Protein AF-0000000077838351 (afdb_homodimer)

Radius of gyration: 35.47 Å; Cα contacts (8 Å, |Δi|>4): 952; chains: 2; bounding box: 129×85×100 Å

InterPro domains:
  IPR007110 Immunoglobulin-like domain [PS50835] (153-216)
  IPR013783 Immunoglobulin-like fold [G3DSA:2.60.40.10] (21-135)
  IPR013783 Immunoglobulin-like fold [G3DSA:2.60.40.10] (139-222)
  IPR015631 CD2/SLAM family receptor [PTHR12080] (21-221)
  IPR036179 Immunoglobulin-like domain superfamily [SSF48726] (26-133)
  IPR036179 Immunoglobulin-like domain superfamily [SSF48726] (154-218)

Nearest PDB structures (foldseek):
  2pkd-assembly3_D  TM=8.706E-01  e=1.351E-09  Homo sapiens
  6igw-assembly1_A  TM=7.728E-01  e=4.670E-07  Homo sapiens
  6vsv-assembly1_A  TM=7.850E-01  e=1.520E-06  Homo sapiens
  3mj6-assembly1_A  TM=4.588E-01  e=1.277E-09  Mus musculus
  8i5d-assembly1_A  TM=4.626E-01  e=1.698E-07  Mus musculus

Sequence (476 aa):
MMISKTFLHLWFLSVFVGSYGEENTEKMKGILGEPATFLLNTLEEIKKISWARSKEKQAIQIFVAAIPRKDPEERCELIDQIRAYRGRLDVSEDCKTLQINNLSQEDSGPYTAQIWIADDKDPIRETFSLMVYKRLLEADLEIVCDPKDYHGGNGTLQLNCSAGSWEDDATFSWAPASKSESTGRSLVTRHNLEGNDLNFTCKVENPVSKASKTVSVQKICRGKIFSPFLSWQNYAFIMMISKTFLHLWFLSVFVGSYGEENTEKMKGILGEPATFLLNTLEEIKKISWARSKEKQAIQIFVAAIPRKDPEERCELIDQIRAYRGRLDVSEDCKTLQINNLSQEDSGPYTAQIWIADDKDPIRETFSLMVYKRLLEADLEIVCDPKDYHGGNGTLQLNCSAGSWEDDATFSWAPASKSESTGRSLVTRHNLEGNDLNFTCKVENPVSKASKTVSVQKICRGKIFSPFLSWQNYAFI

Structure (mmCIF, N/CA/C/O backbone):
data_AF-0000000077838351-model_v1
#
loop_
_entity.id
_entity.type
_entity.pdbx_description
1 polymer 'Ig-like domain-containing protein'
#
loop_
_atom_site.group_PDB
_atom_site.id
_atom_site.type_symbol
_atom_site.label_atom_id
_atom_site.label_alt_id
_atom_site.label_comp_id
_atom_site.label_asym_id
_atom_site.label_entity_id
_atom_site.label_seq_id
_atom_site.pdbx_PDB_ins_code
_atom_site.Cartn_x
_atom_site.Cartn_y
_atom_site.Cartn_z
_atom_site.occupancy
_atom_site.B_iso_or_equiv
_atom_site.auth_seq_id
_atom_site.auth_comp_id
_atom_site.auth_asym_id
_atom_site.auth_atom_id
_atom_site.pdbx_PDB_model_num
ATOM 1 N N . MET A 1 1 ? 71.688 7.328 3.256 1 29.62 1 MET A N 1
ATOM 2 C CA . MET A 1 1 ? 70.5 8.219 3.135 1 29.62 1 MET A CA 1
ATOM 3 C C . MET A 1 1 ? 69.25 7.422 3.078 1 29.62 1 MET A C 1
ATOM 5 O O . MET A 1 1 ? 68.938 6.727 2.094 1 29.62 1 MET A O 1
ATOM 9 N N . MET A 1 2 ? 68.812 6.883 4.277 1 37.88 2 MET A N 1
ATOM 10 C CA . MET A 1 2 ? 67.75 5.938 4.57 1 37.88 2 MET A CA 1
ATOM 11 C C . MET A 1 2 ? 66.375 6.59 4.383 1 37.88 2 MET A C 1
ATOM 13 O O . MET A 1 2 ? 66.062 7.594 5.027 1 37.88 2 MET A O 1
ATOM 17 N N . ILE A 1 3 ? 65.875 6.629 3.139 1 41.16 3 ILE A N 1
ATOM 18 C CA . ILE A 1 3 ? 64.562 7.191 2.775 1 41.16 3 ILE A CA 1
ATOM 19 C C . ILE A 1 3 ? 63.438 6.496 3.564 1 41.16 3 ILE A C 1
ATOM 21 O O . ILE A 1 3 ? 63.281 5.277 3.467 1 41.16 3 ILE A O 1
ATOM 25 N N . SER A 1 4 ? 63.125 7 4.766 1 40.44 4 SER A N 1
ATOM 26 C CA . SER A 1 4 ? 62 6.578 5.57 1 40.44 4 SER A CA 1
ATOM 27 C C . SER A 1 4 ? 60.688 6.848 4.852 1 40.44 4 SER A C 1
ATOM 29 O O . SER A 1 4 ? 60.375 7.988 4.496 1 40.44 4 SER A O 1
ATOM 31 N N . LYS A 1 5 ? 60.219 5.953 3.959 1 41.81 5 LYS A N 1
ATOM 32 C CA . LYS A 1 5 ? 58.906 6.062 3.311 1 41.81 5 LYS A CA 1
ATOM 33 C C . LYS A 1 5 ? 57.781 6.133 4.34 1 41.81 5 LYS A C 1
ATOM 35 O O . LYS A 1 5 ? 57.656 5.254 5.199 1 41.81 5 LYS A O 1
ATOM 40 N N . THR A 1 6 ? 57.469 7.395 4.754 1 40.19 6 THR A N 1
ATOM 41 C CA . THR A 1 6 ? 56.25 7.637 5.547 1 40.19 6 THR A CA 1
ATOM 42 C C . THR A 1 6 ? 55.031 7.043 4.867 1 40.19 6 THR A C 1
ATOM 44 O O . THR A 1 6 ? 54.781 7.328 3.695 1 40.19 6 THR A O 1
ATOM 47 N N . PHE A 1 7 ? 54.562 5.867 5.277 1 41.66 7 PHE A N 1
ATOM 48 C CA . PHE A 1 7 ? 53.312 5.215 4.902 1 41.66 7 PHE A CA 1
ATOM 49 C C . PHE A 1 7 ? 52.125 6.043 5.352 1 41.66 7 PHE A C 1
ATOM 51 O O . PHE A 1 7 ? 51.875 6.195 6.551 1 41.66 7 PHE A O 1
ATOM 58 N N . LEU A 1 8 ? 51.75 7.066 4.496 1 35.34 8 LEU A N 1
ATOM 59 C CA . LEU A 1 8 ? 50.469 7.754 4.695 1 35.34 8 LEU A CA 1
ATOM 60 C C . LEU A 1 8 ? 49.312 6.762 4.691 1 35.34 8 LEU A C 1
ATOM 62 O O . LEU A 1 8 ? 49.062 6.109 3.678 1 35.34 8 LEU A O 1
ATOM 66 N N . HIS A 1 9 ? 48.938 6.289 5.914 1 38.19 9 HIS A N 1
ATOM 67 C CA . HIS A 1 9 ? 47.688 5.531 6.105 1 38.19 9 HIS A CA 1
ATOM 68 C C . HIS A 1 9 ? 46.469 6.375 5.777 1 38.19 9 HIS A C 1
ATOM 70 O O . HIS A 1 9 ? 46.25 7.418 6.395 1 38.19 9 HIS A O 1
ATOM 76 N N . LEU A 1 10 ? 46.062 6.438 4.555 1 36.19 10 LEU A N 1
ATOM 77 C CA . LEU A 1 10 ? 44.75 6.984 4.211 1 36.19 10 LEU A CA 1
ATOM 78 C C . LEU A 1 10 ? 43.656 6.223 4.93 1 36.19 10 LEU A C 1
ATOM 80 O O . LEU A 1 10 ? 43.406 5.047 4.648 1 36.19 10 LEU A O 1
ATOM 84 N N . TRP A 1 11 ? 43.25 6.703 6.18 1 36.62 11 TRP A N 1
ATOM 85 C CA . TRP A 1 11 ? 42.062 6.258 6.871 1 36.62 11 TRP A CA 1
ATOM 86 C C . TRP A 1 11 ? 40.812 6.566 6.047 1 36.62 11 TRP A C 1
ATOM 88 O O . TRP A 1 11 ? 40.469 7.734 5.82 1 36.62 11 TRP A O 1
ATOM 98 N N . PHE A 1 12 ? 40.469 5.707 5.078 1 36.75 12 PHE A N 1
ATOM 99 C CA . PHE A 1 12 ? 39.156 5.773 4.469 1 36.75 12 PHE A CA 1
ATOM 100 C C . PHE A 1 12 ? 38.062 5.676 5.531 1 36.75 12 PHE A C 1
ATOM 102 O O . PHE A 1 12 ? 37.875 4.629 6.152 1 36.75 12 PHE A O 1
ATOM 109 N N . LEU A 1 13 ? 37.625 6.816 6.164 1 34.91 13 LEU A N 1
ATOM 110 C CA . LEU A 1 13 ? 36.406 6.902 6.934 1 34.91 13 LEU A CA 1
ATOM 111 C C . LEU A 1 13 ? 35.188 6.504 6.074 1 34.91 13 LEU A C 1
ATOM 113 O O . LEU A 1 13 ? 34.812 7.246 5.176 1 34.91 13 LEU A O 1
ATOM 117 N N . SER A 1 14 ? 34.906 5.219 5.949 1 34.06 14 SER A N 1
ATOM 118 C CA . SER A 1 14 ? 33.625 4.797 5.406 1 34.06 14 SER A CA 1
ATOM 119 C C . SER A 1 14 ? 32.469 5.387 6.203 1 34.06 14 SER A C 1
ATOM 121 O O . SER A 1 14 ? 32.281 5.078 7.383 1 34.06 14 SER A O 1
ATOM 123 N N . VAL A 1 15 ? 32.062 6.527 5.902 1 36.5 15 VAL A N 1
ATOM 124 C CA . VAL A 1 15 ? 30.766 7.004 6.402 1 36.5 15 VAL A CA 1
ATOM 125 C C . VAL A 1 15 ? 29.672 6 6.051 1 36.5 15 VAL A C 1
ATOM 127 O O . VAL A 1 15 ? 29.375 5.781 4.871 1 36.5 15 VAL A O 1
ATOM 130 N N . PHE A 1 16 ? 29.375 5.07 6.949 1 30.36 16 PHE A N 1
ATOM 131 C CA . PHE A 1 16 ? 28.109 4.34 6.891 1 30.36 16 PHE A CA 1
ATOM 132 C C . PHE A 1 16 ? 26.922 5.297 6.949 1 30.36 16 PHE A C 1
ATOM 134 O O . PHE A 1 16 ? 26.656 5.887 7.996 1 30.36 16 PHE A O 1
ATOM 141 N N . VAL A 1 17 ? 26.688 5.973 5.902 1 34.84 17 VAL A N 1
ATOM 142 C CA . VAL A 1 17 ? 25.328 6.508 5.867 1 34.84 17 VAL A CA 1
ATOM 143 C C . VAL A 1 17 ? 24.328 5.406 6.207 1 34.84 17 VAL A C 1
ATOM 145 O O . VAL A 1 17 ? 24.281 4.367 5.543 1 34.84 17 VAL A O 1
ATOM 148 N N . GLY A 1 18 ? 23.922 5.18 7.434 1 33.25 18 GLY A N 1
ATOM 149 C CA . GLY A 1 18 ? 22.75 4.398 7.773 1 33.25 18 GLY A CA 1
ATOM 150 C C . GLY A 1 18 ? 21.609 4.59 6.797 1 33.25 18 GLY A C 1
ATOM 151 O O . GLY A 1 18 ? 21.109 5.707 6.621 1 33.25 18 GLY A O 1
ATOM 152 N N . SER A 1 19 ? 21.609 3.975 5.605 1 34.09 19 SER A N 1
ATOM 153 C CA . SER A 1 19 ? 20.391 3.941 4.82 1 34.09 19 SER A CA 1
ATOM 154 C C . SER A 1 19 ? 19.156 3.826 5.719 1 34.09 19 SER A C 1
ATOM 156 O O . SER A 1 19 ? 19.188 3.117 6.727 1 34.09 19 SER A O 1
ATOM 158 N N . TYR A 1 20 ? 18.422 4.715 5.871 1 36.47 20 TYR A N 1
ATOM 159 C CA . TYR A 1 20 ? 17.047 4.379 6.223 1 36.47 20 TYR A CA 1
ATOM 160 C C . TYR A 1 20 ? 16.672 2.998 5.699 1 36.47 20 TYR A C 1
ATOM 162 O O . TYR A 1 20 ? 17.031 2.627 4.582 1 36.47 20 TYR A O 1
ATOM 170 N N . GLY A 1 21 ? 16.641 1.881 6.551 1 39.66 21 GLY A N 1
ATOM 171 C CA . GLY A 1 21 ? 16.391 0.47 6.297 1 39.66 21 GLY A CA 1
ATOM 172 C C . GLY A 1 21 ? 15.523 0.225 5.078 1 39.66 21 GLY A C 1
ATOM 173 O O . GLY A 1 21 ? 14.375 0.653 5.035 1 39.66 21 GLY A O 1
ATOM 174 N N . GLU A 1 22 ? 15.812 0.365 3.951 1 46.16 22 GLU A N 1
ATOM 175 C CA . GLU A 1 22 ? 15.133 -0.333 2.863 1 46.16 22 GLU A CA 1
ATOM 176 C C . GLU A 1 22 ? 14.414 -1.58 3.371 1 46.16 22 GLU A C 1
ATOM 178 O O . GLU A 1 22 ? 15.047 -2.484 3.924 1 46.16 22 GLU A O 1
ATOM 183 N N . GLU A 1 23 ? 13.297 -1.466 4.199 1 55.62 23 GLU A N 1
ATOM 184 C CA . GLU A 1 23 ? 12.492 -2.555 4.742 1 55.62 23 GLU A CA 1
ATOM 185 C C . GLU A 1 23 ? 12.508 -3.768 3.814 1 55.62 23 GLU A C 1
ATOM 187 O O . GLU A 1 23 ? 12.141 -3.664 2.643 1 55.62 23 GLU A O 1
ATOM 192 N N . ASN A 1 24 ? 13.438 -4.723 3.893 1 69 24 ASN A N 1
ATOM 193 C CA . ASN A 1 24 ? 13.789 -5.973 3.232 1 69 24 ASN A CA 1
ATOM 194 C C . ASN A 1 24 ? 12.562 -6.859 3.027 1 69 24 ASN A C 1
ATOM 196 O O . ASN A 1 24 ? 12.062 -7.469 3.977 1 69 24 ASN A O 1
ATOM 200 N N . THR A 1 25 ? 11.789 -6.531 2.076 1 87.94 25 THR A N 1
ATOM 201 C CA . THR A 1 25 ? 10.672 -7.375 1.665 1 87.94 25 THR A CA 1
ATOM 202 C C . THR A 1 25 ? 11.172 -8.648 0.992 1 87.94 25 THR A C 1
ATOM 204 O O . THR A 1 25 ? 12.008 -8.594 0.083 1 87.94 25 THR A O 1
ATOM 207 N N . GLU A 1 26 ? 10.898 -9.742 1.558 1 93.81 26 GLU A N 1
ATOM 208 C CA . GLU A 1 26 ? 11.234 -11.031 0.958 1 93.81 26 GLU A CA 1
ATOM 209 C C . GLU A 1 26 ? 10.273 -11.383 -0.174 1 93.81 26 GLU A C 1
ATOM 211 O O . GLU A 1 26 ? 9.055 -11.398 0.021 1 93.81 26 GLU A O 1
ATOM 216 N N . LYS A 1 27 ? 10.828 -11.648 -1.347 1 96 27 LYS A N 1
ATOM 217 C CA . LYS A 1 27 ? 10.016 -12.031 -2.496 1 96 27 LYS A CA 1
ATOM 218 C C . LYS A 1 27 ? 9.781 -13.539 -2.527 1 96 27 LYS A C 1
ATOM 220 O O . LYS A 1 27 ? 10.711 -14.32 -2.33 1 96 27 LYS A O 1
ATOM 225 N N . MET A 1 28 ? 8.492 -13.844 -2.764 1 97.38 28 MET A N 1
ATOM 226 C CA . MET A 1 28 ? 8.109 -15.25 -2.783 1 97.38 28 MET A CA 1
ATOM 227 C C . MET A 1 28 ? 7.281 -15.578 -4.023 1 97.38 28 MET A C 1
ATOM 229 O O . MET A 1 28 ? 6.516 -14.734 -4.5 1 97.38 28 MET A O 1
ATOM 233 N N . LYS A 1 29 ? 7.539 -16.812 -4.52 1 97.5 29 LYS A N 1
ATOM 234 C CA . LYS A 1 29 ? 6.727 -17.344 -5.617 1 97.5 29 LYS A CA 1
ATOM 235 C C . LYS A 1 29 ? 5.797 -18.453 -5.137 1 97.5 29 LYS A C 1
ATOM 237 O O . LYS A 1 29 ? 6.215 -19.328 -4.391 1 97.5 29 LYS A O 1
ATOM 242 N N . GLY A 1 30 ? 4.551 -18.281 -5.477 1 97.94 30 GLY A N 1
ATOM 243 C CA . GLY A 1 30 ? 3.566 -19.312 -5.191 1 97.94 30 GLY A CA 1
ATOM 244 C C . GLY A 1 30 ? 2.945 -19.906 -6.441 1 97.94 30 GLY A C 1
ATOM 245 O O . GLY A 1 30 ? 3.066 -19.328 -7.531 1 97.94 30 GLY A O 1
ATOM 246 N N . ILE A 1 31 ? 2.379 -21.109 -6.273 1 97.81 31 ILE A N 1
ATOM 247 C CA . ILE A 1 31 ? 1.694 -21.797 -7.363 1 97.81 31 ILE A CA 1
ATOM 248 C C . ILE A 1 31 ? 0.213 -21.953 -7.027 1 97.81 31 ILE A C 1
ATOM 250 O O . ILE A 1 31 ? -0.139 -22.328 -5.91 1 97.81 31 ILE A O 1
ATOM 254 N N . LEU A 1 32 ? -0.573 -21.719 -8.047 1 97.06 32 LEU A N 1
ATOM 255 C CA . LEU A 1 32 ? -2.016 -21.844 -7.883 1 97.06 32 LEU A CA 1
ATOM 256 C C . LEU A 1 32 ? -2.373 -23.219 -7.312 1 97.06 32 LEU A C 1
ATOM 258 O O . LEU A 1 32 ? -1.898 -24.234 -7.801 1 97.06 32 LEU A O 1
ATOM 262 N N . GLY A 1 33 ? -3.203 -23.219 -6.23 1 97.44 33 GLY A N 1
ATOM 263 C CA . GLY A 1 33 ? -3.703 -24.469 -5.656 1 97.44 33 GLY A CA 1
ATOM 264 C C . GLY A 1 33 ? -2.732 -25.094 -4.676 1 97.44 33 GLY A C 1
ATOM 265 O O . GLY A 1 33 ? -3.094 -26.031 -3.955 1 97.44 33 GLY A O 1
ATOM 266 N N . GLU A 1 34 ? -1.515 -24.625 -4.625 1 97.94 34 GLU A N 1
ATOM 267 C CA . GLU A 1 34 ? -0.487 -25.188 -3.752 1 97.94 34 GLU A CA 1
ATOM 268 C C . GLU A 1 34 ? -0.243 -24.281 -2.545 1 97.94 34 GLU A C 1
ATOM 270 O O . GLU A 1 34 ? -0.715 -23.156 -2.508 1 97.94 34 GLU A O 1
ATOM 275 N N . PRO A 1 35 ? 0.449 -24.797 -1.532 1 98.38 35 PRO A N 1
ATOM 276 C CA . PRO A 1 35 ? 0.74 -23.984 -0.346 1 98.38 35 PRO A CA 1
ATOM 277 C C . PRO A 1 35 ? 1.956 -23.078 -0.532 1 98.38 35 PRO A C 1
ATOM 279 O O . PRO A 1 35 ? 2.82 -23.375 -1.366 1 98.38 35 PRO A O 1
ATOM 282 N N . ALA A 1 36 ? 2.002 -22.031 0.102 1 98.38 36 ALA A N 1
ATOM 283 C CA . ALA A 1 36 ? 3.18 -21.188 0.26 1 98.38 36 ALA A CA 1
ATOM 284 C C . ALA A 1 36 ? 3.564 -21.047 1.73 1 98.38 36 ALA A C 1
ATOM 286 O O . ALA A 1 36 ? 2.697 -20.922 2.598 1 98.38 36 ALA A O 1
ATOM 287 N N . THR A 1 37 ? 4.848 -21.078 1.968 1 98.38 37 THR A N 1
ATOM 288 C CA . THR A 1 37 ? 5.34 -21.016 3.34 1 98.38 37 THR A CA 1
ATOM 289 C C . THR A 1 37 ? 6.094 -19.719 3.598 1 98.38 37 THR A C 1
ATOM 291 O O . THR A 1 37 ? 7.02 -19.375 2.857 1 98.38 37 THR A O 1
ATOM 294 N N . PHE A 1 38 ? 5.656 -19.031 4.609 1 98.06 38 PHE A N 1
ATOM 295 C CA . PHE A 1 38 ? 6.32 -17.812 5.086 1 98.06 38 PHE A CA 1
ATOM 296 C C . PHE A 1 38 ? 7.18 -18.125 6.309 1 98.06 38 PHE A C 1
ATOM 298 O O . PHE A 1 38 ? 6.66 -18.516 7.355 1 98.06 38 PHE A O 1
ATOM 305 N N . LEU A 1 39 ? 8.445 -17.922 6.105 1 97.44 39 LEU A N 1
ATOM 306 C CA . LEU A 1 39 ? 9.375 -18.172 7.203 1 97.44 39 LEU A CA 1
ATOM 307 C C . LEU A 1 39 ? 9.922 -16.875 7.766 1 97.44 39 LEU A C 1
ATOM 309 O O . LEU A 1 39 ? 10.539 -16.094 7.039 1 97.44 39 LEU A O 1
ATOM 313 N N . LEU A 1 40 ? 9.672 -16.688 9.047 1 97.06 40 LEU A N 1
ATOM 314 C CA . LEU A 1 40 ? 10.156 -15.477 9.695 1 97.06 40 LEU A CA 1
ATOM 315 C C . LEU A 1 40 ? 11.656 -15.555 9.945 1 97.06 40 LEU A C 1
ATOM 317 O O . LEU A 1 40 ? 12.195 -16.641 10.195 1 97.06 40 LEU A O 1
ATOM 321 N N . ASN A 1 41 ? 12.297 -14.383 9.953 1 94.31 41 ASN A N 1
ATOM 322 C CA . ASN A 1 41 ? 13.734 -14.297 10.18 1 94.31 41 ASN A CA 1
ATOM 323 C C . ASN A 1 41 ? 14.062 -14.148 11.664 1 94.31 41 ASN A C 1
ATOM 325 O O . ASN A 1 41 ? 15.164 -14.484 12.094 1 94.31 41 ASN A O 1
ATOM 329 N N . THR A 1 42 ? 13.117 -13.656 12.391 1 91.88 42 THR A N 1
ATOM 330 C CA . THR A 1 42 ? 13.375 -13.352 13.797 1 91.88 42 THR A CA 1
ATOM 331 C C . THR A 1 42 ? 13.695 -14.617 14.578 1 91.88 42 THR A C 1
ATOM 333 O O . THR A 1 42 ? 13.086 -15.664 14.352 1 91.88 42 THR A O 1
ATOM 336 N N . LEU A 1 43 ? 14.625 -14.453 15.414 1 91.5 43 LEU A N 1
ATOM 337 C CA . LEU A 1 43 ? 15 -15.562 16.281 1 91.5 43 LEU A CA 1
ATOM 338 C C . LEU A 1 43 ? 14.391 -15.391 17.672 1 91.5 43 LEU A C 1
ATOM 340 O O . LEU A 1 43 ? 14.477 -16.297 18.5 1 91.5 43 LEU A O 1
ATOM 344 N N . GLU A 1 44 ? 13.695 -14.359 17.875 1 91.75 44 GLU A N 1
ATOM 345 C CA . GLU A 1 44 ? 13.109 -14.062 19.188 1 91.75 44 GLU A CA 1
ATOM 346 C C . GLU A 1 44 ? 11.883 -14.93 19.453 1 91.75 44 GLU A C 1
ATOM 348 O O . GLU A 1 44 ? 11.219 -15.383 18.516 1 91.75 44 GLU A O 1
ATOM 353 N N . GLU A 1 45 ? 11.68 -15.141 20.734 1 92 45 GLU A N 1
ATOM 354 C CA . GLU A 1 45 ? 10.445 -15.828 21.109 1 92 45 GLU A CA 1
ATOM 355 C C . GLU A 1 45 ? 9.234 -14.93 20.906 1 92 45 GLU A C 1
ATOM 357 O O . GLU A 1 45 ? 9.203 -13.797 21.375 1 92 45 GLU A O 1
ATOM 362 N N . ILE A 1 46 ? 8.266 -15.469 20.297 1 94.31 46 ILE A N 1
ATOM 363 C CA . ILE A 1 46 ? 7.109 -14.68 19.891 1 94.31 46 ILE A CA 1
ATOM 364 C C . ILE A 1 46 ? 6 -14.82 20.938 1 94.31 46 ILE A C 1
ATOM 366 O O . ILE A 1 46 ? 5.656 -15.93 21.344 1 94.31 46 ILE A O 1
ATOM 370 N N . LYS A 1 47 ? 5.527 -13.773 21.391 1 93.38 47 LYS A N 1
ATOM 371 C CA . LYS A 1 47 ? 4.363 -13.758 22.266 1 93.38 47 LYS A CA 1
ATOM 372 C C . LYS A 1 47 ? 3.068 -13.672 21.453 1 93.38 47 LYS A C 1
ATOM 374 O O . LYS A 1 47 ? 2.107 -14.391 21.734 1 93.38 47 LYS A O 1
ATOM 379 N N . LYS A 1 48 ? 3.074 -12.789 20.531 1 94.5 48 LYS A N 1
ATOM 380 C CA . LYS A 1 48 ? 1.918 -12.531 19.688 1 94.5 48 LYS A CA 1
ATOM 381 C C . LYS A 1 48 ? 2.352 -12.086 18.297 1 94.5 48 LYS A C 1
ATOM 383 O O . LYS A 1 48 ? 3.357 -11.391 18.141 1 94.5 48 LYS A O 1
ATOM 388 N N . ILE A 1 49 ? 1.604 -12.523 17.328 1 96.38 49 ILE A N 1
ATOM 389 C CA . ILE A 1 49 ? 1.92 -12.141 15.953 1 96.38 49 ILE A CA 1
ATOM 390 C C . ILE A 1 49 ? 0.631 -11.812 15.203 1 96.38 49 ILE A C 1
ATOM 392 O O . ILE A 1 49 ? -0.376 -12.508 15.352 1 96.38 49 ILE A O 1
ATOM 396 N N . SER A 1 50 ? 0.645 -10.742 14.508 1 96.44 50 SER A N 1
ATOM 397 C CA . SER A 1 50 ? -0.452 -10.352 13.633 1 96.44 50 SER A CA 1
ATOM 398 C C . SER A 1 50 ? -0.004 -10.297 12.172 1 96.44 50 SER A C 1
ATOM 400 O O . SER A 1 50 ? 1.007 -9.672 11.852 1 96.44 50 SER A O 1
ATOM 402 N N . TRP A 1 51 ? -0.755 -10.984 11.312 1 97.62 51 TRP A N 1
ATOM 403 C CA . TRP A 1 51 ? -0.497 -10.953 9.883 1 97.62 51 TRP A CA 1
ATOM 404 C C . TRP A 1 51 ? -1.515 -10.07 9.164 1 97.62 51 TRP A C 1
ATOM 406 O O . TRP A 1 51 ? -2.719 -10.18 9.406 1 97.62 51 TRP A O 1
ATOM 416 N N . ALA A 1 52 ? -0.977 -9.203 8.352 1 97.5 52 ALA A N 1
ATOM 417 C CA . ALA A 1 52 ? -1.844 -8.305 7.602 1 97.5 52 ALA A CA 1
ATOM 418 C C . ALA A 1 52 ? -1.356 -8.148 6.16 1 97.5 52 ALA A C 1
ATOM 420 O O . ALA A 1 52 ? -0.21 -8.484 5.848 1 97.5 52 ALA A O 1
ATOM 421 N N . ARG A 1 53 ? -2.287 -7.711 5.344 1 96.44 53 ARG A N 1
ATOM 422 C CA . ARG A 1 53 ? -1.938 -7.441 3.951 1 96.44 53 ARG A CA 1
ATOM 423 C C . ARG A 1 53 ? -2.303 -6.012 3.564 1 96.44 53 ARG A C 1
ATOM 425 O O . ARG A 1 53 ? -3.191 -5.406 4.168 1 96.44 53 ARG A O 1
ATOM 432 N N . SER A 1 54 ? -1.521 -5.547 2.732 1 94.12 54 SER A N 1
ATOM 433 C CA . SER A 1 54 ? -1.844 -4.258 2.129 1 94.12 54 SER A CA 1
ATOM 434 C C . SER A 1 54 ? -2.436 -4.434 0.734 1 94.12 54 SER A C 1
ATOM 436 O O . SER A 1 54 ? -1.826 -5.07 -0.13 1 94.12 54 SER A O 1
ATOM 438 N N . LYS A 1 55 ? -3.682 -4.016 0.618 1 91.12 55 LYS A N 1
ATOM 439 C CA . LYS A 1 55 ? -4.367 -4.09 -0.669 1 91.12 55 LYS A CA 1
ATOM 440 C C . LYS A 1 55 ? -5.078 -2.781 -0.99 1 91.12 55 LYS A C 1
ATOM 442 O O . LYS A 1 55 ? -5.926 -2.322 -0.219 1 91.12 55 LYS A O 1
ATOM 447 N N . GLU A 1 56 ? -4.719 -2.188 -2.193 1 87.81 56 GLU A N 1
ATOM 448 C CA . GLU A 1 56 ? -5.383 -0.966 -2.645 1 87.81 56 GLU A CA 1
ATOM 449 C C . GLU A 1 56 ? -5.414 0.085 -1.538 1 87.81 56 GLU A C 1
ATOM 451 O O . GLU A 1 56 ? -6.465 0.657 -1.247 1 87.81 56 GLU A O 1
ATOM 456 N N . LYS A 1 57 ? -4.395 0.281 -0.812 1 87.62 57 LYS A N 1
ATOM 457 C CA . LYS A 1 57 ? -4.184 1.302 0.21 1 87.62 57 LYS A CA 1
ATOM 458 C C . LYS A 1 57 ? -4.898 0.937 1.508 1 87.62 57 LYS A C 1
ATOM 460 O O . LYS A 1 57 ? -5.062 1.78 2.391 1 87.62 57 LYS A O 1
ATOM 465 N N . GLN A 1 58 ? -5.41 -0.259 1.559 1 93.75 58 GLN A N 1
ATOM 466 C CA . GLN A 1 58 ? -6.016 -0.757 2.791 1 93.75 58 GLN A CA 1
ATOM 467 C C . GLN A 1 58 ? -5.074 -1.716 3.516 1 93.75 58 GLN A C 1
ATOM 469 O O . GLN A 1 58 ? -4.414 -2.541 2.883 1 93.75 58 GLN A O 1
ATOM 474 N N . ALA A 1 59 ? -4.996 -1.51 4.742 1 95.94 59 ALA A N 1
ATOM 475 C CA . ALA A 1 59 ? -4.328 -2.486 5.602 1 95.94 59 ALA A CA 1
ATOM 476 C C . ALA A 1 59 ? -5.332 -3.475 6.188 1 95.94 59 ALA A C 1
ATOM 478 O O . ALA A 1 59 ? -6.172 -3.102 7.012 1 95.94 59 ALA A O 1
ATOM 479 N N . ILE A 1 60 ? -5.23 -4.695 5.824 1 95.06 60 ILE A N 1
ATOM 480 C CA . ILE A 1 60 ? -6.215 -5.703 6.195 1 95.06 60 ILE A CA 1
ATOM 481 C C . ILE A 1 60 ? -5.578 -6.73 7.129 1 95.06 60 ILE A C 1
ATOM 483 O O . ILE A 1 60 ? -4.676 -7.469 6.727 1 95.06 60 ILE A O 1
ATOM 487 N N . GLN A 1 61 ? -6.035 -6.773 8.289 1 95.69 61 GLN A N 1
ATOM 488 C CA . GLN A 1 61 ? -5.594 -7.816 9.211 1 95.69 61 GLN A CA 1
ATOM 489 C C . GLN A 1 61 ? -6.211 -9.164 8.852 1 95.69 61 GLN A C 1
ATOM 491 O O . GLN A 1 61 ? -7.434 -9.297 8.781 1 95.69 61 GLN A O 1
ATOM 496 N N . ILE A 1 62 ? -5.367 -10.125 8.672 1 96.25 62 ILE A N 1
ATOM 497 C CA . ILE A 1 62 ? -5.812 -11.438 8.211 1 96.25 62 ILE A CA 1
ATOM 498 C C . ILE A 1 62 ? -6.074 -12.344 9.414 1 96.25 62 ILE A C 1
ATOM 500 O O . ILE A 1 62 ? -7.168 -12.898 9.555 1 96.25 62 ILE A O 1
ATOM 504 N N . PHE A 1 63 ? -5.039 -12.492 10.227 1 94.94 63 PHE A N 1
ATOM 505 C CA . PHE A 1 63 ? -5.227 -13.297 11.438 1 94.94 63 PHE A CA 1
ATOM 506 C C . PHE A 1 63 ? -4.219 -12.898 12.508 1 94.94 63 PHE A C 1
ATOM 508 O O . PHE A 1 63 ? -3.238 -12.203 12.227 1 94.94 63 PHE A O 1
ATOM 515 N N . VAL A 1 64 ? -4.605 -13.242 13.68 1 93.69 64 VAL A N 1
ATOM 516 C CA . VAL A 1 64 ? -3.754 -13.062 14.852 1 93.69 64 VAL A CA 1
ATOM 517 C C . VAL A 1 64 ? -3.521 -14.406 15.531 1 93.69 64 VAL A C 1
ATOM 519 O O . VAL A 1 64 ? -4.445 -15.219 15.648 1 93.69 64 VAL A O 1
ATOM 522 N N . ALA A 1 65 ? -2.262 -14.625 15.914 1 95.19 65 ALA A N 1
ATOM 523 C CA . ALA A 1 65 ? -1.902 -15.812 16.688 1 95.19 65 ALA A CA 1
ATOM 524 C C . ALA A 1 65 ? -1.069 -15.438 17.906 1 95.19 65 ALA A C 1
ATOM 526 O O . ALA A 1 65 ? -0.438 -14.383 17.938 1 95.19 65 ALA A O 1
ATOM 527 N N . ALA A 1 66 ? -1.168 -16.297 18.906 1 93.56 66 ALA A N 1
ATOM 528 C CA . ALA A 1 66 ? -0.429 -16.016 20.141 1 93.56 66 ALA A CA 1
ATOM 529 C C . ALA A 1 66 ? -0.011 -17.312 20.828 1 93.56 66 ALA A C 1
ATOM 531 O O . ALA A 1 66 ? -0.575 -18.375 20.562 1 93.56 66 ALA A O 1
ATOM 532 N N . ILE A 1 67 ? 1.019 -17.109 21.562 1 91 67 ILE A N 1
ATOM 533 C CA . ILE A 1 67 ? 1.449 -18.188 22.438 1 91 67 ILE A CA 1
ATOM 534 C C . ILE A 1 67 ? 1.077 -17.859 23.875 1 91 67 ILE A C 1
ATOM 536 O O . ILE A 1 67 ? 1.726 -17.031 24.516 1 91 67 ILE A O 1
ATOM 540 N N . PRO A 1 68 ? 0.02 -18.531 24.328 1 81.44 68 PRO A N 1
ATOM 541 C CA . PRO A 1 68 ? -0.4 -18.219 25.703 1 81.44 68 PRO A CA 1
ATOM 542 C C . PRO A 1 68 ? 0.647 -18.609 26.75 1 81.44 68 PRO A C 1
ATOM 544 O O . PRO A 1 68 ? 1.324 -19.641 26.594 1 81.44 68 PRO A O 1
ATOM 547 N N . ARG A 1 69 ? 0.998 -17.797 27.641 1 71.75 69 ARG A N 1
ATOM 548 C CA . ARG A 1 69 ? 1.981 -18.047 28.688 1 71.75 69 ARG A CA 1
ATOM 549 C C . ARG A 1 69 ? 1.561 -19.234 29.547 1 71.75 69 ARG A C 1
ATOM 551 O O . ARG A 1 69 ? 2.406 -19.984 30.031 1 71.75 69 ARG A O 1
ATOM 558 N N . LYS A 1 70 ? 0.294 -19.281 29.844 1 66.62 70 LYS A N 1
ATOM 559 C CA . LYS A 1 70 ? -0.12 -20.25 30.859 1 66.62 70 LYS A CA 1
ATOM 560 C C . LYS A 1 70 ? -0.254 -21.656 30.266 1 66.62 70 LYS A C 1
ATOM 562 O O . LYS A 1 70 ? -0.493 -22.609 30.984 1 66.62 70 LYS A O 1
ATOM 567 N N . ASP A 1 71 ? -0.17 -21.688 28.969 1 59.94 71 ASP A N 1
ATOM 568 C CA . ASP A 1 71 ? -0.368 -23 28.359 1 59.94 71 ASP A CA 1
ATOM 569 C C . ASP A 1 71 ? 0.873 -23.875 28.516 1 59.94 71 ASP A C 1
ATOM 571 O O . ASP A 1 71 ? 1.987 -23.453 28.203 1 59.94 71 ASP A O 1
ATOM 575 N N . PRO A 1 72 ? 0.753 -24.922 29.297 1 64.81 72 PRO A N 1
ATOM 576 C CA . PRO A 1 72 ? 1.894 -25.812 29.516 1 64.81 72 PRO A CA 1
ATOM 577 C C . PRO A 1 72 ? 2.637 -26.156 28.234 1 64.81 72 PRO A C 1
ATOM 579 O O . PRO A 1 72 ? 3.857 -26.344 28.25 1 64.81 72 PRO A O 1
ATOM 582 N N . GLU A 1 73 ? 1.894 -26.125 27.094 1 69.56 73 GLU A N 1
ATOM 583 C CA . GLU A 1 73 ? 2.549 -26.531 25.859 1 69.56 73 GLU A CA 1
ATOM 584 C C . GLU A 1 73 ? 3.096 -25.312 25.109 1 69.56 73 GLU A C 1
ATOM 586 O O . GLU A 1 73 ? 3.955 -25.453 24.234 1 69.56 73 GLU A O 1
ATOM 591 N N . GLU A 1 74 ? 2.801 -24.141 25.594 1 77.81 74 GLU A N 1
ATOM 592 C CA . GLU A 1 74 ? 3.279 -22.875 25.031 1 77.81 74 GLU A CA 1
ATOM 593 C C . GLU A 1 74 ? 3.258 -22.922 23.5 1 77.81 74 GLU A C 1
ATOM 595 O O . GLU A 1 74 ? 4.27 -22.641 22.859 1 77.81 74 GLU A O 1
ATOM 600 N N . ARG A 1 75 ? 2.098 -23.438 22.938 1 88.94 75 ARG A N 1
ATOM 601 C CA . ARG A 1 75 ? 1.983 -23.562 21.484 1 88.94 75 ARG A CA 1
ATOM 602 C C . ARG A 1 75 ? 1.265 -22.359 20.891 1 88.94 75 ARG A C 1
ATOM 604 O O . ARG A 1 75 ? 0.37 -21.781 21.516 1 88.94 75 ARG A O 1
ATOM 611 N N . CYS A 1 76 ? 1.629 -22.078 19.672 1 93.62 76 CYS A N 1
ATOM 612 C CA . CYS A 1 76 ? 1.017 -21 18.922 1 93.62 76 CYS A CA 1
ATOM 613 C C . CYS A 1 76 ? -0.432 -21.312 18.578 1 93.62 76 CYS A C 1
ATOM 615 O O . CYS A 1 76 ? -0.724 -22.375 18.031 1 93.62 76 CYS A O 1
ATOM 617 N N . GLU A 1 77 ? -1.327 -20.422 18.922 1 92.12 77 GLU A N 1
ATOM 618 C CA . GLU A 1 77 ? -2.748 -20.641 18.656 1 92.12 77 GLU A CA 1
ATOM 619 C C . GLU A 1 77 ? -3.346 -19.484 17.875 1 92.12 77 GLU A C 1
ATOM 621 O O . GLU A 1 77 ? -3.045 -18.312 18.141 1 92.12 77 GLU A O 1
ATOM 626 N N . LEU A 1 78 ? -4.168 -19.875 17.016 1 91 78 LEU A N 1
ATOM 627 C CA . LEU A 1 78 ? -4.898 -18.859 16.25 1 91 78 LEU A CA 1
ATOM 628 C C . LEU A 1 78 ? -5.98 -18.219 17.109 1 91 78 LEU A C 1
ATOM 630 O O . LEU A 1 78 ? -6.809 -18.906 17.703 1 91 78 LEU A O 1
ATOM 634 N N . ILE A 1 79 ? -5.941 -16.922 17.188 1 86.75 79 ILE A N 1
ATOM 635 C CA . ILE A 1 79 ? -6.867 -16.172 18.031 1 86.75 79 ILE A CA 1
ATOM 636 C C . ILE A 1 79 ? -8.016 -15.625 17.188 1 86.75 79 ILE A C 1
ATOM 638 O O . ILE A 1 79 ? -9.172 -15.672 17.594 1 86.75 79 ILE A O 1
ATOM 642 N N . ASP A 1 80 ? -7.699 -15.086 16.109 1 87.88 80 ASP A N 1
ATOM 643 C CA . ASP A 1 80 ? -8.672 -14.453 15.211 1 87.88 80 ASP A CA 1
ATOM 644 C C . ASP A 1 80 ? -8.219 -14.555 13.75 1 87.88 80 ASP A C 1
ATOM 646 O O . ASP A 1 80 ? -7.02 -14.578 13.469 1 87.88 80 ASP A O 1
ATOM 650 N N . GLN A 1 81 ? -9.203 -14.727 12.891 1 92.69 81 GLN A N 1
ATOM 651 C CA . GLN A 1 81 ? -8.938 -14.742 11.453 1 92.69 81 GLN A CA 1
ATOM 652 C C . GLN A 1 81 ? -10.156 -14.281 10.664 1 92.69 81 GLN A C 1
ATOM 654 O O . GLN A 1 81 ? -11.289 -14.422 11.117 1 92.69 81 GLN A O 1
ATOM 659 N N . ILE A 1 82 ? -9.922 -13.82 9.508 1 92.5 82 ILE A N 1
ATOM 660 C CA . ILE A 1 82 ? -11.039 -13.461 8.641 1 92.5 82 ILE A CA 1
ATOM 661 C C . ILE A 1 82 ? -11.5 -14.68 7.848 1 92.5 82 ILE A C 1
ATOM 663 O O . ILE A 1 82 ? -10.742 -15.641 7.691 1 92.5 82 ILE A O 1
ATOM 667 N N . ARG A 1 83 ? -12.617 -14.609 7.297 1 90.94 83 ARG A N 1
ATOM 668 C CA . ARG A 1 83 ? -13.297 -15.75 6.68 1 90.94 83 ARG A CA 1
ATOM 669 C C . ARG A 1 83 ? -12.539 -16.234 5.441 1 90.94 83 ARG A C 1
ATOM 671 O O . ARG A 1 83 ? -12.453 -17.438 5.188 1 90.94 83 ARG A O 1
ATOM 678 N N . ALA A 1 84 ? -12 -15.359 4.707 1 91.12 84 ALA A N 1
ATOM 679 C CA . ALA A 1 84 ? -11.367 -15.68 3.43 1 91.12 84 ALA A CA 1
ATOM 680 C C . ALA A 1 84 ? -10.211 -16.656 3.621 1 91.12 84 ALA A C 1
ATOM 682 O O . ALA A 1 84 ? -9.828 -17.375 2.686 1 91.12 84 ALA A O 1
ATOM 683 N N . TYR A 1 85 ? -9.734 -16.781 4.828 1 94.94 85 TYR A N 1
ATOM 684 C CA . TYR A 1 85 ? -8.555 -17.609 5.062 1 94.94 85 TYR A CA 1
ATOM 685 C C . TYR A 1 85 ? -8.883 -18.797 5.949 1 94.94 85 TYR A C 1
ATOM 687 O O . TYR A 1 85 ? -7.996 -19.594 6.297 1 94.94 85 TYR A O 1
ATOM 695 N N . ARG A 1 86 ? -10.125 -18.891 6.309 1 93.62 86 ARG A N 1
ATOM 696 C CA . ARG A 1 86 ? -10.523 -20 7.168 1 93.62 86 ARG A CA 1
ATOM 697 C C . ARG A 1 86 ? -10.266 -21.328 6.484 1 93.62 86 ARG A C 1
ATOM 699 O O . ARG A 1 86 ? -10.641 -21.531 5.328 1 93.62 86 ARG A O 1
ATOM 706 N N . GLY A 1 87 ? -9.609 -22.219 7.211 1 94.62 87 GLY A N 1
ATOM 707 C CA . GLY A 1 87 ? -9.328 -23.547 6.711 1 94.62 87 GLY A CA 1
ATOM 708 C C . GLY A 1 87 ? -8.102 -23.609 5.828 1 94.62 87 GLY A C 1
ATOM 709 O O . GLY A 1 87 ? -7.699 -24.688 5.383 1 94.62 87 GLY A O 1
ATOM 710 N N . ARG A 1 88 ? -7.43 -22.484 5.637 1 97.44 88 ARG A N 1
ATOM 711 C CA . ARG A 1 88 ? -6.316 -22.453 4.695 1 97.44 88 ARG A CA 1
ATOM 712 C C . ARG A 1 88 ? -5.008 -22.141 5.41 1 97.44 88 ARG A C 1
ATOM 714 O O . ARG A 1 88 ? -3.938 -22.156 4.797 1 97.44 88 ARG A O 1
ATOM 721 N N . LEU A 1 89 ? -5.082 -21.844 6.73 1 97.5 89 LEU A N 1
ATOM 722 C CA . LEU A 1 89 ? -3.895 -21.391 7.438 1 97.5 89 LEU A CA 1
ATOM 723 C C . LEU A 1 89 ? -3.328 -22.484 8.328 1 97.5 89 LEU A C 1
ATOM 725 O O . LEU A 1 89 ? -4.078 -23.172 9.031 1 97.5 89 LEU A O 1
ATOM 729 N N . ASP A 1 90 ? -2.02 -22.656 8.219 1 96.62 90 ASP A N 1
ATOM 730 C CA . ASP A 1 90 ? -1.276 -23.5 9.148 1 96.62 90 ASP A CA 1
ATOM 731 C C . ASP A 1 90 ? -0.106 -22.734 9.766 1 96.62 90 ASP A C 1
ATOM 733 O O . ASP A 1 90 ? 0.716 -22.156 9.047 1 96.62 90 ASP A O 1
ATOM 737 N N . VAL A 1 91 ? -0.086 -22.734 11.102 1 96 91 VAL A N 1
ATOM 738 C CA . VAL A 1 91 ? 0.987 -22.047 11.805 1 96 91 VAL A CA 1
ATOM 739 C C . VAL A 1 91 ? 1.812 -23.047 12.609 1 96 91 VAL A C 1
ATOM 741 O O . VAL A 1 91 ? 1.265 -24 13.18 1 96 91 VAL A O 1
ATOM 744 N N . SER A 1 92 ? 3.113 -22.812 12.625 1 95.88 92 SER A N 1
ATOM 745 C CA . SER A 1 92 ? 3.982 -23.688 13.406 1 95.88 92 SER A CA 1
ATOM 746 C C . SER A 1 92 ? 3.746 -23.5 14.906 1 95.88 92 SER A C 1
ATOM 748 O O . SER A 1 92 ? 3.131 -22.516 15.32 1 95.88 92 SER A O 1
ATOM 750 N N . GLU A 1 93 ? 4.281 -24.375 15.703 1 93.06 93 GLU A N 1
ATOM 751 C CA . GLU A 1 93 ? 4.09 -24.359 17.156 1 93.06 93 GLU A CA 1
ATOM 752 C C . GLU A 1 93 ? 4.703 -23.109 17.766 1 93.06 93 GLU A C 1
ATOM 754 O O . GLU A 1 93 ? 4.184 -22.578 18.75 1 93.06 93 GLU A O 1
ATOM 759 N N . ASP A 1 94 ? 5.754 -22.625 17.188 1 93.44 94 ASP A N 1
ATOM 760 C CA . ASP A 1 94 ? 6.445 -21.469 17.734 1 93.44 94 ASP A CA 1
ATOM 761 C C . ASP A 1 94 ? 6.008 -20.188 17.047 1 93.44 94 ASP A C 1
ATOM 763 O O . ASP A 1 94 ? 6.602 -19.125 17.25 1 93.44 94 ASP A O 1
ATOM 767 N N . CYS A 1 95 ? 5.062 -20.203 16.094 1 96 95 CYS A N 1
ATOM 768 C CA . CYS A 1 95 ? 4.453 -19.094 15.367 1 96 95 CYS A CA 1
ATOM 769 C C . CYS A 1 95 ? 5.426 -18.516 14.359 1 96 95 CYS A C 1
ATOM 771 O O . CYS A 1 95 ? 5.223 -17.391 13.867 1 96 95 CYS A O 1
ATOM 773 N N . LYS A 1 96 ? 6.438 -19.203 14.023 1 96.94 96 LYS A N 1
ATOM 774 C CA . LYS A 1 96 ? 7.477 -18.594 13.195 1 96.94 96 LYS A CA 1
ATOM 775 C C . LYS A 1 96 ? 7.309 -18.984 11.727 1 96.94 96 LYS A C 1
ATOM 777 O O . LYS A 1 96 ? 7.984 -18.438 10.852 1 96.94 96 LYS A O 1
ATOM 782 N N . THR A 1 97 ? 6.465 -19.906 11.508 1 96.88 97 THR A N 1
ATOM 783 C CA . THR A 1 97 ? 6.191 -20.328 10.133 1 96.88 97 THR A CA 1
ATOM 784 C C . THR A 1 97 ? 4.695 -20.266 9.836 1 96.88 97 THR A C 1
ATOM 786 O O . THR A 1 97 ? 3.879 -20.766 10.609 1 96.88 97 THR A O 1
ATOM 789 N N . LEU A 1 98 ? 4.348 -19.609 8.789 1 97.81 98 LEU A N 1
ATOM 790 C CA . LEU A 1 98 ? 2.979 -19.562 8.297 1 97.81 98 LEU A CA 1
ATOM 791 C C . LEU A 1 98 ? 2.869 -20.234 6.934 1 97.81 98 LEU A C 1
ATOM 793 O O . LEU A 1 98 ? 3.678 -19.984 6.043 1 97.81 98 LEU A O 1
ATOM 797 N N . GLN A 1 99 ? 1.91 -21.109 6.797 1 98.25 99 GLN A N 1
ATOM 798 C CA . GLN A 1 99 ? 1.589 -21.688 5.5 1 98.25 99 GLN A CA 1
ATOM 799 C C . GLN A 1 99 ? 0.177 -21.312 5.059 1 98.25 99 GLN A C 1
ATOM 801 O O . GLN A 1 99 ? -0.782 -21.484 5.816 1 98.25 99 GLN A O 1
ATOM 806 N N . ILE A 1 100 ? 0.048 -20.734 3.963 1 98.38 100 ILE A N 1
ATOM 807 C CA . ILE A 1 100 ? -1.248 -20.5 3.338 1 98.38 100 ILE A CA 1
ATOM 808 C C . ILE A 1 100 ? -1.512 -21.562 2.273 1 98.38 100 ILE A C 1
ATOM 810 O O . ILE A 1 100 ? -0.766 -21.672 1.297 1 98.38 100 ILE A O 1
ATOM 814 N N . ASN A 1 101 ? -2.543 -22.25 2.451 1 98.5 101 ASN A N 1
ATOM 815 C CA . ASN A 1 101 ? -2.877 -23.359 1.556 1 98.5 101 ASN A CA 1
ATOM 816 C C . ASN A 1 101 ? -3.857 -22.922 0.472 1 98.5 101 ASN A C 1
ATOM 818 O O . ASN A 1 101 ? -4.516 -21.891 0.604 1 98.5 101 ASN A O 1
ATOM 822 N N . ASN A 1 102 ? -3.852 -23.734 -0.622 1 98.19 102 ASN A N 1
ATOM 823 C CA . ASN A 1 102 ? -4.805 -23.547 -1.71 1 98.19 102 ASN A CA 1
ATOM 824 C C . ASN A 1 102 ? -4.762 -22.109 -2.232 1 98.19 102 ASN A C 1
ATOM 826 O O . ASN A 1 102 ? -5.793 -21.438 -2.293 1 98.19 102 ASN A O 1
ATOM 830 N N . LEU A 1 103 ? -3.609 -21.734 -2.686 1 98.31 103 LEU A N 1
ATOM 831 C CA . LEU A 1 103 ? -3.381 -20.359 -3.139 1 98.31 103 LEU A CA 1
ATOM 832 C C . LEU A 1 103 ? -4.27 -20.031 -4.336 1 98.31 103 LEU A C 1
ATOM 834 O O . LEU A 1 103 ? -4.465 -20.875 -5.219 1 98.31 103 LEU A O 1
ATOM 838 N N . SER A 1 104 ? -4.797 -18.844 -4.316 1 96.38 104 SER A N 1
ATOM 839 C CA . SER A 1 104 ? -5.461 -18.25 -5.473 1 96.38 104 SER A CA 1
ATOM 840 C C . SER A 1 104 ? -4.699 -17.031 -5.977 1 96.38 104 SER A C 1
ATOM 842 O O . SER A 1 104 ? -3.742 -16.578 -5.344 1 96.38 104 SER A O 1
ATOM 844 N N . GLN A 1 105 ? -5.105 -16.547 -7.148 1 94.88 105 GLN A N 1
ATOM 845 C CA . GLN A 1 105 ? -4.48 -15.344 -7.688 1 94.88 105 GLN A CA 1
ATOM 846 C C . GLN A 1 105 ? -4.66 -14.164 -6.738 1 94.88 105 GLN A C 1
ATOM 848 O O . GLN A 1 105 ? -3.779 -13.305 -6.637 1 94.88 105 GLN A O 1
ATOM 853 N N . GLU A 1 106 ? -5.777 -14.141 -6.012 1 94.69 106 GLU A N 1
ATOM 854 C CA . GLU A 1 106 ? -6.121 -13.047 -5.109 1 94.69 106 GLU A CA 1
ATOM 855 C C . GLU A 1 106 ? -5.184 -13.008 -3.902 1 94.69 106 GLU A C 1
ATOM 857 O O . GLU A 1 106 ? -5.133 -12.016 -3.18 1 94.69 106 GLU A O 1
ATOM 862 N N . ASP A 1 107 ? -4.457 -14.07 -3.74 1 97.12 107 ASP A N 1
ATOM 863 C CA . ASP A 1 107 ? -3.549 -14.125 -2.6 1 97.12 107 ASP A CA 1
ATOM 864 C C . ASP A 1 107 ? -2.252 -13.375 -2.891 1 97.12 107 ASP A C 1
ATOM 866 O O . ASP A 1 107 ? -1.454 -13.133 -1.982 1 97.12 107 ASP A O 1
ATOM 870 N N . SER A 1 108 ? -2.047 -13 -4.133 1 96.56 108 SER A N 1
ATOM 871 C CA . SER A 1 108 ? -0.848 -12.242 -4.469 1 96.56 108 SER A CA 1
ATOM 872 C C . SER A 1 108 ? -0.844 -10.875 -3.781 1 96.56 108 SER A C 1
ATOM 874 O O . SER A 1 108 ? -1.896 -10.258 -3.619 1 96.56 108 SER A O 1
ATOM 876 N N . GLY A 1 109 ? 0.389 -10.445 -3.395 1 96.12 109 GLY A N 1
ATOM 877 C CA . GLY A 1 109 ? 0.54 -9.133 -2.785 1 96.12 109 GLY A CA 1
ATOM 878 C C . GLY A 1 109 ? 1.466 -9.141 -1.583 1 96.12 109 GLY A C 1
ATOM 879 O O . GLY A 1 109 ? 2.109 -10.148 -1.292 1 96.12 109 GLY A O 1
ATOM 880 N N . PRO A 1 110 ? 1.542 -8.031 -0.972 1 97.06 110 PRO A N 1
ATOM 881 C CA . PRO A 1 110 ? 2.393 -7.91 0.214 1 97.06 110 PRO A CA 1
ATOM 882 C C . PRO A 1 110 ? 1.71 -8.414 1.484 1 97.06 110 PRO A C 1
ATOM 884 O O . PRO A 1 110 ? 0.504 -8.219 1.66 1 97.06 110 PRO A O 1
ATOM 887 N N . TYR A 1 111 ? 2.459 -9.062 2.293 1 97.44 111 TYR A N 1
ATOM 888 C CA . TYR A 1 111 ? 2.078 -9.508 3.627 1 97.44 111 TYR A CA 1
ATOM 889 C C . TYR A 1 111 ? 3.031 -8.961 4.68 1 97.44 111 TYR A C 1
ATOM 891 O O . TYR A 1 111 ? 4.246 -8.914 4.465 1 97.44 111 TYR A O 1
ATOM 899 N N . THR A 1 112 ? 2.51 -8.539 5.762 1 97.69 112 THR A N 1
ATOM 900 C CA . THR A 1 112 ? 3.332 -8.023 6.848 1 97.69 112 THR A CA 1
ATOM 901 C C . THR A 1 112 ? 3.053 -8.773 8.148 1 97.69 112 THR A C 1
ATOM 903 O O . THR A 1 112 ? 1.896 -8.922 8.547 1 97.69 112 THR A O 1
ATOM 906 N N . ALA A 1 113 ? 4.098 -9.25 8.703 1 97.25 113 ALA A N 1
ATOM 907 C CA . ALA A 1 113 ? 4.031 -9.812 10.047 1 97.25 113 ALA A CA 1
ATOM 908 C C . ALA A 1 113 ? 4.441 -8.789 11.094 1 97.25 113 ALA A C 1
ATOM 910 O O . ALA A 1 113 ? 5.535 -8.227 11.023 1 97.25 113 ALA A O 1
ATOM 911 N N . GLN A 1 114 ? 3.553 -8.492 11.93 1 96.31 114 GLN A N 1
ATOM 912 C CA . GLN A 1 114 ? 3.869 -7.68 13.094 1 96.31 114 GLN A CA 1
ATOM 913 C C . GLN A 1 114 ? 4.043 -8.547 14.336 1 96.31 114 GLN A C 1
ATOM 915 O O . GLN A 1 114 ? 3.084 -9.148 14.82 1 96.31 114 GLN A O 1
ATOM 920 N N . ILE A 1 115 ? 5.246 -8.523 14.922 1 96.5 115 ILE A N 1
ATOM 921 C CA . ILE A 1 115 ? 5.664 -9.523 15.898 1 96.5 115 ILE A CA 1
ATOM 922 C C . ILE A 1 115 ? 5.926 -8.852 17.25 1 96.5 115 ILE A C 1
ATOM 924 O O . ILE A 1 115 ? 6.828 -8.023 17.375 1 96.5 115 ILE A O 1
ATOM 928 N N . TRP A 1 116 ? 5.148 -9.266 18.219 1 94.5 116 TRP A N 1
ATOM 929 C CA . TRP A 1 116 ? 5.371 -8.789 19.578 1 94.5 116 TRP A CA 1
ATOM 930 C C . TRP A 1 116 ? 6.176 -9.805 20.375 1 94.5 116 TRP A C 1
ATOM 932 O O . TRP A 1 116 ? 5.77 -10.961 20.516 1 94.5 116 TRP A O 1
ATOM 942 N N . ILE A 1 117 ? 7.277 -9.328 20.875 1 93.5 117 ILE A N 1
ATOM 943 C CA . ILE A 1 117 ? 8.133 -10.211 21.672 1 93.5 117 ILE A CA 1
ATOM 944 C C . ILE A 1 117 ? 7.945 -9.914 23.156 1 93.5 117 ILE A C 1
ATOM 946 O O . ILE A 1 117 ? 8.258 -10.75 24.016 1 93.5 117 ILE A O 1
ATOM 950 N N . ALA A 1 118 ? 7.496 -8.727 23.438 1 90.19 118 ALA A N 1
ATOM 951 C CA . ALA A 1 118 ? 7.215 -8.273 24.797 1 90.19 118 ALA A CA 1
ATOM 952 C C . ALA A 1 118 ? 6.145 -7.188 24.797 1 90.19 118 ALA A C 1
ATOM 954 O O . ALA A 1 118 ? 5.91 -6.531 23.781 1 90.19 118 ALA A O 1
ATOM 955 N N . ASP A 1 119 ? 5.508 -7.027 25.953 1 83.25 119 ASP A N 1
ATOM 956 C CA . ASP A 1 119 ? 4.41 -6.07 26.062 1 83.25 119 ASP A CA 1
ATOM 957 C C . ASP A 1 119 ? 4.93 -4.633 26.016 1 83.25 119 ASP A C 1
ATOM 959 O O . ASP A 1 119 ? 4.215 -3.725 25.578 1 83.25 119 ASP A O 1
ATOM 963 N N . ASP A 1 120 ? 6.098 -4.418 26.438 1 86 120 ASP A N 1
ATOM 964 C CA . ASP A 1 120 ? 6.605 -3.061 26.594 1 86 120 ASP A CA 1
ATOM 965 C C . ASP A 1 120 ? 7.508 -2.66 25.438 1 86 120 ASP A C 1
ATOM 967 O O . ASP A 1 120 ? 8.164 -1.62 25.484 1 86 120 ASP A O 1
ATOM 971 N N . LYS A 1 121 ? 7.598 -3.492 24.422 1 89.06 121 LYS A N 1
ATOM 972 C CA . LYS A 1 121 ? 8.438 -3.195 23.266 1 89.06 121 LYS A CA 1
ATOM 973 C C . LYS A 1 121 ? 7.598 -3.057 22 1 89.06 121 LYS A C 1
ATOM 975 O O . LYS A 1 121 ? 6.543 -3.686 21.875 1 89.06 121 LYS A O 1
ATOM 980 N N . ASP A 1 122 ? 8.125 -2.195 21.156 1 91.69 122 ASP A N 1
ATOM 981 C CA . ASP A 1 122 ? 7.492 -2.111 19.844 1 91.69 122 ASP A CA 1
ATOM 982 C C . ASP A 1 122 ? 7.648 -3.422 19.062 1 91.69 122 ASP A C 1
ATOM 984 O O . ASP A 1 122 ? 8.664 -4.102 19.188 1 91.69 122 ASP A O 1
ATOM 988 N N . PRO A 1 123 ? 6.695 -3.699 18.297 1 94.31 123 PRO A N 1
ATOM 989 C CA . PRO A 1 123 ? 6.789 -4.953 17.547 1 94.31 123 PRO A CA 1
ATOM 990 C C . PRO A 1 123 ? 7.828 -4.891 16.422 1 94.31 123 PRO A C 1
ATOM 992 O O . PRO A 1 123 ? 8.141 -3.805 15.922 1 94.31 123 PRO A O 1
ATOM 995 N N . ILE A 1 124 ? 8.336 -6.07 16.094 1 94.25 124 ILE A N 1
ATOM 996 C CA . ILE A 1 124 ? 9.148 -6.266 14.898 1 94.25 124 ILE A CA 1
ATOM 997 C C . ILE A 1 124 ? 8.25 -6.504 13.688 1 94.25 124 ILE A C 1
ATOM 999 O O . ILE A 1 124 ? 7.223 -7.176 13.797 1 94.25 124 ILE A O 1
ATOM 1003 N N . ARG A 1 125 ? 8.719 -5.934 12.578 1 95.44 125 ARG A N 1
ATOM 1004 C CA . ARG A 1 125 ? 7.914 -6.141 11.375 1 95.44 125 ARG A CA 1
ATOM 1005 C C . ARG A 1 125 ? 8.727 -6.82 10.281 1 95.44 125 ARG A C 1
ATOM 1007 O O . ARG A 1 125 ? 9.898 -6.488 10.07 1 95.44 125 ARG A O 1
ATOM 1014 N N . GLU A 1 126 ? 8.117 -7.77 9.664 1 96.44 126 GLU A N 1
ATOM 1015 C CA 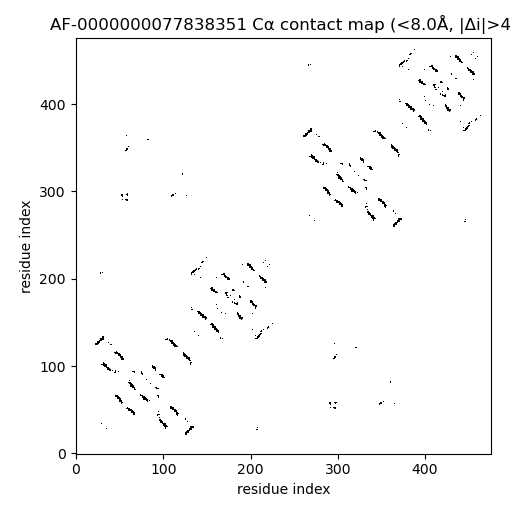. GLU A 1 126 ? 8.68 -8.43 8.484 1 96.44 126 GLU A CA 1
ATOM 1016 C C . GLU A 1 126 ? 7.668 -8.477 7.344 1 96.44 126 GLU A C 1
ATOM 1018 O O . GLU A 1 126 ? 6.492 -8.781 7.562 1 96.44 126 GLU A O 1
ATOM 1023 N N . THR A 1 127 ? 8.156 -8.18 6.176 1 96.69 127 THR A N 1
ATOM 1024 C CA . THR A 1 127 ? 7.254 -8.094 5.035 1 96.69 127 THR A CA 1
ATOM 1025 C C . THR A 1 127 ? 7.648 -9.094 3.955 1 96.69 127 THR A C 1
ATOM 1027 O O . THR A 1 127 ? 8.836 -9.336 3.73 1 96.69 127 THR A O 1
ATOM 1030 N N . PHE A 1 128 ? 6.637 -9.625 3.309 1 97.5 128 PHE A N 1
ATOM 1031 C CA . PHE A 1 128 ? 6.766 -10.586 2.219 1 97.5 128 PHE A CA 1
ATOM 1032 C C . PHE A 1 128 ? 5.941 -10.148 1.014 1 97.5 128 PHE A C 1
ATOM 1034 O O . PHE A 1 128 ? 4.875 -9.547 1.169 1 97.5 128 PHE A O 1
ATOM 1041 N N . SER A 1 129 ? 6.492 -10.414 -0.1 1 97.38 129 SER A N 1
ATOM 1042 C CA . SER A 1 129 ? 5.727 -10.195 -1.322 1 97.38 129 SER A CA 1
ATOM 1043 C C . SER A 1 129 ? 5.477 -11.508 -2.059 1 97.38 129 SER A C 1
ATOM 1045 O O . SER A 1 129 ? 6.406 -12.094 -2.619 1 97.38 129 SER A O 1
ATOM 1047 N N . LEU A 1 130 ? 4.219 -11.875 -2.092 1 98 130 LEU A N 1
ATOM 1048 C CA . LEU A 1 130 ? 3.846 -13.133 -2.719 1 98 130 LEU A CA 1
ATOM 1049 C C . LEU A 1 130 ? 3.293 -12.906 -4.121 1 98 130 LEU A C 1
ATOM 1051 O O . LEU A 1 130 ? 2.41 -12.062 -4.316 1 98 130 LEU A O 1
ATOM 1055 N N . MET A 1 131 ? 3.873 -13.594 -5.098 1 97.5 131 MET A N 1
ATOM 1056 C CA . MET A 1 131 ? 3.318 -13.633 -6.445 1 97.5 131 MET A CA 1
ATOM 1057 C C . MET A 1 131 ? 2.877 -15.047 -6.812 1 97.5 131 MET A C 1
ATOM 1059 O O . MET A 1 131 ? 3.684 -15.977 -6.797 1 97.5 131 MET A O 1
ATOM 1063 N N . VAL A 1 132 ? 1.607 -15.156 -7.121 1 97.5 132 VAL A N 1
ATOM 1064 C CA . VAL A 1 132 ? 1.054 -16.469 -7.414 1 97.5 132 VAL A CA 1
ATOM 1065 C C . VAL A 1 132 ? 0.965 -16.672 -8.922 1 97.5 132 VAL A C 1
ATOM 1067 O O . VAL A 1 132 ? 0.406 -15.836 -9.633 1 97.5 132 VAL A O 1
ATOM 1070 N N . TYR A 1 133 ? 1.509 -17.844 -9.383 1 97.5 133 TYR A N 1
ATOM 1071 C CA . TYR A 1 133 ? 1.502 -18.203 -10.797 1 97.5 133 TYR A CA 1
ATOM 1072 C C . TYR A 1 133 ? 0.773 -19.516 -11.031 1 97.5 133 TYR A C 1
ATOM 1074 O O . TYR A 1 133 ? 0.628 -20.328 -10.109 1 97.5 133 TYR A O 1
ATOM 1082 N N . LYS A 1 134 ? 0.327 -19.656 -12.195 1 96.62 134 LYS A N 1
ATOM 1083 C CA . LYS A 1 134 ? -0.186 -20.969 -12.609 1 96.62 134 LYS A CA 1
ATOM 1084 C C . LYS A 1 134 ? 0.913 -21.812 -13.242 1 96.62 134 LYS A C 1
ATOM 1086 O O . LYS A 1 134 ? 1.725 -21.297 -14.023 1 96.62 134 LYS A O 1
ATOM 1091 N N . ARG A 1 135 ? 0.952 -23.031 -12.828 1 96.75 135 ARG A N 1
ATOM 1092 C CA . ARG A 1 135 ? 1.772 -23.969 -13.578 1 96.75 135 ARG A CA 1
ATOM 1093 C C . ARG A 1 135 ? 1.179 -24.234 -14.961 1 96.75 135 ARG A C 1
ATOM 1095 O O . ARG A 1 135 ? 0.19 -24.969 -15.086 1 96.75 135 ARG A O 1
ATOM 1102 N N . LEU A 1 136 ? 1.761 -23.734 -15.922 1 96.88 136 LEU A N 1
ATOM 1103 C CA . LEU A 1 136 ? 1.208 -23.812 -17.266 1 96.88 136 LEU A CA 1
ATOM 1104 C C . LEU A 1 136 ? 1.411 -25.203 -17.859 1 96.88 136 LEU A C 1
ATOM 1106 O O . LEU A 1 136 ? 2.471 -25.812 -17.688 1 96.88 136 LEU A O 1
ATOM 1110 N N . LEU A 1 137 ? 0.369 -25.672 -18.5 1 96.56 137 LEU A N 1
ATOM 1111 C CA . LEU A 1 137 ? 0.388 -26.922 -19.266 1 96.56 137 LEU A CA 1
ATOM 1112 C C . LEU A 1 137 ? 0.018 -26.672 -20.719 1 96.56 137 LEU A C 1
ATOM 1114 O O . LEU A 1 137 ? -0.441 -25.578 -21.062 1 96.56 137 LEU A O 1
ATOM 1118 N N . GLU A 1 138 ? 0.278 -27.609 -21.531 1 97.06 138 GLU A N 1
ATOM 1119 C CA . GLU A 1 138 ? -0.075 -27.5 -22.938 1 97.06 138 GLU A CA 1
ATOM 1120 C C . GLU A 1 138 ? -1.532 -27.078 -23.125 1 97.06 138 GLU A C 1
ATOM 1122 O O . GLU A 1 138 ? -1.85 -26.266 -23.984 1 97.06 138 GLU A O 1
ATOM 1127 N N . ALA A 1 139 ? -2.383 -27.719 -22.281 1 95.81 139 ALA A N 1
ATOM 1128 C CA . ALA A 1 139 ? -3.82 -27.484 -22.391 1 95.81 139 ALA A CA 1
ATOM 1129 C C . ALA A 1 139 ? -4.16 -26.031 -22.109 1 95.81 139 ALA A C 1
ATOM 1131 O O . ALA A 1 139 ? -5.238 -25.547 -22.484 1 95.81 139 ALA A O 1
ATOM 1132 N N . ASP A 1 140 ? -3.275 -25.312 -21.438 1 96.19 140 ASP A N 1
ATOM 1133 C CA . ASP A 1 140 ? -3.516 -23.906 -21.094 1 96.19 140 ASP A CA 1
ATOM 1134 C C . ASP A 1 140 ? -3.164 -23 -22.266 1 96.19 140 ASP A C 1
ATOM 1136 O O . ASP A 1 140 ? -3.502 -21.812 -22.25 1 96.19 140 ASP A O 1
ATOM 1140 N N . LEU A 1 141 ? -2.498 -23.453 -23.25 1 96.94 141 LEU A N 1
ATOM 1141 C CA . LEU A 1 141 ? -2.043 -22.641 -24.375 1 96.94 141 LEU A CA 1
ATOM 1142 C C . LEU A 1 141 ? -3.029 -22.719 -25.547 1 96.94 141 LEU A C 1
ATOM 1144 O O . LEU A 1 141 ? -3.57 -23.797 -25.828 1 96.94 141 LEU A O 1
ATOM 1148 N N . GLU A 1 142 ? -3.248 -21.547 -26.078 1 96 142 GLU A N 1
ATOM 1149 C CA . GLU A 1 142 ? -4.098 -21.469 -27.266 1 96 142 GLU A CA 1
ATOM 1150 C C . GLU A 1 142 ? -3.371 -20.781 -28.422 1 96 142 GLU A C 1
ATOM 1152 O O . GLU A 1 142 ? -2.742 -19.734 -28.234 1 96 142 GLU A O 1
ATOM 1157 N N . ILE A 1 143 ? -3.467 -21.391 -29.578 1 94.19 143 ILE A N 1
ATOM 1158 C CA . ILE A 1 143 ? -2.904 -20.812 -30.781 1 94.19 143 ILE A CA 1
ATOM 1159 C C . ILE A 1 143 ? -4.02 -20.547 -31.797 1 94.19 143 ILE A C 1
ATOM 1161 O O . ILE A 1 143 ? -4.809 -21.453 -32.094 1 94.19 143 ILE A O 1
ATOM 1165 N N . VAL A 1 144 ? -4.082 -19.312 -32.188 1 93 144 VAL A N 1
ATOM 1166 C CA . VAL A 1 144 ? -5.113 -18.953 -33.156 1 93 144 VAL A CA 1
ATOM 1167 C C . VAL A 1 144 ? -4.465 -18.438 -34.438 1 93 144 VAL A C 1
ATOM 1169 O O . VAL A 1 144 ? -3.416 -17.797 -34.406 1 93 144 VAL A O 1
ATOM 1172 N N . CYS A 1 145 ? -5.121 -18.734 -35.531 1 90 145 CYS A N 1
ATOM 1173 C CA . CYS A 1 145 ? -4.684 -18.281 -36.844 1 90 145 CYS A CA 1
ATOM 1174 C C . CYS A 1 145 ? -5.527 -17.094 -37.344 1 90 145 CYS A C 1
ATOM 1176 O O . CYS A 1 145 ? -6.758 -17.172 -37.312 1 90 145 CYS A O 1
ATOM 1178 N N . ASP A 1 146 ? -4.867 -15.992 -37.469 1 83.62 146 ASP A N 1
ATOM 1179 C CA . ASP A 1 146 ? -5.52 -14.82 -38.031 1 83.62 146 ASP A CA 1
ATOM 1180 C C . ASP A 1 146 ? -5.141 -14.648 -39.5 1 83.62 146 ASP A C 1
ATOM 1182 O O . ASP A 1 146 ? -4.031 -14.203 -39.812 1 83.62 146 ASP A O 1
ATOM 1186 N N . PRO A 1 147 ? -6.102 -14.914 -40.406 1 73.31 147 PRO A N 1
ATOM 1187 C CA . PRO A 1 147 ? -5.773 -14.812 -41.844 1 73.31 147 PRO A CA 1
ATOM 1188 C C . PRO A 1 147 ? -5.883 -13.391 -42.375 1 73.31 147 PRO A C 1
ATOM 1190 O O . PRO A 1 147 ? -6.008 -13.188 -43.594 1 73.31 147 PRO A O 1
ATOM 1193 N N . LYS A 1 148 ? -5.969 -12.422 -41.5 1 61.84 148 LYS A N 1
ATOM 1194 C CA . LYS A 1 148 ? -6.223 -11.086 -42.031 1 61.84 148 LYS A CA 1
ATOM 1195 C C . LYS A 1 148 ? -5.387 -10.82 -43.281 1 61.84 148 LYS A C 1
ATOM 1197 O O . LYS A 1 148 ? -5.898 -10.336 -44.281 1 61.84 148 LYS A O 1
ATOM 1202 N N . ASP A 1 149 ? -4.066 -11.016 -43.125 1 58.78 149 ASP A N 1
ATOM 1203 C CA . ASP A 1 149 ? -3.381 -10.578 -44.344 1 58.78 149 ASP A CA 1
ATOM 1204 C C . ASP A 1 149 ? -3.285 -11.711 -45.375 1 58.78 149 ASP A C 1
ATOM 1206 O O . ASP A 1 149 ? -2.449 -11.672 -46.281 1 58.78 149 ASP A O 1
ATOM 1210 N N . TYR A 1 150 ? -3.9 -12.766 -45.062 1 60.34 150 TYR A N 1
ATOM 1211 C CA . TYR A 1 150 ? -3.928 -13.844 -46.062 1 60.34 150 TYR A CA 1
ATOM 1212 C C . TYR A 1 150 ? -4.672 -13.414 -47.312 1 60.34 150 TYR A C 1
ATOM 1214 O O . TYR A 1 150 ? -4.281 -13.773 -48.438 1 60.34 150 TYR A O 1
ATOM 1222 N N . HIS A 1 151 ? -5.68 -12.477 -46.938 1 54.62 151 HIS A N 1
ATOM 1223 C CA . HIS A 1 151 ? -6.457 -12.07 -48.094 1 54.62 151 HIS A CA 1
ATOM 1224 C C . HIS A 1 151 ? -5.684 -11.07 -48.969 1 54.62 151 HIS A C 1
ATOM 1226 O O . HIS A 1 151 ? -5.996 -10.883 -50.125 1 54.62 151 HIS A O 1
ATOM 1232 N N . GLY A 1 152 ? -4.797 -10.398 -48.25 1 53.59 152 GLY A N 1
ATOM 1233 C CA . GLY A 1 152 ? -4.117 -9.406 -49.062 1 53.59 152 GLY A CA 1
ATOM 1234 C C . GLY A 1 152 ? -3.309 -10.023 -50.188 1 53.59 152 GLY A C 1
ATOM 1235 O O . GLY A 1 152 ? -2.707 -9.305 -51 1 53.59 152 GLY A O 1
ATOM 1236 N N . GLY A 1 153 ? -3.398 -11.266 -50.375 1 61.91 153 GLY A N 1
ATOM 1237 C CA . GLY A 1 153 ? -2.883 -11.891 -51.594 1 61.91 153 GLY A CA 1
ATOM 1238 C C . GLY A 1 153 ? -1.515 -12.516 -51.406 1 61.91 153 GLY A C 1
ATOM 1239 O O . GLY A 1 153 ? -1.081 -13.328 -52.219 1 61.91 153 GLY A O 1
ATOM 1240 N N . ASN A 1 154 ? -0.762 -12.125 -50.344 1 66.75 154 ASN A N 1
ATOM 1241 C CA . ASN A 1 154 ? 0.589 -12.68 -50.312 1 66.75 154 ASN A CA 1
ATOM 1242 C C . ASN A 1 154 ? 0.664 -13.961 -49.5 1 66.75 154 ASN A C 1
ATOM 1244 O O . ASN A 1 154 ? 1.749 -14.5 -49.281 1 66.75 154 ASN A O 1
ATOM 1248 N N . GLY A 1 155 ? -0.539 -14.523 -49.062 1 74.06 155 GLY A N 1
ATOM 1249 C CA . GLY A 1 155 ? -0.592 -15.812 -48.375 1 74.06 155 GLY A CA 1
ATOM 1250 C C . GLY A 1 155 ? -0.007 -15.773 -47 1 74.06 155 GLY A C 1
ATOM 1251 O O . GLY A 1 155 ? 0.356 -16.812 -46.438 1 74.06 155 GLY A O 1
ATOM 1252 N N . THR A 1 156 ? 0.138 -14.555 -46.5 1 79.06 156 THR A N 1
ATOM 1253 C CA . THR A 1 156 ? 0.734 -14.414 -45.188 1 79.06 156 THR A CA 1
ATOM 1254 C C . THR A 1 156 ? -0.284 -14.742 -44.094 1 79.06 156 THR A C 1
ATOM 1256 O O . THR A 1 156 ? -1.455 -14.375 -44.219 1 79.06 156 THR A O 1
ATOM 1259 N N . LEU A 1 157 ? 0.116 -15.57 -43.156 1 82.94 157 LEU A N 1
ATOM 1260 C CA . LEU A 1 157 ? -0.692 -15.984 -42.031 1 82.94 157 LEU A CA 1
ATOM 1261 C C . LEU A 1 157 ? -0.055 -15.531 -40.719 1 82.94 157 LEU A C 1
ATOM 1263 O O . LEU A 1 157 ? 1.172 -15.508 -40.594 1 82.94 157 LEU A O 1
ATOM 1267 N N . GLN A 1 158 ? -0.904 -15.125 -39.812 1 86.81 158 GLN A N 1
ATOM 1268 C CA . GLN A 1 158 ? -0.409 -14.773 -38.5 1 86.81 158 GLN A CA 1
ATOM 1269 C C . GLN A 1 158 ? -0.959 -15.719 -37.438 1 86.81 158 GLN A C 1
ATOM 1271 O O . GLN A 1 158 ? -2.174 -15.914 -37.344 1 86.81 158 GLN A O 1
ATOM 1276 N N . LEU A 1 159 ? -0.029 -16.312 -36.781 1 90.06 159 LEU A N 1
ATOM 1277 C CA . LEU A 1 159 ? -0.398 -17.125 -35.625 1 90.06 159 LEU A CA 1
ATOM 1278 C C . LEU A 1 159 ? -0.205 -16.359 -34.312 1 90.06 159 LEU A C 1
ATOM 1280 O O . LEU A 1 159 ? 0.783 -15.641 -34.156 1 90.06 159 LEU A O 1
ATOM 1284 N N . ASN A 1 160 ? -1.201 -16.469 -33.438 1 92.69 160 ASN A N 1
ATOM 1285 C CA . ASN A 1 160 ? -1.119 -15.844 -32.125 1 92.69 160 ASN A CA 1
ATOM 1286 C C . ASN A 1 160 ? -1.246 -16.875 -31.016 1 92.69 160 ASN A C 1
ATOM 1288 O O . ASN A 1 160 ? -2.172 -17.688 -31.016 1 92.69 160 ASN A O 1
ATOM 1292 N N . CYS A 1 161 ? -0.3 -16.859 -30.188 1 94.5 161 CYS A N 1
ATOM 1293 C CA . CYS A 1 161 ? -0.282 -17.766 -29.047 1 94.5 161 CYS A CA 1
ATOM 1294 C C . CYS A 1 161 ? -0.666 -17.016 -27.766 1 94.5 161 CYS A C 1
ATOM 1296 O O . CYS A 1 161 ? -0.248 -15.883 -27.562 1 94.5 161 CYS A O 1
ATOM 1298 N N . SER A 1 162 ? -1.501 -17.641 -26.906 1 95.38 162 SER A N 1
ATOM 1299 C CA . SER A 1 162 ? -1.946 -17.031 -25.656 1 95.38 162 SER A CA 1
ATOM 1300 C C . SER A 1 162 ? -2.037 -18.078 -24.531 1 95.38 162 SER A C 1
ATOM 1302 O O . SER A 1 162 ? -2.17 -19.266 -24.797 1 95.38 162 SER A O 1
ATOM 1304 N N . ALA A 1 163 ? -1.849 -17.594 -23.328 1 94.56 163 ALA A N 1
ATOM 1305 C CA . ALA A 1 163 ? -2.053 -18.422 -22.156 1 94.56 163 ALA A CA 1
ATOM 1306 C C . ALA A 1 163 ? -3.26 -17.953 -21.344 1 94.56 163 ALA A C 1
ATOM 1308 O O . ALA A 1 163 ? -3.334 -18.172 -20.141 1 94.56 163 ALA A O 1
ATOM 1309 N N . GLY A 1 164 ? -4.102 -17.203 -21.891 1 91 164 GLY A N 1
ATOM 1310 C CA . GLY A 1 164 ? -5.332 -16.766 -21.25 1 91 164 GLY A CA 1
ATOM 1311 C C . GLY A 1 164 ? -5.094 -15.758 -20.141 1 91 164 GLY A C 1
ATOM 1312 O O . GLY A 1 164 ? -4.398 -14.766 -20.344 1 91 164 GLY A O 1
ATOM 1313 N N . SER A 1 165 ? -5.777 -16.016 -18.938 1 85.5 165 SER A N 1
ATOM 1314 C CA . SER A 1 165 ? -5.738 -15.078 -17.812 1 85.5 165 SER A CA 1
ATOM 1315 C C . SER A 1 165 ? -4.461 -15.234 -17 1 85.5 165 SER A C 1
ATOM 1317 O O . SER A 1 165 ? -4.223 -14.484 -16.062 1 85.5 165 SER A O 1
ATOM 1319 N N . TRP A 1 166 ? -3.576 -16.125 -17.438 1 84.19 166 TRP A N 1
ATOM 1320 C CA . TRP A 1 166 ? -2.398 -16.438 -16.641 1 84.19 166 TRP A CA 1
ATOM 1321 C C . TRP A 1 166 ? -1.119 -16.094 -17.391 1 84.19 166 TRP A C 1
ATOM 1323 O O . TRP A 1 166 ? -0.206 -16.922 -17.484 1 84.19 166 TRP A O 1
ATOM 1333 N N . GLU A 1 167 ? -1.1 -14.852 -17.766 1 89.75 167 GLU A N 1
ATOM 1334 C CA . GLU A 1 167 ? 0.053 -14.477 -18.578 1 89.75 167 GLU A CA 1
ATOM 1335 C C . GLU A 1 167 ? 1.003 -13.57 -17.812 1 89.75 167 GLU A C 1
ATOM 1337 O O . GLU A 1 167 ? 1.949 -13.016 -18.375 1 89.75 167 GLU A O 1
ATOM 1342 N N . ASP A 1 168 ? 0.745 -13.531 -16.531 1 89.5 168 ASP A N 1
ATOM 1343 C CA . ASP A 1 168 ? 1.636 -12.688 -15.742 1 89.5 168 ASP A CA 1
ATOM 1344 C C . ASP A 1 168 ? 3.078 -13.18 -15.82 1 89.5 168 ASP A C 1
ATOM 1346 O O . ASP A 1 168 ? 3.363 -14.328 -15.492 1 89.5 168 ASP A O 1
ATOM 1350 N N . ASP A 1 169 ? 4.012 -12.305 -16.281 1 93.56 169 ASP A N 1
ATOM 1351 C CA . ASP A 1 169 ? 5.445 -12.547 -16.375 1 93.56 169 ASP A CA 1
ATOM 1352 C C . ASP A 1 169 ? 5.738 -13.711 -17.328 1 93.56 169 ASP A C 1
ATOM 1354 O O . ASP A 1 169 ? 6.746 -14.406 -17.172 1 93.56 169 ASP A O 1
ATOM 1358 N N . ALA A 1 170 ? 4.82 -13.914 -18.188 1 95.44 170 ALA A N 1
ATOM 1359 C CA . ALA A 1 170 ? 5.035 -14.977 -19.156 1 95.44 170 ALA A CA 1
ATOM 1360 C C . ALA A 1 170 ? 5.809 -14.461 -20.375 1 95.44 170 ALA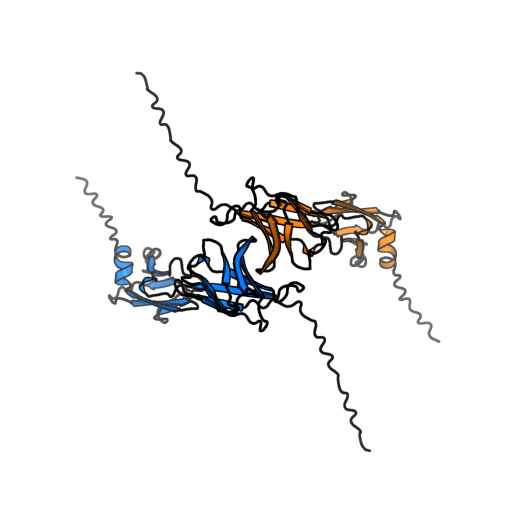 A C 1
ATOM 1362 O O . ALA A 1 170 ? 5.586 -13.336 -20.828 1 95.44 170 ALA A O 1
ATOM 1363 N N . THR A 1 171 ? 6.684 -15.266 -20.875 1 94.81 171 THR A N 1
ATOM 1364 C CA . THR A 1 171 ? 7.414 -14.977 -22.109 1 94.81 171 THR A CA 1
ATOM 1365 C C . THR A 1 171 ? 7.086 -16 -23.188 1 94.81 171 THR A C 1
ATOM 1367 O O . THR A 1 171 ? 7.059 -17.203 -22.922 1 94.81 171 THR A O 1
ATOM 1370 N N . PHE A 1 172 ? 6.871 -15.438 -24.391 1 94.44 172 PHE A N 1
ATOM 1371 C CA . PHE A 1 172 ? 6.48 -16.297 -25.5 1 94.44 172 PHE A CA 1
ATOM 1372 C C . PHE A 1 172 ? 7.605 -16.391 -26.531 1 94.44 172 PHE A C 1
ATOM 1374 O O . PHE A 1 172 ? 8.352 -15.422 -26.734 1 94.44 172 PHE A O 1
ATOM 1381 N N . SER A 1 173 ? 7.703 -17.531 -27.125 1 92.88 173 SER A N 1
ATOM 1382 C CA . SER A 1 173 ? 8.617 -17.766 -28.234 1 92.88 173 SER A CA 1
ATOM 1383 C C . SER A 1 173 ? 8.102 -18.844 -29.172 1 92.88 173 SER A C 1
ATOM 1385 O O . SER A 1 173 ? 7.172 -19.578 -28.828 1 92.88 173 SER A O 1
ATOM 1387 N N . TRP A 1 174 ? 8.656 -18.938 -30.359 1 92.88 174 TRP A N 1
ATOM 1388 C CA . TRP A 1 174 ? 8.203 -19.891 -31.359 1 92.88 174 TRP A CA 1
ATOM 1389 C C . TRP A 1 174 ? 9.367 -20.719 -31.891 1 92.88 174 TRP A C 1
ATOM 1391 O O . TRP A 1 174 ? 10.508 -20.25 -31.922 1 92.88 174 TRP A O 1
ATOM 1401 N N . ALA A 1 175 ? 9.055 -21.984 -32.156 1 89.38 175 ALA A N 1
ATOM 1402 C CA . ALA A 1 175 ? 9.984 -22.891 -32.844 1 89.38 175 ALA A CA 1
ATOM 1403 C C . ALA A 1 175 ? 9.336 -23.531 -34.062 1 89.38 175 ALA A C 1
ATOM 1405 O O . ALA A 1 175 ? 8.148 -23.859 -34.031 1 89.38 175 ALA A O 1
ATOM 1406 N N . PRO A 1 176 ? 9.992 -23.797 -35.156 1 83.69 176 PRO A N 1
ATOM 1407 C CA . PRO A 1 176 ? 11.422 -23.531 -35.344 1 83.69 176 PRO A CA 1
ATOM 1408 C C . PRO A 1 176 ? 11.711 -22.047 -35.594 1 83.69 176 PRO A C 1
ATOM 1410 O O . PRO A 1 176 ? 10.898 -21.359 -36.188 1 83.69 176 PRO A O 1
ATOM 1413 N N . ALA A 1 177 ? 12.883 -21.516 -35.031 1 62.94 177 ALA A N 1
ATOM 1414 C CA . ALA A 1 177 ? 13.281 -20.125 -35.156 1 62.94 177 ALA A CA 1
ATOM 1415 C C . ALA A 1 177 ? 13.555 -19.766 -36.625 1 62.94 177 ALA A C 1
ATOM 1417 O O . ALA A 1 177 ? 13.32 -18.625 -37.031 1 62.94 177 ALA A O 1
ATOM 1418 N N . SER A 1 178 ? 14.141 -20.547 -37.312 1 59.31 178 SER A N 1
ATOM 1419 C CA . SER A 1 178 ? 14.617 -20.297 -38.688 1 59.31 178 SER A CA 1
ATOM 1420 C C . SER A 1 178 ? 13.469 -19.906 -39.594 1 59.31 178 SER A C 1
ATOM 1422 O O . SER A 1 178 ? 13.688 -19.219 -40.594 1 59.31 178 SER A O 1
ATOM 1424 N N . LYS A 1 179 ? 12.344 -20.281 -39.25 1 57.47 179 LYS A N 1
ATOM 1425 C CA . LYS A 1 179 ? 11.25 -20.078 -40.188 1 57.47 179 LYS A CA 1
ATOM 1426 C C . LYS A 1 179 ? 10.258 -19.047 -39.688 1 57.47 179 LYS A C 1
ATOM 1428 O O . LYS A 1 179 ? 9.148 -18.922 -40.219 1 57.47 179 LYS A O 1
ATOM 1433 N N . SER A 1 180 ? 10.586 -18.484 -38.5 1 61 180 SER A N 1
ATOM 1434 C CA . SER A 1 180 ? 9.5 -17.719 -37.906 1 61 180 SER A CA 1
ATOM 1435 C C . SER A 1 180 ? 9.961 -16.312 -37.531 1 61 180 SER A C 1
ATOM 1437 O O . SER A 1 180 ? 11.109 -16.125 -37.125 1 61 180 SER A O 1
ATOM 1439 N N . GLU A 1 181 ? 9.508 -15.336 -38.312 1 65.25 181 GLU A N 1
ATOM 1440 C CA . GLU A 1 181 ? 9.562 -13.984 -37.781 1 65.25 181 GLU A CA 1
ATOM 1441 C C . GLU A 1 181 ? 8.617 -13.812 -36.594 1 65.25 181 GLU A C 1
ATOM 1443 O O . GLU A 1 181 ? 7.398 -13.742 -36.781 1 65.25 181 GLU A O 1
ATOM 1448 N N . SER A 1 182 ? 9.148 -14.242 -35.531 1 70.5 182 SER A N 1
ATOM 1449 C CA . SER A 1 182 ? 8.25 -14.195 -34.375 1 70.5 182 SER A CA 1
ATOM 1450 C C . SER A 1 182 ? 8.586 -13.031 -33.438 1 70.5 182 SER A C 1
ATOM 1452 O O . SER A 1 182 ? 9.742 -12.609 -33.375 1 70.5 182 SER A O 1
ATOM 1454 N N . THR A 1 183 ? 7.574 -12.328 -33.156 1 75.94 183 THR A N 1
ATOM 1455 C CA . THR A 1 183 ? 7.684 -11.305 -32.125 1 75.94 183 THR A CA 1
ATOM 1456 C C . THR A 1 183 ? 6.801 -11.641 -30.922 1 75.94 183 THR A C 1
ATOM 1458 O O . THR A 1 183 ? 5.574 -11.508 -30.984 1 75.94 183 THR A O 1
ATOM 1461 N N . GLY A 1 184 ? 7.438 -12.094 -30 1 86.5 184 GLY A N 1
ATOM 1462 C CA . GLY A 1 184 ? 6.707 -12.414 -28.797 1 86.5 184 GLY A CA 1
ATOM 1463 C C . GLY A 1 184 ? 5.691 -13.523 -28.984 1 86.5 184 GLY A C 1
ATOM 1464 O O . GLY A 1 184 ? 6.051 -14.641 -29.359 1 86.5 184 GLY A O 1
ATOM 1465 N N . ARG A 1 185 ? 4.395 -13.109 -28.859 1 92 185 ARG A N 1
ATOM 1466 C CA . ARG A 1 185 ? 3.338 -14.117 -28.875 1 92 185 ARG A CA 1
ATOM 1467 C C . ARG A 1 185 ? 2.848 -14.375 -30.297 1 92 185 ARG A C 1
ATOM 1469 O O . ARG A 1 185 ? 2.1 -15.328 -30.547 1 92 185 ARG A O 1
ATOM 1476 N N . SER A 1 186 ? 3.404 -13.555 -31.25 1 90.12 186 SER A N 1
ATOM 1477 C CA . SER A 1 186 ? 2.906 -13.648 -32.625 1 90.12 186 SER A CA 1
ATOM 1478 C C . SER A 1 186 ? 3.975 -14.195 -33.562 1 90.12 186 SER A C 1
ATOM 1480 O O . SER A 1 186 ? 5.164 -13.914 -33.375 1 90.12 186 SER A O 1
ATOM 1482 N N . LEU A 1 187 ? 3.426 -14.945 -34.594 1 88.75 187 LEU A N 1
ATOM 1483 C CA . LEU A 1 187 ? 4.273 -15.5 -35.625 1 88.75 187 LEU A CA 1
ATOM 1484 C C . LEU A 1 187 ? 3.645 -15.281 -37 1 88.75 187 LEU A C 1
ATOM 1486 O O . LEU A 1 187 ? 2.455 -15.547 -37.188 1 88.75 187 LEU A O 1
ATOM 1490 N N . VAL A 1 188 ? 4.473 -14.711 -37.781 1 85.5 188 VAL A N 1
ATOM 1491 C CA . VAL A 1 188 ? 4 -14.516 -39.156 1 85.5 188 VAL A CA 1
ATOM 1492 C C . VAL A 1 188 ? 4.656 -15.539 -40.062 1 85.5 188 VAL A C 1
ATOM 1494 O O . VAL A 1 188 ? 5.875 -15.711 -40.062 1 85.5 188 VAL A O 1
ATOM 1497 N N . THR A 1 189 ? 3.744 -16.25 -40.719 1 82.38 189 THR A N 1
ATOM 1498 C CA . THR A 1 189 ? 4.242 -17.234 -41.656 1 82.38 189 THR A CA 1
ATOM 1499 C C . THR A 1 189 ? 3.453 -17.203 -42.969 1 82.38 189 THR A C 1
ATOM 1501 O O . THR A 1 189 ? 2.477 -16.453 -43.094 1 82.38 189 THR A O 1
ATOM 1504 N N . ARG A 1 190 ? 4.047 -17.734 -43.906 1 77.12 190 ARG A N 1
ATOM 1505 C CA . ARG A 1 190 ? 3.377 -17.766 -45.219 1 77.12 190 ARG A CA 1
ATOM 1506 C C . ARG A 1 190 ? 2.832 -19.156 -45.5 1 77.12 190 ARG A C 1
ATOM 1508 O O . ARG A 1 190 ? 3.412 -20.156 -45.062 1 77.12 190 ARG A O 1
ATOM 1515 N N . HIS A 1 191 ? 1.687 -19.188 -46.031 1 72.25 191 HIS A N 1
ATOM 1516 C CA . HIS A 1 191 ? 1.084 -20.453 -46.438 1 72.25 191 HIS A CA 1
ATOM 1517 C C . HIS A 1 191 ? 1.938 -21.172 -47.469 1 72.25 191 HIS A C 1
ATOM 1519 O O . HIS A 1 191 ? 2.375 -20.562 -48.438 1 72.25 191 HIS A O 1
ATOM 1525 N N . ASN A 1 192 ? 2.516 -22.281 -47 1 63.75 192 ASN A N 1
ATOM 1526 C CA . ASN A 1 192 ? 3.271 -23.047 -48 1 63.75 192 ASN A CA 1
ATOM 1527 C C . ASN A 1 192 ? 2.35 -23.703 -49.031 1 63.75 192 ASN A C 1
ATOM 1529 O O . ASN A 1 192 ? 1.549 -24.578 -48.688 1 63.75 192 ASN A O 1
ATOM 1533 N N . LEU A 1 193 ? 2.27 -23.109 -50.25 1 56.94 193 LEU A N 1
ATOM 1534 C CA . LEU A 1 193 ? 1.48 -23.641 -51.375 1 56.94 193 LEU A CA 1
ATOM 1535 C C . LEU A 1 193 ? 1.99 -25 -51.781 1 56.94 193 LEU A C 1
ATOM 1537 O O . LEU A 1 193 ? 1.297 -25.734 -52.5 1 56.94 193 LEU A O 1
ATOM 1541 N N . GLU A 1 194 ? 3.268 -25.312 -51.625 1 58.34 194 GLU A N 1
ATOM 1542 C CA . GLU A 1 194 ? 3.805 -26.547 -52.188 1 58.34 194 GLU A CA 1
ATOM 1543 C C . GLU A 1 194 ? 3.307 -27.781 -51.406 1 58.34 194 GLU A C 1
ATOM 1545 O O . GLU A 1 194 ? 3.742 -28.906 -51.688 1 58.34 194 GLU A O 1
ATOM 1550 N N . GLY A 1 195 ? 2.309 -27.75 -50.625 1 62.12 195 GLY A N 1
ATOM 1551 C CA . GLY A 1 195 ? 1.629 -28.922 -50.094 1 62.12 195 GLY A CA 1
ATOM 1552 C C . GLY A 1 195 ? 2.182 -29.391 -48.75 1 62.12 195 GLY A C 1
ATOM 1553 O O . GLY A 1 195 ? 1.6 -30.25 -48.094 1 62.12 195 GLY A O 1
ATOM 1554 N N . ASN A 1 196 ? 3.352 -28.859 -48.281 1 73.12 196 ASN A N 1
ATOM 1555 C CA . ASN A 1 196 ? 3.875 -29.406 -47.031 1 73.12 196 ASN A CA 1
ATOM 1556 C C . ASN A 1 196 ? 3.324 -28.656 -45.844 1 73.12 196 ASN A C 1
ATOM 1558 O O . ASN A 1 196 ? 3.305 -27.422 -45.812 1 73.12 196 ASN A O 1
ATOM 1562 N N . ASP A 1 197 ? 2.705 -29.422 -45 1 81.69 197 ASP A N 1
ATOM 1563 C CA . ASP A 1 197 ? 2.201 -28.844 -43.781 1 81.69 197 ASP A CA 1
ATOM 1564 C C . ASP A 1 197 ? 3.35 -28.406 -42.875 1 81.69 197 ASP A C 1
ATOM 1566 O O . ASP A 1 197 ? 4.352 -29.109 -42.75 1 81.69 197 ASP A O 1
ATOM 1570 N N . LEU A 1 198 ? 3.291 -27.156 -42.406 1 82.94 198 LEU A N 1
ATOM 1571 C CA . LEU A 1 198 ? 4.273 -26.625 -41.469 1 82.94 198 LEU A CA 1
ATOM 1572 C C . LEU A 1 198 ? 3.754 -26.703 -40.062 1 82.94 198 LEU A C 1
ATOM 1574 O O . LEU A 1 198 ? 2.572 -26.453 -39.812 1 82.94 198 LEU A O 1
ATOM 1578 N N . ASN A 1 199 ? 4.617 -27.219 -39.188 1 89.38 199 ASN A N 1
ATOM 1579 C CA . ASN A 1 199 ? 4.297 -27.219 -37.781 1 89.38 199 ASN A CA 1
ATOM 1580 C C . ASN A 1 199 ? 5.082 -26.141 -37.031 1 89.38 199 ASN A C 1
ATOM 1582 O O . ASN A 1 199 ? 6.266 -25.938 -37.281 1 89.38 199 ASN A O 1
ATOM 1586 N N . PHE A 1 200 ? 4.328 -25.453 -36.219 1 91.12 200 PHE A N 1
ATOM 1587 C CA . PHE A 1 200 ? 4.988 -24.5 -35.312 1 91.12 200 PHE A CA 1
ATOM 1588 C C . PHE A 1 200 ? 4.68 -24.812 -33.875 1 91.12 200 PHE A C 1
ATOM 1590 O O . PHE A 1 200 ? 3.598 -25.312 -33.531 1 91.12 200 PHE A O 1
ATOM 1597 N N . THR A 1 201 ? 5.723 -24.578 -33.031 1 93.88 201 THR A N 1
ATOM 1598 C CA . THR A 1 201 ? 5.586 -24.797 -31.594 1 93.88 201 THR A CA 1
ATOM 1599 C C . THR A 1 201 ? 5.676 -23.469 -30.828 1 93.88 201 THR A C 1
ATOM 1601 O O . THR A 1 201 ? 6.672 -22.75 -30.938 1 93.88 201 THR A O 1
ATOM 1604 N N . CYS A 1 202 ? 4.594 -23.203 -30.141 1 94.94 202 CYS A N 1
ATOM 1605 C CA . CYS A 1 202 ? 4.621 -22.062 -29.234 1 94.94 202 CYS A CA 1
ATOM 1606 C C . CYS A 1 202 ? 5.172 -22.469 -27.875 1 94.94 202 CYS A C 1
ATOM 1608 O O . CYS A 1 202 ? 4.699 -23.438 -27.266 1 94.94 202 CYS A O 1
ATOM 1610 N N . LYS A 1 203 ? 6.234 -21.828 -27.453 1 95.62 203 LYS A N 1
ATOM 1611 C CA . LYS A 1 203 ? 6.828 -22.062 -26.141 1 95.62 203 LYS A CA 1
ATOM 1612 C C . LYS A 1 203 ? 6.539 -20.906 -25.203 1 95.62 203 LYS A C 1
ATOM 1614 O O . LYS A 1 203 ? 6.746 -19.75 -25.547 1 95.62 203 LYS A O 1
ATOM 1619 N N . VAL A 1 204 ? 6.016 -21.234 -23.984 1 95.75 204 VAL A N 1
ATOM 1620 C CA . VAL A 1 204 ? 5.707 -20.219 -22.984 1 95.75 204 VAL A CA 1
ATOM 1621 C C . VAL A 1 204 ? 6.41 -20.547 -21.672 1 95.75 204 VAL A C 1
ATOM 1623 O O . VAL A 1 204 ? 6.449 -21.719 -21.266 1 95.75 204 VAL A O 1
ATOM 1626 N N . GLU A 1 205 ? 7.012 -19.547 -21.125 1 96.19 205 GLU A N 1
ATOM 1627 C CA . GLU A 1 205 ? 7.688 -19.719 -19.844 1 96.19 205 GLU A CA 1
ATOM 1628 C C . GLU A 1 205 ? 7.254 -18.656 -18.844 1 96.19 205 GLU A C 1
ATOM 1630 O O . GLU A 1 205 ? 7.105 -17.484 -19.203 1 96.19 205 GLU A O 1
ATOM 1635 N N . ASN A 1 206 ? 6.91 -19.062 -17.641 1 96.44 206 ASN A N 1
ATOM 1636 C CA . ASN A 1 206 ? 6.73 -18.141 -16.516 1 96.44 206 ASN A CA 1
ATOM 1637 C C . ASN A 1 206 ? 7.605 -18.531 -15.32 1 96.44 206 ASN A C 1
ATOM 1639 O O . ASN A 1 206 ? 8.359 -19.516 -15.398 1 96.44 206 ASN A O 1
ATOM 1643 N N . PRO A 1 207 ? 7.66 -17.859 -14.289 1 97 207 PRO A N 1
ATOM 1644 C CA . PRO A 1 207 ? 8.625 -18.078 -13.211 1 97 207 PRO A CA 1
ATOM 1645 C C . PRO A 1 207 ? 8.539 -19.484 -12.617 1 97 207 PRO A C 1
ATOM 1647 O O . PRO A 1 207 ? 9.484 -19.953 -11.984 1 97 207 PRO A O 1
ATOM 1650 N N . VAL A 1 208 ? 7.414 -20.172 -12.859 1 97.31 208 VAL A N 1
ATOM 1651 C CA . VAL A 1 208 ? 7.277 -21.422 -12.117 1 97.31 208 VAL A CA 1
ATOM 1652 C C . VAL A 1 208 ? 7.129 -22.594 -13.094 1 97.31 208 VAL A C 1
ATOM 1654 O O . VAL A 1 208 ? 7.051 -23.75 -12.68 1 97.31 208 VAL A O 1
ATOM 1657 N N . SER A 1 209 ? 7.035 -22.328 -14.406 1 96.75 209 SER A N 1
ATOM 1658 C CA . SER A 1 209 ? 6.824 -23.453 -15.32 1 96.75 209 SER A CA 1
ATOM 1659 C C . SER A 1 209 ? 7.199 -23.078 -16.75 1 96.75 209 SER A C 1
ATOM 1661 O O . SER A 1 209 ? 7.41 -21.891 -17.047 1 96.75 209 SER A O 1
ATOM 1663 N N . LYS A 1 210 ? 7.375 -24.062 -17.562 1 97.12 210 LYS A N 1
ATOM 1664 C CA . LYS A 1 210 ? 7.516 -23.984 -19.016 1 97.12 210 LYS A CA 1
ATOM 1665 C C . LYS A 1 210 ? 6.492 -24.891 -19.719 1 97.12 210 LYS A C 1
ATOM 1667 O O . LYS A 1 210 ? 6.227 -26 -19.266 1 97.12 210 LYS A O 1
ATOM 1672 N N . ALA A 1 211 ? 5.875 -24.359 -20.781 1 97.38 211 ALA A N 1
ATOM 1673 C CA . ALA A 1 211 ? 4.906 -25.125 -21.547 1 97.38 211 ALA A CA 1
ATOM 1674 C C . ALA A 1 211 ? 5.059 -24.875 -23.047 1 97.38 211 ALA A C 1
ATOM 1676 O O . ALA A 1 211 ? 5.637 -23.859 -23.438 1 97.38 211 ALA A O 1
ATOM 1677 N N . SER A 1 212 ? 4.57 -25.797 -23.781 1 96.94 212 SER A N 1
ATOM 1678 C CA . SER A 1 212 ? 4.617 -25.625 -25.234 1 96.94 212 SER A CA 1
ATOM 1679 C C . SER A 1 212 ? 3.447 -26.328 -25.922 1 96.94 212 SER A C 1
ATOM 1681 O O . SER A 1 212 ? 2.873 -27.266 -25.359 1 96.94 212 SER A O 1
ATOM 1683 N N . LYS A 1 213 ? 3.123 -25.844 -27.047 1 96.75 213 LYS A N 1
ATOM 1684 C CA . LYS A 1 213 ? 2.061 -26.406 -27.875 1 96.75 213 LYS A CA 1
ATOM 1685 C C . LYS A 1 213 ? 2.426 -26.328 -29.359 1 96.75 213 LYS A C 1
ATOM 1687 O O . LYS A 1 213 ? 2.846 -25.281 -29.844 1 96.75 213 LYS A O 1
ATOM 1692 N N . THR A 1 214 ? 2.326 -27.453 -30.016 1 95.06 214 THR A N 1
ATOM 1693 C CA . THR A 1 214 ? 2.631 -27.531 -31.438 1 95.06 214 THR A CA 1
ATOM 1694 C C . THR A 1 214 ? 1.351 -27.641 -32.25 1 95.06 214 THR A C 1
ATOM 1696 O O . THR A 1 214 ? 0.433 -28.375 -31.891 1 95.06 214 THR A O 1
ATOM 1699 N N . VAL A 1 215 ? 1.355 -26.859 -33.312 1 92.38 215 VAL A N 1
ATOM 1700 C CA . VAL A 1 215 ? 0.186 -26.922 -34.188 1 92.38 215 VAL A CA 1
ATOM 1701 C C . VAL A 1 215 ? 0.63 -27.031 -35.656 1 92.38 215 VAL A C 1
ATOM 1703 O O . VAL A 1 215 ? 1.74 -26.625 -36 1 92.38 215 VAL A O 1
ATOM 1706 N N . SER A 1 216 ? -0.301 -27.578 -36.375 1 89.75 216 SER A N 1
ATOM 1707 C CA . SER A 1 216 ? -0.151 -27.594 -37.812 1 89.75 216 SER A CA 1
ATOM 1708 C C . SER A 1 216 ? -0.822 -26.375 -38.438 1 89.75 216 SER A C 1
ATOM 1710 O O . SER A 1 216 ? -1.981 -26.078 -38.156 1 89.75 216 SER A O 1
ATOM 1712 N N . VAL A 1 217 ? -0.074 -25.703 -39.312 1 85.06 217 VAL A N 1
ATOM 1713 C CA . VAL A 1 217 ?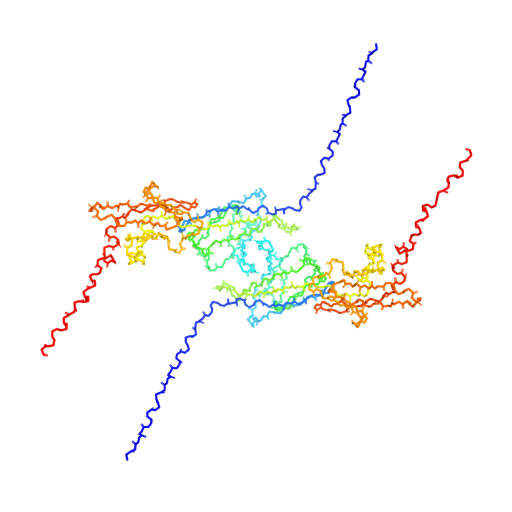 -0.616 -24.5 -39.938 1 85.06 217 VAL A CA 1
ATOM 1714 C C . VAL A 1 217 ? -1.856 -24.859 -40.75 1 85.06 217 VAL A C 1
ATOM 1716 O O . VAL A 1 217 ? -2.863 -24.141 -40.719 1 85.06 217 VAL A O 1
ATOM 1719 N N . GLN A 1 218 ? -1.786 -25.953 -41.438 1 82.81 218 GLN A N 1
ATOM 1720 C CA . GLN A 1 218 ? -2.902 -26.391 -42.281 1 82.81 218 GLN A CA 1
ATOM 1721 C C . GLN A 1 218 ? -4.148 -26.656 -41.438 1 82.81 218 GLN A C 1
ATOM 1723 O O . GLN A 1 218 ? -5.262 -26.328 -41.844 1 82.81 218 GLN A O 1
ATOM 1728 N N . LYS A 1 219 ? -3.922 -27.25 -40.375 1 84.75 219 LYS A N 1
ATOM 1729 C CA . LYS A 1 219 ? -5.043 -27.656 -39.531 1 84.75 219 LYS A CA 1
ATOM 1730 C C . LYS A 1 219 ? -5.684 -26.438 -38.844 1 84.75 219 LYS A C 1
ATOM 1732 O O . LYS A 1 219 ? -6.91 -26.328 -38.812 1 84.75 219 LYS A O 1
ATOM 1737 N N . ILE A 1 220 ? -4.934 -25.453 -38.406 1 88 220 ILE A N 1
ATOM 1738 C CA . ILE A 1 220 ? -5.473 -24.375 -37.562 1 88 220 ILE A CA 1
ATOM 1739 C C . ILE A 1 220 ? -5.957 -23.234 -38.438 1 88 220 ILE A C 1
ATOM 1741 O O . ILE A 1 220 ? -6.855 -22.484 -38.062 1 88 220 ILE A O 1
ATOM 1745 N N . CYS A 1 221 ? -5.398 -23.188 -39.688 1 85.06 221 CYS A N 1
ATOM 1746 C CA . CYS A 1 221 ? -5.766 -22.078 -40.562 1 85.06 221 CYS A CA 1
ATOM 1747 C C . CYS A 1 221 ? -6.742 -22.531 -41.625 1 85.06 221 CYS A C 1
ATOM 1749 O O . CYS A 1 221 ? -7.234 -21.719 -42.406 1 85.06 221 CYS A O 1
ATOM 1751 N N . ARG A 1 222 ? -6.973 -23.781 -41.969 1 76.94 222 ARG A N 1
ATOM 1752 C CA . ARG A 1 222 ? -7.758 -24.328 -43.094 1 76.94 222 ARG A CA 1
ATOM 1753 C C . ARG A 1 222 ? -9.023 -23.516 -43.312 1 76.94 222 ARG A C 1
ATOM 1755 O O . ARG A 1 222 ? -9.328 -23.125 -44.438 1 76.94 222 ARG A O 1
ATOM 1762 N N . GLY A 1 223 ? -10.008 -23.578 -42.5 1 62.09 223 GLY A N 1
ATOM 1763 C CA . GLY A 1 223 ? -11.289 -22.953 -42.812 1 62.09 223 GLY A CA 1
ATOM 1764 C C . GLY A 1 223 ? -11.188 -21.453 -43.031 1 62.09 223 GLY A C 1
ATOM 1765 O O . GLY A 1 223 ? -12.109 -20.844 -43.594 1 62.09 223 GLY A O 1
ATOM 1766 N N . LYS A 1 224 ? -10.109 -20.938 -42.719 1 61.06 224 LYS A N 1
ATOM 1767 C CA . LYS A 1 224 ? -9.969 -19.484 -42.844 1 61.06 224 LYS A CA 1
ATOM 1768 C C . LYS A 1 224 ? -9.297 -19.109 -44.156 1 61.06 224 LYS A C 1
ATOM 1770 O O . LYS A 1 224 ? -9.492 -18.016 -44.688 1 61.06 224 LYS A O 1
ATOM 1775 N N . ILE A 1 225 ? -8.469 -20 -44.656 1 62.06 225 ILE A N 1
ATOM 1776 C CA . ILE A 1 225 ? -7.719 -19.766 -45.875 1 62.06 225 ILE A CA 1
ATOM 1777 C C . ILE A 1 225 ? -8.602 -20.094 -47.094 1 62.06 225 ILE A C 1
ATOM 1779 O O . ILE A 1 225 ? -8.57 -19.391 -48.094 1 62.06 225 ILE A O 1
ATOM 1783 N N . PHE A 1 226 ? -9.383 -21.188 -47 1 55.94 226 PHE A N 1
ATOM 1784 C CA . PHE A 1 226 ? -10.047 -21.656 -48.219 1 55.94 226 PHE A CA 1
ATOM 1785 C C . PHE A 1 226 ? -11.492 -21.188 -48.281 1 55.94 226 PHE A C 1
ATOM 1787 O O . PHE A 1 226 ? -12.398 -21.906 -47.875 1 55.94 226 PHE A O 1
ATOM 1794 N N . SER A 1 227 ? -11.766 -20.016 -47.656 1 51.09 227 SER A N 1
ATOM 1795 C CA . SER A 1 227 ? -13.148 -19.734 -48 1 51.09 227 SER A CA 1
ATOM 1796 C C . SER A 1 227 ? -13.305 -19.484 -49.5 1 51.09 227 SER A C 1
ATOM 1798 O O . SER A 1 227 ? -12.664 -18.578 -50.062 1 51.09 227 SER A O 1
ATOM 1800 N N . PRO A 1 228 ? -13.773 -20.438 -50.188 1 47.16 228 PRO A N 1
ATOM 1801 C CA . PRO A 1 228 ? -14.094 -20.188 -51.594 1 47.16 228 PRO A CA 1
ATOM 1802 C C . PRO A 1 228 ? -14.969 -18.953 -51.781 1 47.16 228 PRO A C 1
ATOM 1804 O O . PRO A 1 228 ? -15.891 -18.719 -51 1 47.16 228 PRO A O 1
ATOM 1807 N N . PHE A 1 229 ? -14.383 -17.844 -52.125 1 45.09 229 PHE A N 1
ATOM 1808 C CA . PHE A 1 229 ? -15.25 -16.828 -52.719 1 45.09 229 PHE A CA 1
ATOM 1809 C C . PHE A 1 229 ? -16.266 -17.484 -53.656 1 45.09 229 PHE A C 1
ATOM 1811 O O . PHE A 1 229 ? -15.914 -17.891 -54.781 1 45.09 229 PHE A O 1
ATOM 1818 N N . LEU A 1 230 ? -17.078 -18.375 -53.25 1 40.31 230 LEU A N 1
ATOM 1819 C CA . LEU A 1 230 ? -18.203 -18.719 -54.125 1 40.31 230 LEU A CA 1
ATOM 1820 C C . LEU A 1 230 ? -18.938 -17.469 -54.594 1 40.31 230 LEU A C 1
ATOM 1822 O O . LEU A 1 230 ? -19.828 -16.984 -53.906 1 40.31 230 LEU A O 1
ATOM 1826 N N . SER A 1 231 ? -18.344 -16.312 -54.812 1 42.38 231 SER A N 1
ATOM 1827 C CA . SER A 1 231 ? -19.156 -15.352 -55.531 1 42.38 231 SER A CA 1
ATOM 1828 C C . SER A 1 231 ? -19.594 -15.906 -56.875 1 42.38 231 SER A C 1
ATOM 1830 O O . SER A 1 231 ? -18.828 -15.914 -57.844 1 42.38 231 SER A O 1
ATOM 1832 N N . TRP A 1 232 ? -20.031 -17.172 -57.031 1 40.09 232 TRP A N 1
ATOM 1833 C CA . TRP A 1 232 ? -20.547 -17.562 -58.344 1 40.09 232 TRP A CA 1
ATOM 1834 C C . TRP A 1 232 ? -21.578 -16.562 -58.844 1 40.09 232 TRP A C 1
ATOM 1836 O O . TRP A 1 232 ? -22.438 -16.109 -58.062 1 40.09 232 TRP A O 1
ATOM 1846 N N . GLN A 1 233 ? -21.188 -15.766 -59.875 1 39.25 233 GLN A N 1
ATOM 1847 C CA . GLN A 1 233 ? -21.844 -15 -60.906 1 39.25 233 GLN A CA 1
ATOM 1848 C C . GLN A 1 233 ? -23.031 -15.766 -61.5 1 39.25 233 GLN A C 1
ATOM 1850 O O . GLN A 1 233 ? -22.859 -16.641 -62.344 1 39.25 233 GLN A O 1
ATOM 1855 N N . ASN A 1 234 ? -23.766 -16.547 -60.594 1 39.44 234 ASN A N 1
ATOM 1856 C CA . ASN A 1 234 ? -24.891 -17.172 -61.281 1 39.44 234 ASN A CA 1
ATOM 1857 C C . ASN A 1 234 ? -25.891 -16.141 -61.781 1 39.44 234 ASN A C 1
ATOM 1859 O O . ASN A 1 234 ? -26.781 -15.727 -61.031 1 39.44 234 ASN A O 1
ATOM 1863 N N . TYR A 1 235 ? -25.438 -14.93 -62.281 1 37.34 235 TYR A N 1
ATOM 1864 C CA . TYR A 1 235 ? -26.516 -14.141 -62.844 1 37.34 235 TYR A CA 1
ATOM 1865 C C . TYR A 1 235 ? -27.203 -14.891 -63.969 1 37.34 235 TYR A C 1
ATOM 1867 O O . TYR A 1 235 ? -26.766 -14.844 -65.125 1 37.34 235 TYR A O 1
ATOM 1875 N N . ALA A 1 236 ? -27.516 -16.203 -63.969 1 32.53 236 ALA A N 1
ATOM 1876 C CA . ALA A 1 236 ? -28.391 -16.688 -65.062 1 32.53 236 ALA A CA 1
ATOM 1877 C C . ALA A 1 236 ? -29.781 -16.062 -64.938 1 32.53 236 ALA A C 1
ATOM 1879 O O . ALA A 1 236 ? -30.5 -16.297 -63.938 1 32.53 236 ALA A O 1
ATOM 1880 N N . PHE A 1 237 ? -29.969 -14.812 -65.438 1 32.97 237 PHE A N 1
ATOM 1881 C CA . PHE A 1 237 ? -31.297 -14.305 -65.812 1 32.97 237 PHE A CA 1
ATOM 1882 C C . PHE A 1 237 ? -32.062 -15.32 -66.625 1 32.97 237 PHE A C 1
ATOM 1884 O O . PHE A 1 237 ? -31.641 -15.672 -67.75 1 32.97 237 PHE A O 1
ATOM 1891 N N . ILE A 1 238 ? -32.594 -16.328 -66 1 24.22 238 ILE A N 1
ATOM 1892 C CA . ILE A 1 238 ? -33.875 -16.828 -66.5 1 24.22 238 ILE A CA 1
ATOM 1893 C C . ILE A 1 238 ? -34.969 -15.82 -66.188 1 24.22 238 ILE A C 1
ATOM 1895 O O . ILE A 1 238 ? -35.062 -15.297 -65.062 1 24.22 238 ILE A O 1
ATOM 1899 N N . MET B 1 1 ? -59.75 6.48 -40.125 1 31.56 1 MET B N 1
ATOM 1900 C CA . MET B 1 1 ? -58.656 5.547 -40.062 1 31.56 1 MET B CA 1
ATOM 1901 C C . MET B 1 1 ? -57.688 5.902 -38.938 1 31.56 1 MET B C 1
ATOM 1903 O O . MET B 1 1 ? -57.094 6.973 -38.938 1 31.56 1 MET B O 1
ATOM 1907 N N . MET B 1 2 ? -58.062 5.402 -37.656 1 36.31 2 MET B N 1
ATOM 1908 C CA . MET B 1 2 ? -57.562 5.633 -36.312 1 36.31 2 MET B CA 1
ATOM 1909 C C . MET B 1 2 ? -56.188 5.051 -36.156 1 36.31 2 MET B C 1
ATOM 1911 O O . MET B 1 2 ? -55.969 3.848 -36.312 1 36.31 2 MET B O 1
ATOM 1915 N N . ILE B 1 3 ? -55.156 5.766 -36.531 1 41.34 3 ILE B N 1
ATOM 1916 C CA . ILE B 1 3 ? -53.75 5.41 -36.375 1 41.34 3 ILE B CA 1
ATOM 1917 C C . ILE B 1 3 ? -53.406 5.188 -34.906 1 41.34 3 ILE B C 1
ATOM 1919 O O . ILE B 1 3 ? -53.5 6.105 -34.094 1 41.34 3 ILE B O 1
ATOM 1923 N N . SER B 1 4 ? -53.75 4.004 -34.375 1 39.12 4 SER B N 1
ATOM 1924 C CA . SER B 1 4 ? -53.344 3.697 -33.031 1 39.12 4 SER B CA 1
ATOM 1925 C C . SER B 1 4 ? -51.844 3.682 -32.875 1 39.12 4 SER B C 1
ATOM 1927 O O . SER B 1 4 ? -51.125 3.012 -33.625 1 39.12 4 SER B O 1
ATOM 1929 N N . LYS B 1 5 ? -51.25 4.809 -32.375 1 43.59 5 LYS B N 1
ATOM 1930 C CA . LYS B 1 5 ? -49.875 4.996 -31.984 1 43.59 5 LYS B CA 1
ATOM 1931 C C . LYS B 1 5 ? -49.438 3.957 -30.953 1 43.59 5 LYS B C 1
ATOM 1933 O O . LYS B 1 5 ? -49.969 3.895 -29.859 1 43.59 5 LYS B O 1
ATOM 1938 N N . THR B 1 6 ? -49.125 2.725 -31.453 1 39.62 6 THR B N 1
ATOM 1939 C CA . THR B 1 6 ? -48.5 1.768 -30.531 1 39.62 6 THR B CA 1
ATOM 1940 C C . THR B 1 6 ? -47.25 2.359 -29.891 1 39.62 6 THR B C 1
ATOM 1942 O O . THR B 1 6 ? -46.344 2.818 -30.578 1 39.62 6 THR B O 1
ATOM 1945 N N . PHE B 1 7 ? -47.344 2.887 -28.688 1 39.91 7 PHE B N 1
ATOM 1946 C CA . PHE B 1 7 ? -46.25 3.309 -27.812 1 39.91 7 PHE B CA 1
ATOM 1947 C C . PHE B 1 7 ? -45.375 2.121 -27.422 1 39.91 7 PHE B C 1
ATOM 1949 O O . PHE B 1 7 ? -45.844 1.225 -26.719 1 39.91 7 PHE B O 1
ATOM 1956 N N . LEU B 1 8 ? -44.438 1.765 -28.344 1 35.88 8 LEU B N 1
ATOM 1957 C CA . LEU B 1 8 ? -43.375 0.833 -27.953 1 35.88 8 LEU B CA 1
ATOM 1958 C C . LEU B 1 8 ? -42.625 1.341 -26.719 1 35.88 8 LEU B C 1
ATOM 1960 O O . LEU B 1 8 ? -42.031 2.41 -26.75 1 35.88 8 LEU B O 1
ATOM 1964 N N . HIS B 1 9 ? -43.031 0.834 -25.516 1 37.53 9 HIS B N 1
ATOM 1965 C CA . HIS B 1 9 ? -42.312 1.013 -24.266 1 37.53 9 HIS B CA 1
ATOM 1966 C C . HIS B 1 9 ? -40.938 0.395 -24.328 1 37.53 9 HIS B C 1
ATOM 1968 O O . HIS B 1 9 ? -40.781 -0.814 -24.531 1 37.53 9 HIS B O 1
ATOM 1974 N N . LEU B 1 10 ? -39.938 1.081 -24.797 1 35.88 10 LEU B N 1
ATOM 1975 C CA . LEU B 1 10 ? -38.562 0.709 -24.641 1 35.88 10 LEU B CA 1
ATOM 1976 C C . LEU B 1 10 ? -38.188 0.57 -23.156 1 35.88 10 LEU B C 1
ATOM 1978 O O . LEU B 1 10 ? -38.188 1.558 -22.422 1 35.88 10 LEU B O 1
ATOM 1982 N N . TRP B 1 11 ? -38.406 -0.689 -22.578 1 37.22 11 TRP B N 1
ATOM 1983 C CA . TRP B 1 11 ? -37.875 -1.05 -21.281 1 37.22 11 TRP B CA 1
ATOM 1984 C C . TRP B 1 11 ? -36.344 -0.923 -21.25 1 37.22 11 TRP B C 1
ATOM 1986 O O . TRP B 1 11 ? -35.656 -1.64 -21.984 1 37.22 11 TRP B O 1
ATOM 1996 N N . PHE B 1 12 ? -35.812 0.291 -20.953 1 37.09 12 PHE B N 1
ATOM 1997 C CA . PHE B 1 12 ? -34.406 0.459 -20.609 1 37.09 12 PHE B CA 1
ATOM 1998 C C . PHE B 1 12 ? -34.031 -0.424 -19.438 1 37.09 12 PHE B C 1
ATOM 2000 O O . PHE B 1 12 ? -34.469 -0.18 -18.297 1 37.09 12 PHE B O 1
ATOM 2007 N N . LEU B 1 13 ? -33.75 -1.746 -19.672 1 34.97 13 LEU B N 1
ATOM 2008 C CA . LEU B 1 13 ? -33.031 -2.557 -18.688 1 34.97 13 LEU B CA 1
ATOM 2009 C C . LEU B 1 13 ? -31.719 -1.903 -18.281 1 34.97 13 LEU B C 1
ATOM 2011 O O . LEU B 1 13 ? -30.766 -1.877 -19.062 1 34.97 13 LEU B O 1
ATOM 2015 N N . SER B 1 14 ? -31.734 -0.985 -17.328 1 33.44 14 SER B N 1
ATOM 2016 C CA . SER B 1 14 ? -30.5 -0.546 -16.688 1 33.44 14 SER B CA 1
ATOM 2017 C C . SER B 1 14 ? -29.766 -1.719 -16.062 1 33.44 14 SER B C 1
ATOM 2019 O O . SER B 1 14 ? -30.25 -2.344 -15.125 1 33.44 14 SER B O 1
ATOM 2021 N N . VAL B 1 15 ? -28.969 -2.377 -16.766 1 36.72 15 VAL B N 1
ATOM 2022 C CA . VAL B 1 15 ? -28 -3.275 -16.156 1 36.72 15 VAL B CA 1
ATOM 2023 C C . VAL B 1 15 ? -27.172 -2.514 -15.125 1 36.72 15 VAL B C 1
ATOM 2025 O O . VAL B 1 15 ? -26.422 -1.602 -15.469 1 36.72 15 VAL B O 1
ATOM 2028 N N . PHE B 1 16 ? -27.594 -2.52 -13.859 1 30.36 16 PHE B N 1
ATOM 2029 C CA . PHE B 1 16 ? -26.688 -2.191 -12.766 1 30.36 16 PHE B CA 1
ATOM 2030 C C . PHE B 1 16 ? -25.469 -3.109 -12.781 1 30.36 16 PHE B C 1
ATOM 2032 O O . PHE B 1 16 ? -25.562 -4.293 -12.469 1 30.36 16 PHE B O 1
ATOM 2039 N N . VAL B 1 17 ? -24.578 -2.879 -13.648 1 35.09 17 VAL B N 1
ATOM 2040 C CA . VAL B 1 17 ? -23.281 -3.463 -13.336 1 35.09 17 VAL B CA 1
ATOM 2041 C C . VAL B 1 17 ? -22.891 -3.127 -11.898 1 35.09 17 VAL B C 1
ATOM 2043 O O . VAL B 1 17 ? -22.812 -1.952 -11.531 1 35.09 17 VAL B O 1
ATOM 2046 N N . GLY B 1 18 ? -23.203 -3.9 -10.867 1 33.19 18 GLY B N 1
ATOM 2047 C CA . GLY B 1 18 ? -22.547 -3.807 -9.57 1 33.19 18 GLY B CA 1
ATOM 2048 C C . GLY B 1 18 ? -21.078 -3.445 -9.664 1 33.19 18 GLY B C 1
ATOM 2049 O O . GLY B 1 18 ? -20.297 -4.164 -10.289 1 33.19 18 GLY B O 1
ATOM 2050 N N . SER B 1 19 ? -20.703 -2.184 -9.836 1 34.25 19 SER B N 1
ATOM 2051 C CA . SER B 1 19 ? -19.297 -1.813 -9.625 1 34.25 19 SER B CA 1
ATOM 2052 C C . SER B 1 19 ? -18.688 -2.609 -8.484 1 34.25 19 SER B C 1
ATOM 2054 O O . SER B 1 19 ? -19.328 -2.838 -7.461 1 34.25 19 SER B O 1
ATOM 2056 N N . TYR B 1 20 ? -17.922 -3.467 -8.672 1 36.72 20 TYR B N 1
ATOM 2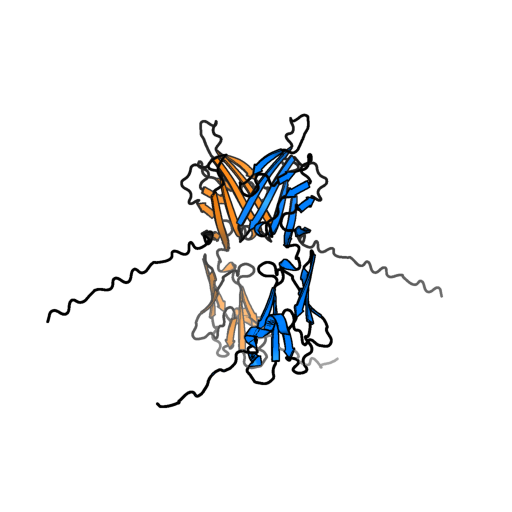057 C CA . TYR B 1 20 ? -16.984 -3.764 -7.598 1 36.72 20 TYR B CA 1
ATOM 2058 C C . TYR B 1 20 ? -16.719 -2.525 -6.746 1 36.72 20 TYR B C 1
ATOM 2060 O O . TYR B 1 20 ? -16.594 -1.417 -7.273 1 36.72 20 TYR B O 1
ATOM 2068 N N . GLY B 1 21 ? -17.328 -2.359 -5.488 1 39.78 21 GLY B N 1
ATOM 2069 C CA . GLY B 1 21 ? -17.281 -1.268 -4.527 1 39.78 21 GLY B CA 1
ATOM 2070 C C . GLY B 1 21 ? -16.016 -0.448 -4.621 1 39.78 21 GLY B C 1
ATOM 2071 O O . GLY B 1 21 ? -14.914 -0.972 -4.422 1 39.78 21 GLY B O 1
ATOM 2072 N N . GLU B 1 22 ? -15.703 0.322 -5.457 1 46.28 22 GLU B N 1
ATOM 2073 C CA . GLU B 1 22 ? -14.75 1.401 -5.242 1 46.28 22 GLU B CA 1
ATOM 2074 C C . GLU B 1 22 ? -14.617 1.737 -3.76 1 46.28 22 GLU B C 1
ATOM 2076 O O . GLU B 1 22 ? -15.602 2.102 -3.113 1 46.28 22 GLU B O 1
ATOM 2081 N N . GLU B 1 23 ? -14.008 0.856 -2.893 1 55.69 23 GLU B N 1
ATOM 2082 C CA . GLU B 1 23 ? -13.789 1.055 -1.463 1 55.69 23 GLU B CA 1
ATOM 2083 C C . GLU B 1 23 ? -13.648 2.537 -1.127 1 55.69 23 GLU B C 1
ATOM 2085 O O . GLU B 1 23 ? -12.789 3.225 -1.68 1 55.69 23 GLU B O 1
ATOM 2090 N N . ASN B 1 24 ? -14.68 3.318 -0.835 1 68.75 24 ASN B N 1
ATOM 2091 C CA . ASN B 1 24 ? -14.961 4.703 -0.471 1 68.75 24 ASN B CA 1
ATOM 2092 C C . ASN B 1 24 ? -13.984 5.211 0.588 1 68.75 24 ASN B C 1
ATOM 2094 O O . ASN B 1 24 ? -14.156 4.938 1.776 1 68.75 24 ASN B O 1
ATOM 2098 N N . THR B 1 25 ? -12.82 5.469 0.196 1 87.81 25 THR B N 1
ATOM 2099 C CA . THR B 1 25 ? -11.844 6.109 1.064 1 87.81 25 THR B CA 1
ATOM 2100 C C . THR B 1 25 ? -12.234 7.555 1.35 1 87.81 25 THR B C 1
ATOM 2102 O O . THR B 1 25 ? -12.523 8.32 0.427 1 87.81 25 THR B O 1
ATOM 2105 N N . GLU B 1 26 ? -12.461 7.867 2.561 1 93.81 26 GLU B N 1
ATOM 2106 C CA . GLU B 1 26 ? -12.742 9.242 2.971 1 93.81 26 GLU B CA 1
ATOM 2107 C C . GLU B 1 26 ? -11.469 10.078 3.025 1 93.81 26 GLU B C 1
ATOM 2109 O O . GLU B 1 26 ? -10.508 9.703 3.705 1 93.81 26 GLU B O 1
ATOM 2114 N N . LYS B 1 27 ? -11.461 11.188 2.307 1 96.06 27 LYS B N 1
ATOM 2115 C CA . LYS B 1 27 ? -10.312 12.086 2.309 1 96.06 27 LYS B CA 1
ATOM 2116 C C . LYS B 1 27 ? -10.406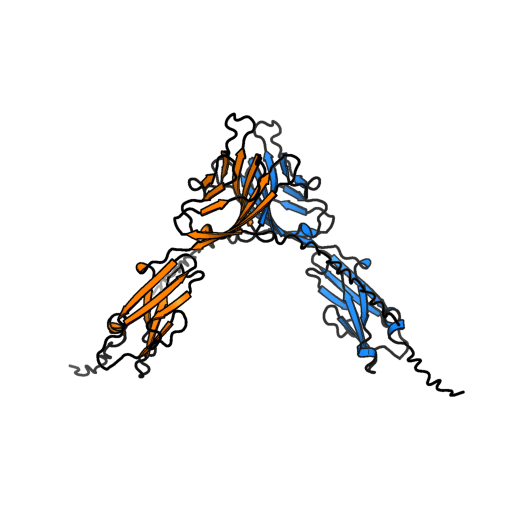 13.094 3.447 1 96.06 27 LYS B C 1
ATOM 2118 O O . LYS B 1 27 ? -11.461 13.688 3.672 1 96.06 27 LYS B O 1
ATOM 2123 N N . MET B 1 28 ? -9.234 13.219 4.129 1 97.31 28 MET B N 1
ATOM 2124 C CA . MET B 1 28 ? -9.188 14.125 5.273 1 97.31 28 MET B CA 1
ATOM 2125 C C . MET B 1 28 ? -7.973 15.039 5.191 1 97.31 28 MET B C 1
ATOM 2127 O O . MET B 1 28 ? -6.918 14.641 4.695 1 97.31 28 MET B O 1
ATOM 2131 N N . LYS B 1 29 ? -8.219 16.297 5.668 1 97.56 29 LYS B N 1
ATOM 2132 C CA . LYS B 1 29 ? -7.121 17.234 5.793 1 97.56 29 LYS B CA 1
ATOM 2133 C C . LYS B 1 29 ? -6.766 17.484 7.262 1 97.56 29 LYS B C 1
ATOM 2135 O O . LYS B 1 29 ? -7.656 17.672 8.094 1 97.56 29 LYS B O 1
ATOM 2140 N N . GLY B 1 30 ? -5.5 17.344 7.527 1 97.94 30 GLY B N 1
ATOM 2141 C CA . GLY B 1 30 ? -4.996 17.641 8.852 1 97.94 30 GLY B CA 1
ATOM 2142 C C . GLY B 1 30 ? -4.008 18.797 8.859 1 97.94 30 GLY B C 1
ATOM 2143 O O . GLY B 1 30 ? -3.502 19.203 7.812 1 97.94 30 GLY B O 1
ATOM 2144 N N . ILE B 1 31 ? -3.844 19.406 10.055 1 97.75 31 ILE B N 1
ATOM 2145 C CA . ILE B 1 31 ? -2.895 20.484 10.25 1 97.75 31 ILE B CA 1
ATOM 2146 C C . ILE B 1 31 ? -1.799 20.062 11.219 1 97.75 31 ILE B C 1
ATOM 2148 O O . ILE B 1 31 ? -2.084 19.469 12.266 1 97.75 31 ILE B O 1
ATOM 2152 N N . LEU B 1 32 ? -0.611 20.438 10.852 1 97.06 32 LEU B N 1
ATOM 2153 C CA . LEU B 1 32 ? 0.535 20.109 11.695 1 97.06 32 LEU B CA 1
ATOM 2154 C C . LEU B 1 32 ? 0.304 20.578 13.125 1 97.06 32 LEU B C 1
ATOM 2156 O O . LEU B 1 32 ? -0.091 21.734 13.352 1 97.06 32 LEU B O 1
ATOM 2160 N N . GLY B 1 33 ? 0.518 19.672 14.109 1 97.44 33 GLY B N 1
ATOM 2161 C CA . GLY B 1 33 ? 0.431 20.016 15.523 1 97.44 33 GLY B CA 1
ATOM 2162 C C . GLY B 1 33 ? -0.986 19.969 16.062 1 97.44 33 GLY B C 1
ATOM 2163 O O . GLY B 1 33 ? -1.195 20.016 17.281 1 97.44 33 GLY B O 1
ATOM 2164 N N . GLU B 1 34 ? -1.963 19.875 15.195 1 97.94 34 GLU B N 1
ATOM 2165 C CA . GLU B 1 34 ? -3.367 19.859 15.594 1 97.94 34 GLU B CA 1
ATOM 2166 C C . GLU B 1 34 ? -3.947 18.453 15.523 1 97.94 34 GLU B C 1
ATOM 2168 O O . GLU B 1 34 ? -3.318 17.547 14.977 1 97.94 34 GLU B O 1
ATOM 2173 N N . PRO B 1 35 ? -5.109 18.234 16.141 1 98.38 35 PRO B N 1
ATOM 2174 C CA . PRO B 1 35 ? -5.738 16.922 16.094 1 98.38 35 PRO B CA 1
ATOM 2175 C C . PRO B 1 35 ? -6.52 16.672 14.805 1 98.38 35 PRO B C 1
ATOM 2177 O O . PRO B 1 35 ? -6.938 17.625 14.148 1 98.38 35 PRO B O 1
ATOM 2180 N N . ALA B 1 36 ? -6.633 15.508 14.398 1 98.38 36 ALA B N 1
ATOM 2181 C CA . ALA B 1 36 ? -7.547 15.062 13.352 1 98.38 36 ALA B CA 1
ATOM 2182 C C . ALA B 1 36 ? -8.523 14.023 13.891 1 98.38 36 ALA B C 1
ATOM 2184 O O . ALA B 1 36 ? -8.148 13.148 14.672 1 98.38 36 ALA B O 1
ATOM 2185 N N . THR B 1 37 ? -9.742 14.141 13.445 1 98.44 37 THR B N 1
ATOM 2186 C CA . THR B 1 37 ? -10.789 13.25 13.938 1 98.44 37 THR B CA 1
ATOM 2187 C C . THR B 1 37 ? -11.289 12.336 12.828 1 98.44 37 THR B C 1
ATOM 2189 O O . THR B 1 37 ? -11.68 12.805 11.75 1 98.44 37 THR B O 1
ATOM 2192 N N . PHE B 1 38 ? -11.227 11.07 13.102 1 98.12 38 PHE B N 1
ATOM 2193 C CA . PHE B 1 38 ? -11.766 10.047 12.219 1 98.12 38 PHE B CA 1
ATOM 2194 C C . PHE B 1 38 ? -13.133 9.57 12.703 1 98.12 38 PHE B C 1
ATOM 2196 O O . PHE B 1 38 ? -13.242 9 13.789 1 98.12 38 PHE B O 1
ATOM 2203 N N . LEU B 1 39 ? -14.109 9.836 11.867 1 97.5 39 LEU B N 1
ATOM 2204 C CA . LEU B 1 39 ? -15.469 9.438 12.227 1 97.5 39 LEU B CA 1
ATOM 2205 C C . LEU B 1 39 ? -15.93 8.266 11.375 1 97.5 39 LEU B C 1
ATOM 2207 O O . LEU B 1 39 ? -15.977 8.359 10.148 1 97.5 39 LEU B O 1
ATOM 2211 N N . LEU B 1 40 ? -16.281 7.191 12.078 1 97.12 40 LEU B N 1
ATOM 2212 C CA . LEU B 1 40 ? -16.734 6.004 11.367 1 97.12 40 LEU B CA 1
ATOM 2213 C C . LEU B 1 40 ? -18.172 6.188 10.867 1 97.12 40 LEU B C 1
ATOM 2215 O O . LEU B 1 40 ? -18.969 6.875 11.508 1 97.12 40 LEU B O 1
ATOM 2219 N N . ASN B 1 41 ? -18.469 5.508 9.766 1 94.5 41 ASN B N 1
ATOM 2220 C CA . ASN B 1 41 ? -19.797 5.574 9.164 1 94.5 41 ASN B CA 1
ATOM 2221 C C . ASN B 1 41 ? -20.734 4.508 9.734 1 94.5 41 ASN B C 1
ATOM 2223 O O . ASN B 1 41 ? -21.953 4.66 9.703 1 94.5 41 ASN B O 1
ATOM 2227 N N . THR B 1 42 ? -20.141 3.473 10.227 1 92.12 42 THR B N 1
ATOM 2228 C CA . THR B 1 42 ? -20.938 2.334 10.672 1 92.12 42 THR B CA 1
ATOM 2229 C C . THR B 1 42 ? -21.828 2.727 11.844 1 92.12 42 THR B C 1
ATOM 2231 O O . THR B 1 42 ? -21.422 3.482 12.727 1 92.12 42 THR B O 1
ATOM 2234 N N . LEU B 1 43 ? -23 2.236 11.766 1 91.69 43 LEU B N 1
ATOM 2235 C CA . LEU B 1 43 ? -23.953 2.475 12.844 1 91.69 43 LEU B CA 1
ATOM 2236 C C . LEU B 1 43 ? -24.016 1.27 13.773 1 91.69 43 LEU B C 1
ATOM 2238 O O . LEU B 1 43 ? -24.656 1.336 14.828 1 91.69 43 LEU B O 1
ATOM 2242 N N . GLU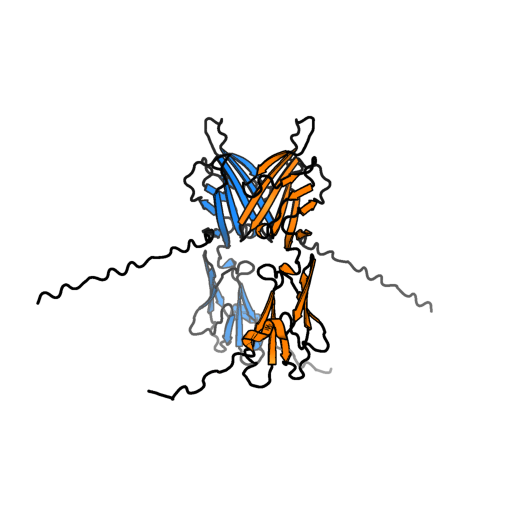 B 1 44 ? -23.312 0.265 13.5 1 91.94 44 GLU B N 1
ATOM 2243 C CA . GLU B 1 44 ? -23.359 -0.967 14.289 1 91.94 44 GLU B CA 1
ATOM 2244 C C . GLU B 1 44 ? -22.594 -0.807 15.602 1 91.94 44 GLU B C 1
ATOM 2246 O O . GLU B 1 44 ? -21.688 0.022 15.703 1 91.94 44 GLU B O 1
ATOM 2251 N N . GLU B 1 45 ? -23.047 -1.591 16.562 1 92.12 45 GLU B N 1
ATOM 2252 C CA . GLU B 1 45 ? -22.281 -1.629 17.797 1 92.12 45 GLU B CA 1
ATOM 2253 C C . GLU B 1 45 ? -20.953 -2.352 17.625 1 92.12 45 GLU B C 1
ATOM 2255 O O . GLU B 1 45 ? -20.922 -3.473 17.109 1 92.12 45 GLU B O 1
ATOM 2260 N N . ILE B 1 46 ? -19.953 -1.761 18.109 1 94.5 46 ILE B N 1
ATOM 2261 C CA . ILE B 1 46 ? -18.609 -2.262 17.859 1 94.5 46 ILE B CA 1
ATOM 2262 C C . ILE B 1 46 ? -18.156 -3.115 19.047 1 94.5 46 ILE B C 1
ATOM 2264 O O . ILE B 1 46 ? -18.266 -2.703 20.203 1 94.5 46 ILE B O 1
ATOM 2268 N N . LYS B 1 47 ? -17.734 -4.238 18.781 1 93.5 47 LYS B N 1
ATOM 2269 C CA . LYS B 1 47 ? -17.125 -5.094 19.797 1 93.5 47 LYS B CA 1
ATOM 2270 C C . LYS B 1 47 ? -15.625 -4.863 19.875 1 93.5 47 LYS B C 1
ATOM 2272 O O . LYS B 1 47 ? -15.07 -4.75 20.969 1 93.5 47 LYS B O 1
ATOM 2277 N N . LYS B 1 48 ? -15.008 -4.82 18.75 1 94.5 48 LYS B N 1
ATOM 2278 C CA . LYS B 1 48 ? -13.562 -4.641 18.641 1 94.5 48 LYS B CA 1
ATOM 2279 C C . LYS B 1 48 ? -13.211 -3.885 17.359 1 94.5 48 LYS B C 1
ATOM 2281 O O . LYS B 1 48 ? -13.859 -4.059 16.328 1 94.5 48 LYS B O 1
ATOM 2286 N N . ILE B 1 49 ? -12.219 -3.07 17.484 1 96.44 49 ILE B N 1
ATOM 2287 C CA . ILE B 1 49 ? -11.789 -2.318 16.312 1 96.44 49 ILE B CA 1
ATOM 2288 C C . ILE B 1 49 ? -10.258 -2.283 16.25 1 96.44 49 ILE B C 1
ATOM 2290 O O . ILE B 1 49 ? -9.602 -2.119 17.281 1 96.44 49 ILE B O 1
ATOM 2294 N N . SER B 1 50 ? -9.734 -2.541 15.109 1 96.5 50 SER B N 1
ATOM 2295 C CA . SER B 1 50 ? -8.305 -2.428 14.852 1 96.5 50 SER B CA 1
ATOM 2296 C C . SER B 1 50 ? -8.008 -1.358 13.805 1 96.5 50 SER B C 1
ATOM 2298 O O . SER B 1 50 ? -8.609 -1.358 12.727 1 96.5 50 SER B O 1
ATOM 2300 N N . TRP B 1 51 ? -7.105 -0.451 14.148 1 97.62 51 TRP B N 1
ATOM 2301 C CA . TRP B 1 51 ? -6.66 0.577 13.211 1 97.62 51 TRP B CA 1
ATOM 2302 C C . TRP B 1 51 ? -5.273 0.256 12.664 1 97.62 51 TRP B C 1
ATOM 2304 O O . TRP B 1 51 ? -4.367 -0.09 13.422 1 97.62 51 TRP B O 1
ATOM 2314 N N . ALA B 1 52 ? -5.188 0.337 11.367 1 97.56 52 ALA B N 1
ATOM 2315 C CA . ALA B 1 52 ? -3.906 0.062 10.719 1 97.56 52 ALA B CA 1
ATOM 2316 C C . ALA B 1 52 ? -3.637 1.057 9.594 1 97.56 52 ALA B C 1
ATOM 2318 O O . ALA B 1 52 ? -4.551 1.731 9.117 1 97.56 52 ALA B O 1
ATOM 2319 N N . ARG B 1 53 ? -2.363 1.142 9.281 1 96.44 53 ARG B N 1
ATOM 2320 C CA . ARG B 1 53 ? -1.962 1.993 8.164 1 96.44 53 ARG B CA 1
ATOM 2321 C C . ARG B 1 53 ? -1.185 1.197 7.117 1 96.44 53 ARG B C 1
ATOM 2323 O O . ARG B 1 53 ? -0.579 0.172 7.438 1 96.44 53 ARG B O 1
ATOM 2330 N N . SER B 1 54 ? -1.391 1.627 5.98 1 94.06 54 SER B N 1
ATOM 2331 C CA . SER B 1 54 ? -0.57 1.089 4.898 1 94.06 54 SER B CA 1
ATOM 2332 C C . SER B 1 54 ? 0.548 2.055 4.523 1 94.06 54 SER B C 1
ATOM 2334 O O . SER B 1 54 ? 0.291 3.219 4.211 1 94.06 54 SER B O 1
ATOM 2336 N N . LYS B 1 55 ? 1.765 1.596 4.734 1 91 55 LYS B N 1
ATOM 2337 C CA . LYS B 1 55 ? 2.934 2.396 4.383 1 91 55 LYS B CA 1
ATOM 2338 C C . LYS B 1 55 ? 3.961 1.566 3.619 1 91 55 LYS B C 1
ATOM 2340 O O . LYS B 1 55 ? 4.426 0.538 4.113 1 91 55 LYS B O 1
ATOM 2345 N N . GLU B 1 56 ? 4.332 2.064 2.385 1 87.94 56 GLU B N 1
ATOM 2346 C CA . GLU B 1 56 ? 5.359 1.395 1.592 1 87.94 56 GLU B CA 1
ATOM 2347 C C . GLU B 1 56 ? 5.082 -0.103 1.484 1 87.94 56 GLU B C 1
ATOM 2349 O O . GLU B 1 56 ? 5.969 -0.922 1.728 1 87.94 56 GLU B O 1
ATOM 2354 N N . LYS B 1 57 ? 3.902 -0.521 1.285 1 87.88 57 LYS B N 1
ATOM 2355 C CA . LYS B 1 57 ? 3.449 -1.888 1.043 1 87.88 57 LYS B CA 1
ATOM 2356 C C . LYS B 1 57 ? 3.398 -2.689 2.34 1 87.88 57 LYS B C 1
ATOM 2358 O O . LYS B 1 57 ? 3.293 -3.916 2.314 1 87.88 57 LYS B O 1
ATOM 2363 N N . GLN B 1 58 ? 3.59 -2.016 3.432 1 93.81 58 GLN B N 1
ATOM 2364 C CA . GLN B 1 58 ? 3.441 -2.652 4.734 1 93.81 58 GLN B CA 1
ATOM 2365 C C . GLN B 1 58 ? 2.098 -2.305 5.371 1 93.81 58 GLN B C 1
ATOM 2367 O O . GLN B 1 58 ? 1.646 -1.161 5.293 1 93.81 58 GLN B O 1
ATOM 2372 N N . ALA B 1 59 ? 1.519 -3.281 5.863 1 96.12 59 ALA B N 1
ATOM 2373 C CA . ALA B 1 59 ? 0.346 -3.066 6.711 1 96.12 59 ALA B CA 1
ATOM 2374 C C . ALA B 1 59 ? 0.738 -3.002 8.188 1 96.12 59 ALA B C 1
ATOM 2376 O O . ALA B 1 59 ? 1.152 -4.008 8.766 1 96.12 59 ALA B O 1
ATOM 2377 N N . ILE B 1 60 ? 0.57 -1.885 8.789 1 95.19 60 ILE B N 1
ATOM 2378 C CA . ILE B 1 60 ? 1.046 -1.652 10.148 1 95.19 60 ILE B CA 1
ATOM 2379 C C . ILE B 1 60 ? -0.144 -1.457 11.086 1 95.19 60 ILE B C 1
ATOM 2381 O O . ILE B 1 60 ? -0.885 -0.479 10.961 1 95.19 60 ILE B O 1
ATOM 2385 N N . GLN B 1 61 ? -0.304 -2.314 11.969 1 95.69 61 GLN B N 1
ATOM 2386 C CA . GLN B 1 61 ? -1.322 -2.143 13 1 95.69 61 GLN B CA 1
ATOM 2387 C C . GLN B 1 61 ? -0.899 -1.09 14.016 1 95.69 61 GLN B C 1
ATOM 2389 O O . GLN B 1 61 ? 0.168 -1.199 14.625 1 95.69 61 GLN B O 1
ATOM 2394 N N . ILE B 1 62 ? -1.747 -0.131 14.211 1 96.19 62 ILE B N 1
ATOM 2395 C CA . ILE B 1 62 ? -1.416 1.002 15.07 1 96.19 62 ILE B CA 1
ATOM 2396 C C . ILE B 1 62 ? -1.933 0.748 16.484 1 96.19 62 ILE B C 1
ATOM 2398 O O . ILE B 1 62 ? -1.169 0.812 17.453 1 96.19 62 ILE B O 1
ATOM 2402 N N . PHE B 1 63 ? -3.227 0.481 16.578 1 95.12 63 PHE B N 1
ATOM 2403 C CA . PHE B 1 63 ? -3.785 0.164 17.891 1 95.12 63 PHE B CA 1
ATOM 2404 C C . PHE B 1 63 ? -5.066 -0.651 17.734 1 95.12 63 PHE B C 1
ATOM 2406 O O . PHE B 1 63 ? -5.637 -0.732 16.656 1 95.12 63 PHE B O 1
ATOM 2413 N N . VAL B 1 64 ? -5.336 -1.3 18.797 1 93.88 64 VAL B N 1
ATOM 2414 C CA . VAL B 1 64 ? -6.566 -2.072 18.938 1 93.88 64 VAL B CA 1
ATOM 2415 C C . VAL B 1 64 ? -7.359 -1.584 20.141 1 93.88 64 VAL B C 1
ATOM 2417 O O . VAL B 1 64 ? -6.785 -1.296 21.188 1 93.88 64 VAL B O 1
ATOM 2420 N N . ALA B 1 65 ? -8.664 -1.428 19.922 1 95.25 65 ALA B N 1
ATOM 2421 C CA . ALA B 1 65 ? -9.57 -1.079 21.016 1 95.25 65 ALA B CA 1
ATOM 2422 C C . ALA B 1 65 ? -10.773 -2.02 21.047 1 95.25 65 ALA B C 1
ATOM 2424 O O . ALA B 1 65 ? -11.117 -2.633 20.031 1 95.25 65 ALA B O 1
ATOM 2425 N N . ALA B 1 66 ? -11.328 -2.158 22.25 1 93.62 66 ALA B N 1
ATOM 2426 C CA . ALA B 1 66 ? -12.469 -3.055 22.406 1 93.62 66 ALA B CA 1
ATOM 2427 C C . ALA B 1 66 ? -13.414 -2.561 23.484 1 93.62 66 ALA B C 1
ATOM 2429 O O . ALA B 1 66 ? -13.023 -1.76 24.344 1 93.62 66 ALA B O 1
ATOM 2430 N N . ILE B 1 67 ? -14.594 -3 23.266 1 91.19 67 ILE B N 1
ATOM 2431 C CA . ILE B 1 67 ? -15.594 -2.773 24.297 1 91.19 67 ILE B CA 1
ATOM 2432 C C . ILE B 1 67 ? -15.867 -4.078 25.047 1 91.19 67 ILE B C 1
ATOM 2434 O O . ILE B 1 67 ? -16.547 -4.965 24.531 1 91.19 67 ILE B O 1
ATOM 2438 N N . PRO B 1 68 ? -15.312 -4.141 26.25 1 82.31 68 PRO B N 1
ATOM 2439 C CA . PRO B 1 68 ? -15.523 -5.383 26.984 1 82.31 68 PRO B CA 1
ATOM 2440 C C . PRO B 1 68 ? -16.984 -5.613 27.359 1 82.31 68 PRO B C 1
ATOM 2442 O O . PRO B 1 68 ? -17.719 -4.656 27.641 1 82.31 68 PRO B O 1
ATOM 2445 N N . ARG B 1 69 ? -17.516 -6.73 27.094 1 72.62 69 ARG B N 1
ATOM 2446 C CA . ARG B 1 69 ? -18.906 -7.074 27.391 1 72.62 69 ARG B CA 1
ATOM 2447 C C . ARG B 1 69 ? -19.172 -6.965 28.891 1 72.62 69 ARG B C 1
ATOM 2449 O O . ARG B 1 69 ? -20.266 -6.574 29.297 1 72.62 69 ARG B O 1
ATOM 2456 N N . LYS B 1 70 ? -18.219 -7.426 29.641 1 66.81 70 LYS B N 1
ATOM 2457 C CA . LYS B 1 70 ? -18.531 -7.582 31.062 1 66.81 70 LYS B CA 1
ATOM 2458 C C . LYS B 1 70 ? -18.422 -6.254 31.797 1 66.81 70 LYS B C 1
ATOM 2460 O O . LYS B 1 70 ? -18.766 -6.16 32.969 1 66.81 70 LYS B O 1
ATOM 2465 N N . ASP B 1 71 ? -17.859 -5.312 31.141 1 60.34 71 ASP B N 1
ATOM 2466 C CA . ASP B 1 71 ? -17.656 -4.047 31.844 1 60.34 71 ASP B CA 1
ATOM 2467 C C . ASP B 1 71 ? -18.969 -3.264 31.953 1 60.34 71 ASP B C 1
ATOM 2469 O O . ASP B 1 71 ? -19.672 -3.084 30.953 1 60.34 71 ASP B O 1
ATOM 2473 N N . PRO B 1 72 ? -19.438 -3.105 33.156 1 64.69 72 PRO B N 1
ATOM 2474 C CA . PRO B 1 72 ? -20.703 -2.389 33.375 1 64.69 72 PRO B CA 1
ATOM 2475 C C . PRO B 1 72 ? -20.781 -1.09 32.562 1 64.69 72 PRO B C 1
ATOM 2477 O O . PRO B 1 72 ? -21.875 -0.691 32.156 1 64.69 72 PRO B O 1
ATOM 2480 N N . GLU B 1 73 ? -19.609 -0.516 32.281 1 70.19 73 GLU B N 1
ATOM 2481 C CA . GLU B 1 73 ? -19.656 0.766 31.578 1 70.19 73 GLU B CA 1
ATOM 2482 C C . GLU B 1 73 ? -19.562 0.575 30.062 1 70.19 73 GLU B C 1
ATOM 2484 O O . GLU B 1 73 ? -19.938 1.467 29.297 1 70.19 73 GLU B O 1
ATOM 2489 N N . GLU B 1 74 ? -19.328 -0.635 29.625 1 77.81 74 GLU B N 1
ATOM 2490 C CA . GLU B 1 74 ? -19.25 -1.009 28.219 1 77.81 74 GLU B CA 1
ATOM 2491 C C . GLU B 1 74 ? -18.562 0.081 27.391 1 77.81 74 GLU B C 1
ATOM 2493 O O . GLU B 1 74 ? -19.109 0.518 26.375 1 77.81 74 GLU B O 1
ATOM 2498 N N . ARG B 1 75 ? -17.422 0.631 27.984 1 88.81 75 ARG B N 1
ATOM 2499 C CA . ARG B 1 75 ? -16.719 1.703 27.297 1 88.81 75 ARG B CA 1
ATOM 2500 C C . ARG B 1 75 ? -15.562 1.149 26.453 1 88.81 75 ARG B C 1
ATOM 2502 O O . ARG B 1 75 ? -14.945 0.152 26.828 1 88.81 75 ARG B O 1
ATOM 2509 N N . CYS B 1 76 ? -15.289 1.867 25.406 1 93.75 76 CYS B N 1
ATOM 2510 C CA . CYS B 1 76 ? -14.188 1.519 24.516 1 93.75 76 CYS B CA 1
ATOM 2511 C C . CYS B 1 76 ? -12.844 1.688 25.203 1 93.75 76 CYS B C 1
ATOM 2513 O O . CYS B 1 76 ? -12.562 2.744 25.781 1 93.75 76 CYS B O 1
ATOM 2515 N N . GLU B 1 77 ? -12.055 0.659 25.203 1 92.19 77 GLU B N 1
ATOM 2516 C CA . GLU B 1 77 ? -10.75 0.699 25.859 1 92.19 77 GLU B CA 1
ATOM 2517 C C . GLU B 1 77 ? -9.633 0.325 24.891 1 92.19 77 GLU B C 1
ATOM 2519 O O . GLU B 1 77 ? -9.781 -0.606 24.094 1 92.19 77 GLU B O 1
ATOM 2524 N N . LEU B 1 78 ? -8.609 1.019 25.062 1 91 78 LEU B N 1
ATOM 2525 C CA . LEU B 1 78 ? -7.426 0.7 24.281 1 91 78 LEU B CA 1
ATOM 2526 C C . LEU B 1 78 ? -6.754 -0.567 24.797 1 91 78 LEU B C 1
ATOM 2528 O O . LEU B 1 78 ? -6.449 -0.669 25.984 1 91 78 LEU B O 1
ATOM 2532 N N . ILE B 1 79 ? -6.555 -1.497 23.906 1 86.75 79 ILE B N 1
ATOM 2533 C CA . ILE B 1 79 ? -5.988 -2.789 24.281 1 86.75 79 ILE B CA 1
ATOM 2534 C C . ILE B 1 79 ? -4.5 -2.814 23.938 1 86.75 79 ILE B C 1
ATOM 2536 O O . ILE B 1 79 ? -3.689 -3.311 24.734 1 86.75 79 ILE B O 1
ATOM 2540 N N . ASP B 1 80 ? -4.176 -2.352 22.828 1 87.94 80 ASP B N 1
ATOM 2541 C CA . ASP B 1 80 ? -2.803 -2.367 22.328 1 87.94 80 ASP B CA 1
ATOM 2542 C C . ASP B 1 80 ? -2.539 -1.188 21.406 1 87.94 80 ASP B C 1
ATOM 2544 O O . ASP B 1 80 ? -3.449 -0.714 20.719 1 87.94 80 ASP B O 1
ATOM 2548 N N . GLN B 1 81 ? -1.319 -0.687 21.5 1 92.75 81 GLN B N 1
ATOM 2549 C CA . GLN B 1 81 ? -0.891 0.379 20.594 1 92.75 81 GLN B CA 1
ATOM 2550 C C . GLN B 1 81 ? 0.621 0.353 20.391 1 92.75 81 GLN B C 1
ATOM 2552 O O . GLN B 1 81 ? 1.361 -0.11 21.266 1 92.75 81 GLN B O 1
ATOM 2557 N N . ILE B 1 82 ? 1.055 0.896 19.344 1 92.44 82 ILE B N 1
ATOM 2558 C CA . ILE B 1 82 ? 2.492 1.014 19.125 1 92.44 82 ILE B CA 1
ATOM 2559 C C . ILE B 1 82 ? 3.004 2.311 19.75 1 92.44 82 ILE B C 1
ATOM 2561 O O . ILE B 1 82 ? 2.229 3.24 19.984 1 92.44 82 ILE B O 1
ATOM 2565 N N . ARG B 1 83 ? 4.242 2.416 19.906 1 91.12 83 ARG B N 1
ATOM 2566 C CA . ARG B 1 83 ? 4.871 3.488 20.672 1 91.12 83 ARG B CA 1
ATOM 2567 C C . ARG B 1 83 ? 4.695 4.832 19.984 1 91.12 83 ARG B C 1
ATOM 2569 O O . ARG B 1 83 ? 4.496 5.855 20.641 1 91.12 83 ARG B O 1
ATOM 2576 N N . ALA B 1 84 ? 4.742 4.855 18.719 1 91.12 84 ALA B N 1
ATOM 2577 C CA . ALA B 1 84 ? 4.715 6.098 17.953 1 91.12 84 ALA B CA 1
ATOM 2578 C C . ALA B 1 84 ? 3.428 6.875 18.203 1 91.12 84 ALA B C 1
ATOM 2580 O O . ALA B 1 84 ? 3.379 8.094 18.016 1 91.12 84 ALA B O 1
ATOM 2581 N N . TYR B 1 85 ? 2.43 6.211 18.734 1 94.94 85 TYR B N 1
ATOM 2582 C CA . TYR B 1 85 ? 1.131 6.855 18.891 1 94.94 85 TYR B CA 1
ATOM 2583 C C . TYR B 1 85 ? 0.763 6.988 20.359 1 94.94 85 TYR B C 1
ATOM 2585 O O . TYR B 1 85 ? -0.32 7.477 20.703 1 94.94 85 TYR B O 1
ATOM 2593 N N . ARG B 1 86 ? 1.651 6.559 21.203 1 93.69 86 ARG B N 1
ATOM 2594 C CA . ARG B 1 86 ? 1.376 6.645 22.625 1 93.69 86 ARG B CA 1
ATOM 2595 C C . ARG B 1 86 ? 1.191 8.094 23.062 1 93.69 86 ARG B C 1
ATOM 2597 O O . ARG B 1 86 ? 2.008 8.953 22.734 1 93.69 86 ARG B O 1
ATOM 2604 N N . GLY B 1 87 ? 0.12 8.32 23.781 1 94.69 87 GLY B N 1
ATOM 2605 C CA . GLY B 1 87 ? -0.169 9.648 24.312 1 94.69 87 GLY B CA 1
ATOM 2606 C C . GLY B 1 87 ? -0.842 10.555 23.297 1 94.69 87 GLY B C 1
ATOM 2607 O O . GLY B 1 87 ? -1.199 11.688 23.609 1 94.69 87 GLY B O 1
ATOM 2608 N N . ARG B 1 88 ? -1.103 10.047 22.094 1 97.44 88 ARG B N 1
ATOM 2609 C CA . ARG B 1 88 ? -1.629 10.906 21.047 1 97.44 88 ARG B CA 1
ATOM 2610 C C . ARG B 1 88 ? -3.018 10.453 20.609 1 97.44 88 ARG B C 1
ATOM 2612 O O . ARG B 1 88 ? -3.662 11.117 19.797 1 97.44 88 ARG B O 1
ATOM 2619 N N . LEU B 1 89 ? -3.502 9.32 21.188 1 97.5 89 LEU B N 1
ATOM 2620 C CA . LEU B 1 89 ? -4.758 8.75 20.703 1 97.5 89 LEU B CA 1
ATOM 2621 C C . LEU B 1 89 ? -5.883 9 21.688 1 97.5 89 LEU B C 1
ATOM 2623 O O . LEU B 1 89 ? -5.699 8.836 22.906 1 97.5 89 LEU B O 1
ATOM 2627 N N . ASP B 1 90 ? -7 9.453 21.141 1 96.56 90 ASP B N 1
ATOM 2628 C CA . ASP B 1 90 ? -8.242 9.531 21.906 1 96.56 90 ASP B CA 1
ATOM 2629 C C . ASP B 1 90 ? -9.383 8.812 21.188 1 96.56 90 ASP B C 1
ATOM 2631 O O . ASP B 1 90 ? -9.633 9.078 20 1 96.56 90 ASP B O 1
ATOM 2635 N N . VAL B 1 91 ? -10.023 7.906 21.922 1 96 91 VAL B N 1
ATOM 2636 C CA . VAL B 1 91 ? -11.133 7.164 21.328 1 96 91 VAL B CA 1
ATOM 2637 C C . VAL B 1 91 ? -12.422 7.473 22.094 1 96 91 VAL B C 1
ATOM 2639 O O . VAL B 1 91 ? -12.406 7.621 23.312 1 96 91 VAL B O 1
ATOM 2642 N N . SER B 1 92 ? -13.5 7.562 21.328 1 95.88 92 SER B N 1
ATOM 2643 C CA . SER B 1 92 ? -14.789 7.793 21.969 1 95.88 92 SER B CA 1
ATOM 2644 C C . SER B 1 92 ? -15.234 6.578 22.781 1 95.88 92 SER B C 1
ATOM 2646 O O . SER B 1 92 ? -14.695 5.484 22.609 1 95.88 92 SER B O 1
ATOM 2648 N N . GLU B 1 93 ? -16.25 6.746 23.578 1 93.12 93 GLU B N 1
ATOM 2649 C CA . GLU B 1 93 ? -16.75 5.684 24.453 1 93.12 93 GLU B CA 1
ATOM 2650 C C . GLU B 1 93 ? -17.297 4.52 23.641 1 93.12 93 GLU B C 1
ATOM 2652 O O . GLU B 1 93 ? -17.203 3.361 24.047 1 93.12 93 GLU B O 1
ATOM 2657 N N . ASP B 1 94 ? -17.844 4.805 22.5 1 93.5 94 ASP B N 1
ATOM 2658 C CA . ASP B 1 94 ? -18.453 3.762 21.688 1 93.5 94 ASP B CA 1
ATOM 2659 C C . ASP B 1 94 ? -17.484 3.27 20.609 1 93.5 94 ASP B C 1
ATOM 2661 O O . ASP B 1 94 ? -17.875 2.508 19.719 1 93.5 94 ASP B O 1
ATOM 2665 N N . CYS B 1 95 ? -16.234 3.742 20.531 1 96.06 95 CYS B N 1
ATOM 2666 C CA . CYS B 1 95 ? -15.141 3.361 19.641 1 96.06 95 CYS B CA 1
ATOM 2667 C C . CYS B 1 95 ? -15.398 3.863 18.219 1 96.06 95 CYS B C 1
ATOM 2669 O O . CYS B 1 95 ? -14.766 3.395 17.266 1 96.06 95 CYS B O 1
ATOM 2671 N N . LYS B 1 96 ? -16.266 4.785 18.062 1 97.06 96 LYS B N 1
ATOM 2672 C CA . LYS B 1 96 ? -16.656 5.156 16.703 1 97.06 96 LYS B CA 1
ATOM 2673 C C . LYS B 1 96 ? -15.922 6.406 16.234 1 97.06 96 LYS B C 1
ATOM 2675 O O . LYS B 1 96 ? -15.984 6.773 15.062 1 97.06 96 LYS B O 1
ATOM 2680 N N . THR B 1 97 ? -15.266 7.027 17.141 1 96.94 97 THR B N 1
ATOM 2681 C CA . THR B 1 97 ? -14.492 8.219 16.812 1 96.94 97 THR B CA 1
ATOM 2682 C C . THR B 1 97 ? -13.047 8.078 17.281 1 96.94 97 THR B C 1
ATOM 2684 O O . THR B 1 97 ? -12.805 7.699 18.422 1 96.94 97 THR B O 1
ATOM 2687 N N . LEU B 1 98 ? -12.141 8.289 16.406 1 97.69 98 LEU B N 1
ATOM 2688 C CA . LEU B 1 98 ? -10.719 8.32 16.734 1 97.69 98 LEU B CA 1
ATOM 2689 C C . LEU B 1 98 ? -10.141 9.719 16.516 1 97.69 98 LEU B C 1
ATOM 2691 O O . LEU B 1 98 ? -10.375 10.328 15.469 1 97.69 98 LEU B O 1
ATOM 2695 N N . GLN B 1 99 ? -9.422 10.195 17.484 1 98.25 99 GLN B N 1
ATOM 2696 C CA . GLN B 1 99 ? -8.672 11.438 17.328 1 98.25 99 GLN B CA 1
ATOM 2697 C C . GLN B 1 99 ? -7.172 11.195 17.469 1 98.25 99 GLN B C 1
ATOM 2699 O O . GLN B 1 99 ? -6.723 10.586 18.453 1 98.25 99 GLN B O 1
ATOM 2704 N N . ILE B 1 100 ? -6.434 11.523 16.516 1 98.38 100 ILE B N 1
ATOM 2705 C CA . ILE B 1 100 ? -4.98 11.531 16.594 1 98.38 100 ILE B CA 1
ATOM 2706 C C . ILE B 1 100 ? -4.488 12.953 16.875 1 98.38 100 ILE B C 1
ATOM 2708 O O . ILE B 1 100 ? -4.707 13.859 16.078 1 98.38 100 ILE B O 1
ATOM 2712 N N . ASN B 1 101 ? -3.836 13.094 17.938 1 98.5 101 ASN B N 1
ATOM 2713 C CA . ASN B 1 101 ? -3.363 14.414 18.359 1 98.5 101 ASN B CA 1
ATOM 2714 C C . ASN B 1 101 ? -1.929 14.664 17.906 1 98.5 101 ASN B C 1
ATOM 2716 O O . ASN B 1 101 ? -1.208 13.727 17.562 1 98.5 101 ASN B O 1
ATOM 2720 N N . ASN B 1 102 ? -1.592 15.992 17.859 1 98.19 102 ASN B N 1
ATOM 2721 C CA . ASN B 1 102 ? -0.229 16.422 17.562 1 98.19 102 ASN B CA 1
ATOM 2722 C C . ASN B 1 102 ? 0.269 15.797 16.25 1 98.19 102 ASN B C 1
ATOM 2724 O O . ASN B 1 102 ? 1.324 15.164 16.234 1 98.19 102 ASN B O 1
ATOM 2728 N N . LEU B 1 103 ? -0.442 16.094 15.219 1 98.31 103 LEU B N 1
ATOM 2729 C CA . LEU B 1 103 ? -0.15 15.516 13.914 1 98.31 103 LEU B CA 1
ATOM 2730 C C . LEU B 1 103 ? 1.233 15.938 13.43 1 98.31 103 LEU B C 1
ATOM 2732 O O . LEU B 1 103 ? 1.637 17.094 13.617 1 98.31 103 LEU B O 1
ATOM 2736 N N . SER B 1 104 ? 1.927 15.008 12.859 1 96.31 104 SER B N 1
ATOM 2737 C CA . SER B 1 104 ? 3.152 15.266 12.109 1 96.31 104 SER B CA 1
ATOM 2738 C C . SER B 1 104 ? 2.975 14.93 10.633 1 96.31 104 SER B C 1
ATOM 2740 O O . SER B 1 104 ? 1.95 14.375 10.234 1 96.31 104 SER B O 1
ATOM 2742 N N . GLN B 1 105 ? 3.967 15.344 9.836 1 94.81 105 GLN B N 1
ATOM 2743 C CA . GLN B 1 105 ? 3.916 15.016 8.414 1 94.81 105 GLN B CA 1
ATOM 2744 C C . GLN B 1 105 ? 3.885 13.508 8.188 1 94.81 105 GLN B C 1
ATOM 2746 O O . GLN B 1 105 ? 3.25 13.023 7.25 1 94.81 105 GLN B O 1
ATOM 2751 N N . GLU B 1 106 ? 4.527 12.766 9.086 1 94.62 106 GLU B N 1
ATOM 2752 C CA . GLU B 1 106 ? 4.637 11.312 8.984 1 94.62 106 GLU B CA 1
ATOM 2753 C C . GLU B 1 106 ? 3.287 10.641 9.195 1 94.62 106 GLU B C 1
ATOM 2755 O O . GLU B 1 106 ? 3.115 9.461 8.875 1 94.62 106 GLU B O 1
ATOM 2760 N N . ASP B 1 107 ? 2.369 11.391 9.695 1 97.06 107 ASP B N 1
ATOM 2761 C CA . ASP B 1 107 ? 1.05 10.82 9.953 1 97.06 107 ASP B CA 1
ATOM 2762 C C . ASP B 1 107 ? 0.214 10.773 8.672 1 97.06 107 ASP B C 1
ATOM 2764 O O . ASP B 1 107 ? -0.841 10.133 8.641 1 97.06 107 ASP B O 1
ATOM 2768 N N . SER B 1 108 ? 0.68 11.414 7.629 1 96.5 108 SER B N 1
ATOM 2769 C CA . SER B 1 108 ? -0.048 11.375 6.367 1 96.5 108 SER B CA 1
ATOM 2770 C C . SER B 1 108 ? -0.089 9.961 5.793 1 96.5 108 SER B C 1
ATOM 2772 O O . SER B 1 108 ? 0.873 9.203 5.93 1 96.5 108 SER B O 1
ATOM 2774 N N . GLY B 1 109 ? -1.24 9.648 5.145 1 96.12 109 GLY B N 1
ATOM 2775 C CA . GLY B 1 109 ? -1.382 8.359 4.496 1 96.12 109 GLY B CA 1
ATOM 2776 C C . GLY B 1 109 ? -2.736 7.715 4.73 1 96.12 109 GLY B C 1
ATOM 2777 O O . GLY B 1 109 ? -3.631 8.336 5.309 1 96.12 109 GLY B O 1
ATOM 2778 N N . PRO B 1 110 ? -2.861 6.543 4.258 1 97.06 110 PRO B N 1
ATOM 2779 C CA . PRO B 1 110 ? -4.117 5.809 4.438 1 97.06 110 PRO B CA 1
ATOM 2780 C C . PRO B 1 110 ? -4.211 5.129 5.801 1 97.06 110 PRO B C 1
ATOM 2782 O O . PRO B 1 110 ? -3.207 4.625 6.316 1 97.06 110 PRO B O 1
ATOM 2785 N N . TYR B 1 111 ? -5.355 5.168 6.359 1 97.44 111 TYR B N 1
ATOM 2786 C CA . TYR B 1 111 ? -5.727 4.469 7.582 1 97.44 111 TYR B CA 1
ATOM 2787 C C . TYR B 1 111 ? -6.918 3.551 7.344 1 97.44 111 TYR B C 1
ATOM 2789 O O . TYR B 1 111 ? -7.863 3.918 6.641 1 97.44 111 TYR B O 1
ATOM 2797 N N . THR B 1 112 ? -6.875 2.408 7.887 1 97.69 112 THR B N 1
ATOM 2798 C CA . THR B 1 112 ? -7.977 1.459 7.746 1 97.69 112 THR B CA 1
ATOM 2799 C C . THR B 1 112 ? -8.484 1.014 9.117 1 97.69 112 THR B C 1
ATOM 2801 O O . THR B 1 112 ? -7.699 0.606 9.977 1 97.69 112 THR B O 1
ATOM 2804 N N . ALA B 1 113 ? -9.742 1.173 9.266 1 97.31 113 ALA B N 1
ATOM 2805 C CA . ALA B 1 113 ? -10.422 0.615 10.43 1 97.31 113 ALA B CA 1
ATOM 2806 C C . ALA B 1 113 ? -11.047 -0.739 10.109 1 97.31 113 ALA B C 1
ATOM 2808 O O . ALA B 1 113 ? -11.836 -0.857 9.172 1 97.31 113 ALA B O 1
ATOM 2809 N N . GLN B 1 114 ? -10.602 -1.703 10.789 1 96.38 114 GLN B N 1
ATOM 2810 C CA . GLN B 1 114 ? -11.25 -3.012 10.727 1 96.38 114 GLN B CA 1
ATOM 2811 C C . GLN B 1 114 ? -12.148 -3.24 11.938 1 96.38 114 GLN B C 1
ATOM 2813 O O . GLN B 1 114 ? -11.664 -3.355 13.062 1 96.38 114 GLN B O 1
ATOM 2818 N N . ILE B 1 115 ? -13.453 -3.416 11.68 1 96.56 115 ILE B N 1
ATOM 2819 C CA . ILE B 1 115 ? -14.469 -3.318 12.719 1 96.56 115 ILE B CA 1
ATOM 2820 C C . ILE B 1 115 ? -15.172 -4.664 12.883 1 96.56 115 ILE B C 1
ATOM 2822 O O . ILE B 1 115 ? -15.836 -5.141 11.961 1 96.56 115 ILE B O 1
ATOM 2826 N N . TRP B 1 116 ? -15.016 -5.207 14.07 1 94.56 116 TRP B N 1
ATOM 2827 C CA . TRP B 1 116 ? -15.734 -6.438 14.391 1 94.56 116 TRP B CA 1
ATOM 2828 C C . TRP B 1 116 ? -17.016 -6.133 15.172 1 94.56 116 TRP B C 1
ATOM 2830 O O . TRP B 1 116 ? -16.969 -5.516 16.234 1 94.56 116 TRP B O 1
ATOM 2840 N N . ILE B 1 117 ? -18.109 -6.586 14.609 1 93.5 117 ILE B N 1
ATOM 2841 C CA . ILE B 1 117 ? -19.406 -6.355 15.266 1 93.5 117 ILE B CA 1
ATOM 2842 C C . ILE B 1 117 ? -19.859 -7.629 15.977 1 93.5 117 ILE B C 1
ATOM 2844 O O . ILE B 1 117 ? -20.688 -7.578 16.875 1 93.5 117 ILE B O 1
ATOM 2848 N N . ALA B 1 118 ? -19.359 -8.727 15.5 1 90.12 118 ALA B N 1
ATOM 2849 C CA . ALA B 1 118 ? -19.641 -10.039 16.078 1 90.12 118 ALA B CA 1
ATOM 2850 C C . ALA B 1 118 ? -18.484 -11.016 15.812 1 90.12 118 ALA B C 1
ATOM 2852 O O . ALA B 1 118 ? -17.688 -10.805 14.898 1 90.12 118 ALA B O 1
ATOM 2853 N N . ASP B 1 119 ? -18.422 -12.047 16.641 1 83.38 119 ASP B N 1
ATOM 2854 C CA . ASP B 1 119 ? -17.328 -13 16.531 1 83.38 119 ASP B CA 1
ATOM 2855 C C . ASP B 1 119 ? -17.453 -13.859 15.281 1 83.38 119 ASP B C 1
ATOM 2857 O O . ASP B 1 119 ? -16.453 -14.328 14.734 1 83.38 119 ASP B O 1
ATOM 2861 N N . ASP B 1 120 ? -18.625 -14.047 14.82 1 86.06 120 ASP B N 1
ATOM 2862 C CA . ASP B 1 120 ? -18.859 -15 13.734 1 86.06 120 ASP B CA 1
ATOM 2863 C C . ASP B 1 120 ? -19.016 -14.281 12.398 1 86.06 120 ASP B C 1
ATOM 2865 O O . ASP B 1 120 ? -19.375 -14.898 11.398 1 86.06 120 ASP B O 1
ATOM 2869 N N . LYS B 1 121 ? -18.812 -13 12.375 1 89.19 121 LYS B N 1
ATOM 2870 C CA . LYS B 1 121 ? -18.953 -12.234 11.141 1 89.19 121 LYS B CA 1
ATOM 2871 C C . LYS B 1 121 ? -17.609 -11.625 10.727 1 89.19 121 LYS B C 1
ATOM 2873 O O . LYS B 1 121 ? -16.781 -11.312 11.578 1 89.19 121 LYS B O 1
ATOM 2878 N N . ASP B 1 122 ? -17.484 -11.5 9.414 1 91.88 122 ASP B N 1
ATOM 2879 C CA . ASP B 1 122 ? -16.328 -10.773 8.914 1 91.88 122 ASP B CA 1
ATOM 2880 C C . ASP B 1 122 ? -16.375 -9.305 9.328 1 91.88 122 ASP B C 1
ATOM 2882 O O . ASP B 1 122 ? -17.453 -8.719 9.406 1 91.88 122 ASP B O 1
ATOM 2886 N N . PRO B 1 123 ? -15.258 -8.781 9.539 1 94.38 123 PRO B N 1
ATOM 2887 C CA . PRO B 1 123 ? -15.258 -7.371 9.945 1 94.38 123 PRO B CA 1
ATOM 2888 C C . PRO B 1 123 ? -15.625 -6.426 8.805 1 94.38 123 PRO B C 1
ATOM 2890 O O . PRO B 1 123 ? -15.438 -6.766 7.637 1 94.38 123 PRO B O 1
ATOM 2893 N N . ILE B 1 124 ? -16.141 -5.281 9.203 1 94.25 124 ILE B N 1
ATOM 2894 C CA . ILE B 1 124 ? -16.344 -4.152 8.297 1 94.25 124 ILE B CA 1
ATOM 2895 C C . ILE B 1 124 ? -15.062 -3.332 8.211 1 94.25 124 ILE B C 1
ATOM 2897 O O . ILE B 1 124 ? -14.352 -3.158 9.203 1 94.25 124 ILE B O 1
ATOM 2901 N N . ARG B 1 125 ? -14.828 -2.855 6.977 1 95.56 125 ARG B N 1
ATOM 2902 C CA . ARG B 1 125 ? -13.625 -2.047 6.828 1 95.56 125 ARG B CA 1
ATOM 2903 C C . ARG B 1 125 ? -13.969 -0.649 6.32 1 95.56 125 ARG B C 1
ATOM 2905 O O . ARG B 1 125 ? -14.805 -0.494 5.434 1 95.56 125 ARG B O 1
ATOM 2912 N N . GLU B 1 126 ? -13.359 0.314 6.918 1 96.5 126 GLU B N 1
ATOM 2913 C CA . GLU B 1 126 ? -13.438 1.7 6.461 1 96.5 126 GLU B CA 1
ATOM 2914 C C . GLU B 1 126 ? -12.055 2.322 6.336 1 96.5 126 GLU B C 1
ATOM 2916 O O . GLU B 1 126 ? -11.203 2.139 7.211 1 96.5 126 GLU B O 1
ATOM 2921 N N . THR B 1 127 ? -11.875 3.014 5.262 1 96.69 127 THR B N 1
ATOM 2922 C CA . THR B 1 127 ? -10.547 3.566 4.992 1 96.69 127 THR B CA 1
ATOM 2923 C C . THR B 1 127 ? -10.602 5.09 4.914 1 96.69 127 THR B C 1
ATOM 2925 O O . THR B 1 127 ? -11.578 5.656 4.41 1 96.69 127 THR B O 1
ATOM 2928 N N . PHE B 1 128 ? -9.547 5.703 5.402 1 97.5 128 PHE B N 1
ATOM 2929 C CA . PHE B 1 128 ? -9.359 7.148 5.41 1 97.5 128 PHE B CA 1
ATOM 2930 C C . PHE B 1 128 ? -8 7.52 4.816 1 97.5 128 PHE B C 1
ATOM 2932 O O . PHE B 1 128 ? -7.027 6.777 4.973 1 97.5 128 PHE B O 1
ATOM 2939 N N . SER B 1 129 ? -8.031 8.586 4.137 1 97.38 129 SER B N 1
ATOM 2940 C CA . SER B 1 129 ? -6.766 9.133 3.658 1 97.38 129 SER B CA 1
ATOM 2941 C C . SER B 1 129 ? -6.48 10.5 4.277 1 97.38 129 SER B C 1
ATOM 2943 O O . SER B 1 129 ? -7.145 11.484 3.947 1 97.38 129 SER B O 1
ATOM 2945 N N . LEU B 1 130 ? -5.453 10.516 5.098 1 98 130 LEU B N 1
ATOM 2946 C CA . LEU B 1 130 ? -5.105 11.742 5.797 1 98 130 LEU B CA 1
ATOM 2947 C C . LEU B 1 130 ? -3.932 12.445 5.117 1 98 130 LEU B C 1
ATOM 2949 O O . LEU B 1 130 ? -2.906 11.82 4.84 1 98 130 LEU B O 1
ATOM 2953 N N . MET B 1 131 ? -4.129 13.711 4.789 1 97.44 131 MET B N 1
ATOM 2954 C CA . MET B 1 131 ? -3.037 14.562 4.328 1 97.44 131 MET B CA 1
ATOM 2955 C C . MET B 1 131 ? -2.781 15.703 5.309 1 97.44 131 MET B C 1
ATOM 2957 O O . MET B 1 131 ? -3.68 16.5 5.59 1 97.44 131 MET B O 1
ATOM 2961 N N . VAL B 1 132 ? -1.569 15.734 5.805 1 97.44 132 VAL B N 1
ATOM 2962 C CA . VAL B 1 132 ? -1.231 16.734 6.816 1 97.44 132 VAL B CA 1
ATOM 2963 C C . VAL B 1 132 ? -0.508 17.906 6.16 1 97.44 132 VAL B C 1
ATOM 2965 O O . VAL B 1 132 ? 0.474 17.719 5.438 1 97.44 132 VAL B O 1
ATOM 2968 N N . TYR B 1 133 ? -1.002 19.141 6.469 1 97.44 133 TYR B N 1
ATOM 2969 C CA . TYR B 1 133 ? -0.422 20.375 5.938 1 97.44 133 TYR B CA 1
ATOM 2970 C C . TYR B 1 133 ? 0.041 21.281 7.066 1 97.44 133 TYR B C 1
ATOM 2972 O O . TYR B 1 133 ? -0.421 21.172 8.203 1 97.44 133 TYR B O 1
ATOM 2980 N N . LYS B 1 134 ? 0.913 22.109 6.734 1 96.5 134 LYS B N 1
ATOM 2981 C CA . LYS B 1 134 ? 1.279 23.188 7.648 1 96.5 134 LYS B CA 1
ATOM 2982 C C . LYS B 1 134 ? 0.449 24.438 7.387 1 96.5 134 LYS B C 1
ATOM 2984 O O . LYS B 1 134 ? 0.214 24.797 6.23 1 96.5 134 LYS B O 1
ATOM 2989 N N . ARG B 1 135 ? -0.033 25 8.438 1 96.69 135 ARG B N 1
ATOM 2990 C CA . ARG B 1 135 ? -0.591 26.344 8.305 1 96.69 135 ARG B CA 1
ATOM 2991 C C . ARG B 1 135 ? 0.501 27.359 8 1 96.69 135 ARG B C 1
ATOM 2993 O O . ARG B 1 135 ? 1.271 27.734 8.883 1 96.69 135 ARG B O 1
ATOM 3000 N N . LEU B 1 136 ? 0.54 27.812 6.852 1 96.94 136 LEU B N 1
ATOM 3001 C CA . LEU B 1 136 ? 1.619 28.703 6.422 1 96.94 136 LEU B CA 1
ATOM 3002 C C . LEU B 1 136 ? 1.424 30.109 6.969 1 96.94 136 LEU B C 1
ATOM 3004 O O . LEU B 1 136 ? 0.301 30.609 6.996 1 96.94 136 LEU B O 1
ATOM 3008 N N . LEU B 1 137 ? 2.512 30.656 7.43 1 96.56 137 LEU B N 1
ATOM 3009 C CA . LEU B 1 137 ? 2.582 32.031 7.867 1 96.56 137 LEU B CA 1
ATOM 3010 C C . LEU B 1 137 ? 3.621 32.812 7.059 1 96.56 137 LEU B C 1
ATOM 3012 O O . LEU B 1 137 ? 4.406 32.219 6.32 1 96.56 137 LEU B O 1
ATOM 3016 N N . GLU B 1 138 ? 3.58 34.094 7.145 1 97.12 138 GLU B N 1
ATOM 3017 C CA . GLU B 1 138 ? 4.555 34.938 6.457 1 97.12 138 GLU B CA 1
ATOM 3018 C C . GLU B 1 138 ? 5.98 34.469 6.742 1 97.12 138 GLU B C 1
ATOM 3020 O O . GLU B 1 138 ? 6.82 34.438 5.84 1 97.12 138 GLU B O 1
ATOM 3025 N N . ALA B 1 139 ? 6.195 34.156 8.031 1 95.94 139 ALA B N 1
ATOM 3026 C CA . ALA B 1 139 ? 7.539 33.781 8.469 1 95.94 139 ALA B CA 1
ATOM 3027 C C . ALA B 1 139 ? 8.016 32.5 7.766 1 95.94 139 ALA B C 1
ATOM 3029 O O . ALA B 1 139 ? 9.211 32.219 7.723 1 95.94 139 ALA B O 1
ATOM 3030 N N . ASP B 1 140 ? 7.102 31.734 7.223 1 96.19 140 ASP B N 1
ATOM 3031 C CA . ASP B 1 140 ? 7.449 30.484 6.539 1 96.19 140 ASP B CA 1
ATOM 3032 C C . ASP B 1 140 ? 7.875 30.75 5.094 1 96.19 140 ASP B C 1
ATOM 3034 O O . ASP B 1 140 ? 8.414 29.875 4.43 1 96.19 140 ASP B O 1
ATOM 3038 N N . LEU B 1 141 ? 7.637 31.891 4.566 1 97 141 LEU B N 1
ATOM 3039 C CA . LEU B 1 141 ? 7.926 32.219 3.176 1 97 141 LEU B CA 1
ATOM 3040 C C . LEU B 1 141 ? 9.289 32.906 3.049 1 97 141 LEU B C 1
ATOM 3042 O O . LEU B 1 141 ? 9.656 33.719 3.887 1 97 141 LEU B O 1
ATOM 3046 N N . GLU B 1 142 ? 9.977 32.438 2.035 1 96.06 142 GLU B N 1
ATOM 3047 C CA . GLU B 1 142 ? 11.266 33.031 1.716 1 96.06 142 GLU B CA 1
ATOM 3048 C C . GLU B 1 142 ? 11.305 33.531 0.271 1 96.06 142 GLU B C 1
ATOM 3050 O O . GLU B 1 142 ? 10.891 32.812 -0.643 1 96.06 142 GLU B O 1
ATOM 3055 N N . ILE B 1 143 ? 11.789 34.719 0.109 1 94.12 143 ILE B N 1
ATOM 3056 C CA . ILE B 1 143 ? 11.977 35.281 -1.223 1 94.12 143 ILE B CA 1
ATOM 3057 C C . ILE B 1 143 ? 13.453 35.594 -1.445 1 94.12 143 ILE B C 1
ATOM 3059 O O . ILE B 1 143 ? 14.086 36.281 -0.621 1 94.12 143 ILE B O 1
ATOM 3063 N N . VAL B 1 144 ? 13.945 35.031 -2.508 1 92.94 144 VAL B N 1
ATOM 3064 C CA . VAL B 1 144 ? 15.352 35.25 -2.818 1 92.94 144 VAL B CA 1
ATOM 3065 C C . VAL B 1 144 ? 15.477 35.938 -4.18 1 92.94 144 VAL B C 1
ATOM 3067 O O . VAL B 1 144 ? 14.695 35.688 -5.09 1 92.94 144 VAL B O 1
ATOM 3070 N N . CYS B 1 145 ? 16.484 36.781 -4.277 1 90.19 145 CYS B N 1
ATOM 3071 C CA . CYS B 1 145 ? 16.797 37.5 -5.52 1 90.19 145 CYS B CA 1
ATOM 3072 C C . CYS B 1 145 ? 18 36.844 -6.215 1 90.19 145 CYS B C 1
ATOM 3074 O O . CYS B 1 145 ? 19.031 36.625 -5.598 1 90.19 145 CYS B O 1
ATOM 3076 N N . ASP B 1 146 ? 17.719 36.344 -7.379 1 83.62 146 ASP B N 1
ATOM 3077 C CA . ASP B 1 146 ? 18.797 35.812 -8.211 1 83.62 146 ASP B CA 1
ATOM 3078 C C . ASP B 1 146 ? 19.172 36.781 -9.32 1 83.62 146 ASP B C 1
ATOM 3080 O O . ASP B 1 146 ? 18.438 36.938 -10.297 1 83.62 146 ASP B O 1
ATOM 3084 N N . PRO B 1 147 ? 20.344 37.438 -9.188 1 73.75 147 PRO B N 1
ATOM 3085 C CA . PRO B 1 147 ? 20.719 38.438 -10.195 1 73.75 147 PRO B CA 1
ATOM 3086 C C . PRO B 1 147 ? 21.359 37.812 -11.438 1 73.75 147 PRO B C 1
ATOM 3088 O O . PRO B 1 147 ? 22.031 38.5 -12.203 1 73.75 147 PRO B O 1
ATOM 3091 N N . LYS B 1 148 ? 21.25 36.5 -11.555 1 61.88 148 LYS B N 1
ATOM 3092 C CA . LYS B 1 148 ? 22 35.906 -12.664 1 61.88 148 LYS B CA 1
ATOM 3093 C C . LYS B 1 148 ? 21.844 36.75 -13.93 1 61.88 148 LYS B C 1
ATOM 3095 O O . LYS B 1 148 ? 22.828 37 -14.625 1 61.88 148 LYS B O 1
ATOM 3100 N N . ASP B 1 149 ? 20.594 37.031 -14.297 1 59.25 149 ASP B N 1
ATOM 3101 C CA . ASP B 1 149 ? 20.625 37.688 -15.602 1 59.25 149 ASP B CA 1
ATOM 3102 C C . ASP B 1 149 ? 20.734 39.188 -15.453 1 59.25 149 ASP B C 1
ATOM 3104 O O . ASP B 1 149 ? 20.375 39.938 -16.359 1 59.25 149 ASP B O 1
ATOM 3108 N N . TYR B 1 150 ? 20.969 39.625 -14.281 1 60.62 150 TYR B N 1
ATOM 3109 C CA . TYR B 1 150 ? 21.172 41.062 -14.07 1 60.62 150 TYR B CA 1
ATOM 3110 C C . TYR B 1 150 ? 22.438 41.531 -14.75 1 60.62 150 TYR B C 1
ATOM 3112 O O . TYR B 1 150 ? 22.469 42.625 -15.32 1 60.62 150 TYR B O 1
ATOM 3120 N N . HIS B 1 151 ? 23.375 40.5 -14.711 1 55.62 151 HIS B N 1
ATOM 3121 C CA . HIS B 1 151 ? 24.641 40.938 -15.305 1 55.62 151 HIS B CA 1
ATOM 3122 C C . HIS B 1 151 ? 24.562 40.906 -16.828 1 55.62 151 HIS B C 1
ATOM 3124 O O . HIS B 1 151 ? 25.359 41.594 -17.5 1 55.62 151 HIS B O 1
ATOM 3130 N N . GLY B 1 152 ? 23.641 40.062 -17.219 1 53.56 152 GLY B N 1
ATOM 3131 C CA . GLY B 1 152 ? 23.609 40.062 -18.672 1 53.56 152 GLY B CA 1
ATOM 3132 C C . GLY B 1 152 ? 23.25 41.406 -19.281 1 53.56 152 GLY B C 1
ATOM 3133 O O . GLY B 1 152 ? 23.172 41.531 -20.5 1 53.56 152 GLY B O 1
ATOM 3134 N N . GLY B 1 153 ? 23.188 42.375 -18.516 1 61.59 153 GLY B N 1
ATOM 3135 C CA . GLY B 1 153 ? 23.156 43.75 -19.016 1 61.59 153 GLY B CA 1
ATOM 3136 C C . GLY B 1 153 ? 21.766 44.344 -19.047 1 61.59 153 GLY B C 1
ATOM 3137 O O . GLY B 1 153 ? 21.609 45.562 -19.094 1 61.59 153 GLY B O 1
ATOM 3138 N N . ASN B 1 154 ? 20.719 43.531 -19.094 1 67.06 154 ASN B N 1
ATOM 3139 C CA . ASN B 1 154 ? 19.453 44.219 -19.312 1 67.06 154 ASN B CA 1
ATOM 3140 C C . ASN B 1 154 ? 18.75 44.5 -17.984 1 67.06 154 ASN B C 1
ATOM 3142 O O . ASN B 1 154 ? 17.594 44.938 -17.969 1 67.06 154 ASN B O 1
ATOM 3146 N N . GLY B 1 155 ? 19.469 44.312 -16.812 1 73.75 155 GLY B N 1
ATOM 3147 C CA . GLY B 1 155 ? 18.953 44.719 -15.508 1 73.75 155 GLY B CA 1
ATOM 3148 C C . GLY B 1 155 ? 17.828 43.812 -15.016 1 73.75 155 GLY B C 1
ATOM 3149 O O . GLY B 1 155 ? 17.047 44.219 -14.148 1 73.75 155 GLY B O 1
ATOM 3150 N N . THR B 1 156 ? 17.766 42.656 -15.68 1 79.06 156 THR B N 1
ATOM 3151 C CA . THR B 1 156 ? 16.672 41.75 -15.305 1 79.06 156 THR B CA 1
ATOM 3152 C C . THR B 1 156 ? 17 41.031 -14.016 1 79.06 156 THR B C 1
ATOM 3154 O O . THR B 1 156 ? 18.141 40.594 -13.805 1 79.06 156 THR B O 1
ATOM 3157 N N . LEU B 1 157 ? 16.078 41.031 -13.102 1 82.94 157 LEU B N 1
ATOM 3158 C CA . LEU B 1 157 ? 16.172 40.344 -11.812 1 82.94 157 LEU B CA 1
ATOM 3159 C C . LEU B 1 157 ? 15.125 39.25 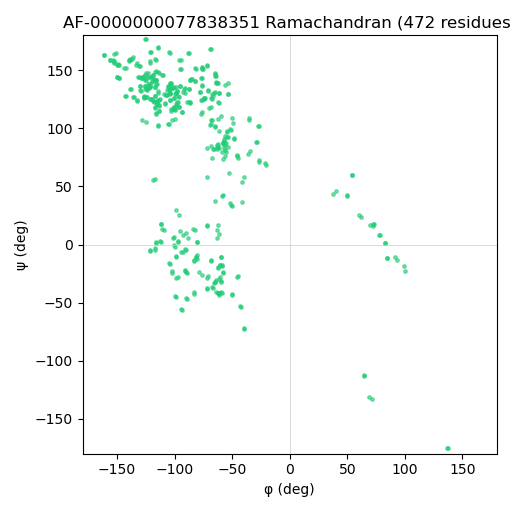-11.703 1 82.94 157 LEU B C 1
ATOM 3161 O O . LEU B 1 157 ? 14.008 39.375 -12.211 1 82.94 157 LEU B O 1
ATOM 3165 N N . GLN B 1 158 ? 15.547 38.156 -11.094 1 86.88 158 GLN B N 1
ATOM 3166 C CA . GLN B 1 158 ? 14.594 37.094 -10.836 1 86.88 158 GLN B CA 1
ATOM 3167 C C . GLN B 1 158 ? 14.391 36.906 -9.336 1 86.88 158 GLN B C 1
ATOM 3169 O O . GLN B 1 158 ? 15.352 36.719 -8.586 1 86.88 158 GLN B O 1
ATOM 3174 N N . LEU B 1 159 ? 13.148 37 -8.992 1 90.06 159 LEU B N 1
ATOM 3175 C CA . LEU B 1 159 ? 12.781 36.688 -7.621 1 90.06 159 LEU B CA 1
ATOM 3176 C C . LEU B 1 159 ? 12.188 35.281 -7.527 1 90.06 159 LEU B C 1
ATOM 3178 O O . LEU B 1 159 ? 11.406 34.875 -8.391 1 90.06 159 LEU B O 1
ATOM 3182 N N . ASN B 1 160 ? 12.625 34.531 -6.508 1 92.62 160 ASN B N 1
ATOM 3183 C CA . ASN B 1 160 ? 12.094 33.188 -6.258 1 92.62 160 ASN B CA 1
ATOM 3184 C C . ASN B 1 160 ? 11.477 33.094 -4.867 1 92.62 160 ASN B C 1
ATOM 3186 O O . ASN B 1 160 ? 12.102 33.438 -3.873 1 92.62 160 ASN B O 1
ATOM 3190 N N . CYS B 1 161 ? 10.289 32.688 -4.867 1 94.56 161 CYS B N 1
ATOM 3191 C CA . CYS B 1 161 ? 9.562 32.5 -3.619 1 94.56 161 CYS B CA 1
ATOM 3192 C C . CYS B 1 161 ? 9.477 31.031 -3.256 1 94.56 161 CYS B C 1
ATOM 3194 O O . CYS B 1 161 ? 9.266 30.188 -4.125 1 94.56 161 CYS B O 1
ATOM 3196 N N . SER B 1 162 ? 9.656 30.688 -1.944 1 95.38 162 SER B N 1
ATOM 3197 C CA . SER B 1 162 ? 9.609 29.297 -1.479 1 95.38 162 SER B CA 1
ATOM 3198 C C . SER B 1 162 ? 8.969 29.203 -0.102 1 95.38 162 SER B C 1
ATOM 3200 O O . SER B 1 162 ? 8.938 30.172 0.649 1 95.38 162 SER B O 1
ATOM 3202 N N . ALA B 1 163 ? 8.367 28.062 0.13 1 94.56 163 ALA B N 1
ATOM 3203 C CA . ALA B 1 163 ? 7.84 27.75 1.456 1 94.56 163 ALA B CA 1
ATOM 3204 C C . ALA B 1 163 ? 8.633 26.625 2.119 1 94.56 163 ALA B C 1
ATOM 3206 O O . ALA B 1 163 ? 8.109 25.922 2.982 1 94.56 163 ALA B O 1
ATOM 3207 N N . GLY B 1 164 ? 9.758 26.359 1.678 1 90.75 164 GLY B N 1
ATOM 3208 C CA . GLY B 1 164 ? 10.633 25.359 2.271 1 90.75 164 GLY B CA 1
ATOM 3209 C C . GLY B 1 164 ? 10.133 23.938 2.092 1 90.75 164 GLY B C 1
ATOM 3210 O O . GLY B 1 164 ? 9.812 23.531 0.977 1 90.75 164 GLY B O 1
ATOM 3211 N N . SER B 1 165 ? 10.117 23.156 3.27 1 85 165 SER B N 1
ATOM 3212 C CA . SER B 1 165 ? 9.742 21.734 3.227 1 85 165 SER B CA 1
ATOM 3213 C C . SER B 1 165 ? 8.234 21.562 3.201 1 85 165 SER B C 1
ATOM 3215 O O . SER B 1 165 ? 7.734 20.438 3.121 1 85 165 SER B O 1
ATOM 3217 N N . TRP B 1 166 ? 7.508 22.656 3.17 1 84.56 166 TRP B N 1
ATOM 3218 C CA . TRP B 1 166 ? 6.055 22.578 3.287 1 84.56 166 TRP B CA 1
ATOM 3219 C C . TRP B 1 166 ? 5.379 23.094 2.023 1 84.56 166 TRP B C 1
ATOM 3221 O O . TRP B 1 166 ? 4.508 23.969 2.092 1 84.56 166 TRP B O 1
ATOM 3231 N N . GLU B 1 167 ? 5.758 22.469 0.963 1 89.56 167 GLU B N 1
ATOM 3232 C CA . GLU B 1 167 ? 5.227 22.984 -0.296 1 89.56 167 GLU B CA 1
ATOM 3233 C C . GLU B 1 167 ? 4.238 22 -0.919 1 89.56 167 GLU B C 1
ATOM 3235 O O . GLU B 1 167 ? 3.799 22.188 -2.055 1 89.56 167 GLU B O 1
ATOM 3240 N N . ASP B 1 168 ? 3.873 21.062 -0.088 1 88.94 168 ASP B N 1
ATOM 3241 C CA . ASP B 1 168 ? 2.918 20.109 -0.636 1 88.94 168 ASP B CA 1
ATOM 3242 C C . ASP B 1 168 ? 1.607 20.797 -1.016 1 88.94 168 ASP B C 1
ATOM 3244 O O . ASP B 1 168 ? 0.963 21.422 -0.173 1 88.94 168 ASP B O 1
ATOM 3248 N N . ASP B 1 169 ? 1.189 20.688 -2.309 1 93.44 169 ASP B N 1
ATOM 3249 C CA . ASP B 1 169 ? -0.054 21.203 -2.867 1 93.44 169 ASP B CA 1
ATOM 3250 C C . ASP B 1 169 ? -0.127 22.719 -2.719 1 93.44 169 ASP B C 1
ATOM 3252 O O . ASP B 1 169 ? -1.216 23.297 -2.611 1 93.44 169 ASP B O 1
ATOM 3256 N N . ALA B 1 170 ? 1.021 23.281 -2.635 1 95.38 170 ALA B N 1
ATOM 3257 C CA . ALA B 1 170 ? 1.054 24.734 -2.533 1 95.38 170 ALA B CA 1
ATOM 3258 C C . ALA B 1 170 ? 1.04 25.375 -3.914 1 95.38 170 ALA B C 1
ATOM 3260 O O . ALA B 1 170 ? 1.683 24.891 -4.844 1 95.38 170 ALA B O 1
ATOM 3261 N N . THR B 1 171 ? 0.341 26.453 -4.043 1 94.75 171 THR B N 1
ATOM 3262 C CA . THR B 1 171 ? 0.324 27.266 -5.262 1 94.75 171 THR B CA 1
ATOM 3263 C C . THR B 1 171 ? 0.882 28.656 -4.996 1 94.75 171 THR B C 1
ATOM 3265 O O . THR B 1 171 ? 0.532 29.281 -3.998 1 94.75 171 THR B O 1
ATOM 3268 N N . PHE B 1 172 ? 1.723 29.062 -5.953 1 94.38 172 PHE B N 1
ATOM 3269 C CA . PHE B 1 172 ? 2.387 30.359 -5.797 1 94.38 172 PHE B CA 1
ATOM 3270 C C . PHE B 1 172 ? 1.854 31.375 -6.805 1 94.38 172 PHE B C 1
ATOM 3272 O O . PHE B 1 172 ? 1.499 31 -7.93 1 94.38 172 PHE B O 1
ATOM 3279 N N . SER B 1 173 ? 1.806 32.594 -6.379 1 92.69 173 SER B N 1
ATOM 3280 C CA . SER B 1 173 ? 1.469 33.719 -7.254 1 92.69 173 SER B CA 1
ATOM 3281 C C . SER B 1 173 ? 2.109 35.031 -6.77 1 92.69 173 SER B C 1
ATOM 3283 O O . SER B 1 173 ? 2.596 35.094 -5.641 1 92.69 173 SER B O 1
ATOM 3285 N N . TRP B 1 174 ? 2.15 36.031 -7.629 1 92.75 174 TRP B N 1
ATOM 3286 C CA . TRP B 1 174 ? 2.791 37.281 -7.297 1 92.75 174 TRP B CA 1
ATOM 3287 C C . TRP B 1 174 ? 1.847 38.469 -7.547 1 92.75 174 TRP B C 1
ATOM 3289 O O . TRP B 1 174 ? 0.977 38.375 -8.414 1 92.75 174 TRP B O 1
ATOM 3299 N N . ALA B 1 175 ? 1.975 39.438 -6.656 1 89.06 175 ALA B N 1
ATOM 3300 C CA . ALA B 1 175 ? 1.294 40.719 -6.832 1 89.06 175 ALA B CA 1
ATOM 3301 C C . ALA B 1 175 ? 2.283 41.875 -6.766 1 89.06 175 ALA B C 1
ATOM 3303 O O . ALA B 1 175 ? 3.23 41.844 -5.977 1 89.06 175 ALA B O 1
ATOM 3304 N N . PRO B 1 176 ? 2.123 42.969 -7.492 1 83.62 176 PRO B N 1
ATOM 3305 C CA . PRO B 1 176 ? 1.02 43.188 -8.43 1 83.62 176 PRO B CA 1
ATOM 3306 C C . PRO B 1 176 ? 1.193 42.438 -9.742 1 83.62 176 PRO B C 1
ATOM 3308 O O . PRO B 1 176 ? 2.322 42.219 -10.188 1 83.62 176 PRO B O 1
ATOM 3311 N N . ALA B 1 177 ? 0.033 41.906 -10.352 1 63.16 177 ALA B N 1
ATOM 3312 C CA . ALA B 1 177 ? 0.038 41.125 -11.586 1 63.16 177 ALA B CA 1
ATOM 3313 C C . ALA B 1 177 ? 0.564 41.969 -12.758 1 63.16 177 ALA B C 1
ATOM 3315 O O . ALA B 1 177 ? 1.211 41.438 -13.656 1 63.16 177 ALA B O 1
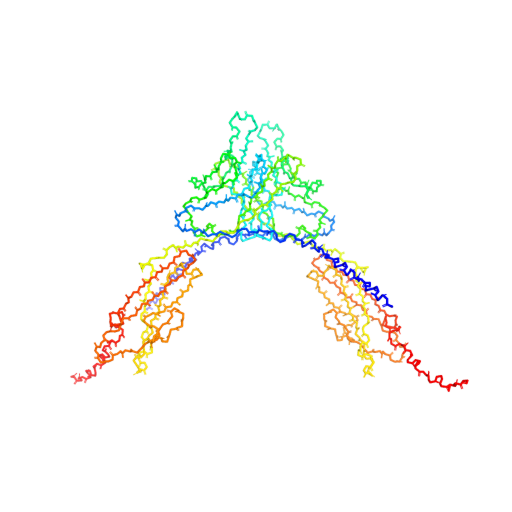ATOM 3316 N N . SER B 1 178 ? 0.221 43.094 -12.852 1 59.84 178 SER B N 1
ATOM 3317 C CA . SER B 1 178 ? 0.496 43.969 -13.992 1 59.84 178 SER B CA 1
ATOM 3318 C C . SER B 1 178 ? 1.995 44.094 -14.234 1 59.84 178 SER B C 1
ATOM 3320 O O . SER B 1 178 ? 2.422 44.375 -15.359 1 59.84 178 SER B O 1
ATOM 3322 N N . LYS B 1 179 ? 2.691 43.875 -13.266 1 56.91 179 LYS B N 1
ATOM 3323 C CA . LYS B 1 179 ? 4.117 44.156 -13.406 1 56.91 179 LYS B CA 1
ATOM 3324 C C . LYS B 1 179 ? 4.938 42.875 -13.359 1 56.91 179 LYS B C 1
ATOM 3326 O O . LYS B 1 179 ? 6.16 42.906 -13.211 1 56.91 179 LYS B O 1
ATOM 3331 N N . SER B 1 180 ? 4.195 41.75 -13.273 1 60.62 180 SER B N 1
ATOM 3332 C CA . SER B 1 180 ? 4.992 40.562 -12.961 1 60.62 180 SER B CA 1
ATOM 3333 C C . SER B 1 180 ? 4.777 39.469 -13.992 1 60.62 180 SER B C 1
ATOM 3335 O O . SER B 1 180 ? 3.666 39.281 -14.492 1 60.62 180 SER B O 1
ATOM 3337 N N . GLU B 1 181 ? 5.746 39.25 -14.867 1 64.94 181 GLU B N 1
ATOM 3338 C CA . GLU B 1 181 ? 5.789 38 -15.578 1 64.94 181 GLU B CA 1
ATOM 3339 C C . GLU B 1 181 ? 6.102 36.844 -14.633 1 64.94 181 GLU B C 1
ATOM 3341 O O . GLU B 1 181 ? 7.262 36.594 -14.305 1 64.94 181 GLU B O 1
ATOM 3346 N N . SER B 1 182 ? 5.094 36.562 -13.93 1 69.69 182 SER B N 1
ATOM 3347 C CA . SER B 1 182 ? 5.363 35.531 -12.922 1 69.69 182 SER B CA 1
ATOM 3348 C C . SER B 1 182 ? 4.891 34.156 -13.383 1 69.69 182 SER B C 1
ATOM 3350 O O . SER B 1 182 ? 3.93 34.062 -14.148 1 69.69 182 SER B O 1
ATOM 3352 N N . THR B 1 183 ? 5.777 33.25 -13.258 1 75.88 183 THR B N 1
ATOM 3353 C CA . THR B 1 183 ? 5.434 31.844 -13.453 1 75.88 183 THR B CA 1
ATOM 3354 C C . THR B 1 183 ? 5.586 31.062 -12.156 1 75.88 183 THR B C 1
ATOM 3356 O O . THR B 1 183 ? 6.707 30.781 -11.719 1 75.88 183 THR B O 1
ATOM 3359 N N . GLY B 1 184 ? 4.523 30.844 -11.641 1 86.31 184 GLY B N 1
ATOM 3360 C CA . GLY B 1 184 ? 4.535 30.047 -10.422 1 86.31 184 GLY B CA 1
ATOM 3361 C C . GLY B 1 184 ? 5.258 30.734 -9.281 1 86.31 184 GLY B C 1
ATOM 3362 O O . GLY B 1 184 ? 4.891 31.844 -8.875 1 86.31 184 GLY B O 1
ATOM 3363 N N . ARG B 1 185 ? 6.418 30.125 -8.906 1 91.88 185 ARG B N 1
ATOM 3364 C CA . ARG B 1 185 ? 7.125 30.609 -7.723 1 91.88 185 ARG B CA 1
ATOM 3365 C C . ARG B 1 185 ? 8.141 31.672 -8.094 1 91.88 185 ARG B C 1
ATOM 3367 O O . ARG B 1 185 ? 8.695 32.344 -7.219 1 91.88 185 ARG B O 1
ATOM 3374 N N . SER B 1 186 ? 8.266 31.906 -9.445 1 90.06 186 SER B N 1
ATOM 3375 C CA . SER B 1 186 ? 9.297 32.844 -9.898 1 90.06 186 SER B CA 1
ATOM 3376 C C . SER B 1 186 ? 8.68 34.062 -10.531 1 90.06 186 SER B C 1
ATOM 3378 O O . SER B 1 186 ? 7.629 34 -11.172 1 90.06 186 SER B O 1
ATOM 3380 N N . LEU B 1 187 ? 9.461 35.188 -10.328 1 88.69 187 LEU B N 1
ATOM 3381 C CA . LEU B 1 187 ? 9.086 36.469 -10.914 1 88.69 187 LEU B CA 1
ATOM 3382 C C . LEU B 1 187 ? 10.297 37.188 -11.523 1 88.69 187 LEU B C 1
ATOM 3384 O O . LEU B 1 187 ? 11.352 37.281 -10.891 1 88.69 187 LEU B O 1
ATOM 3388 N N . VAL B 1 188 ? 10.055 37.5 -12.727 1 85.31 188 VAL B N 1
ATOM 3389 C CA . VAL B 1 188 ? 11.125 38.219 -13.398 1 85.31 188 VAL B CA 1
ATOM 3390 C C . VAL B 1 188 ? 10.758 39.719 -13.5 1 85.31 188 VAL B C 1
ATOM 3392 O O . VAL B 1 188 ? 9.648 40.031 -13.93 1 85.31 188 VAL B O 1
ATOM 3395 N N . THR B 1 189 ? 11.688 40.469 -12.961 1 82.25 189 THR B N 1
ATOM 3396 C CA . THR B 1 189 ? 11.461 41.906 -13.016 1 82.25 189 THR B CA 1
ATOM 3397 C C . THR B 1 189 ? 12.742 42.656 -13.398 1 82.25 189 THR B C 1
ATOM 3399 O O . THR B 1 189 ? 13.805 42.031 -13.523 1 82.25 189 THR B O 1
ATOM 3402 N N . ARG B 1 190 ? 12.523 43.781 -13.836 1 76.88 190 ARG B N 1
ATOM 3403 C CA . ARG B 1 190 ? 13.672 44.594 -14.219 1 76.88 190 ARG B CA 1
ATOM 3404 C C . ARG B 1 190 ? 13.969 45.656 -13.164 1 76.88 190 ARG B C 1
ATOM 3406 O O . ARG B 1 190 ? 13.062 46.156 -12.516 1 76.88 190 ARG B O 1
ATOM 3413 N N . HIS B 1 191 ? 15.203 45.844 -12.883 1 72.06 191 HIS B N 1
ATOM 3414 C CA . HIS B 1 191 ? 15.625 46.844 -11.945 1 72.06 191 HIS B CA 1
ATOM 3415 C C . HIS B 1 191 ? 15.242 48.25 -12.438 1 72.06 191 HIS B C 1
ATOM 3417 O O . HIS B 1 191 ? 15.484 48.594 -13.594 1 72.06 191 HIS B O 1
ATOM 3423 N N . ASN B 1 192 ? 14.242 48.812 -11.758 1 62.72 192 ASN B N 1
ATOM 3424 C CA . ASN B 1 192 ? 13.891 50.156 -12.156 1 62.72 192 ASN B CA 1
ATOM 3425 C C . ASN B 1 192 ? 14.992 51.156 -11.805 1 62.72 192 ASN B C 1
ATOM 3427 O O . ASN B 1 192 ? 15.312 51.344 -10.633 1 62.72 192 ASN B O 1
ATOM 3431 N N . LEU B 1 193 ? 15.781 51.594 -12.828 1 55.94 193 LEU B N 1
ATOM 3432 C CA . LEU B 1 193 ? 16.828 52.594 -12.688 1 55.94 193 LEU B CA 1
ATOM 3433 C C . LEU B 1 193 ? 16.266 53.938 -12.195 1 55.94 193 LEU B C 1
ATOM 3435 O O . LEU B 1 193 ? 17.016 54.812 -11.758 1 55.94 193 LEU B O 1
ATOM 3439 N N . GLU B 1 194 ? 15.008 54.25 -12.477 1 57.69 194 GLU B N 1
ATOM 3440 C CA . GLU B 1 194 ? 14.523 55.594 -12.164 1 57.69 194 GLU B CA 1
ATOM 3441 C C . GLU B 1 194 ? 14.367 55.781 -10.664 1 57.69 194 GLU B C 1
ATOM 3443 O O . GLU B 1 194 ? 13.883 56.844 -10.219 1 57.69 194 GLU B O 1
ATOM 3448 N N . GLY B 1 195 ? 14.891 55 -9.773 1 61.72 195 GLY B N 1
ATOM 3449 C CA . GLY B 1 195 ? 15 55.312 -8.359 1 61.72 195 GLY B CA 1
ATOM 3450 C C . GLY B 1 195 ? 13.828 54.781 -7.547 1 61.72 195 GLY B C 1
ATOM 3451 O O . GLY B 1 195 ? 13.859 54.812 -6.312 1 61.72 195 GLY B O 1
ATOM 3452 N N . ASN B 1 196 ? 12.711 54.344 -8.188 1 72.56 196 ASN B N 1
ATOM 3453 C CA . ASN B 1 196 ? 11.586 53.938 -7.352 1 72.56 196 ASN B CA 1
ATOM 3454 C C . ASN B 1 196 ? 11.68 52.469 -6.949 1 72.56 196 ASN B C 1
ATOM 3456 O O . ASN B 1 196 ? 11.953 51.625 -7.785 1 72.56 196 ASN B O 1
ATOM 3460 N N . ASP B 1 197 ? 11.68 52.312 -5.691 1 81.31 197 ASP B N 1
ATOM 3461 C CA . ASP B 1 197 ? 11.672 50.938 -5.164 1 81.31 197 ASP B CA 1
ATOM 3462 C C . ASP B 1 197 ? 10.367 50.219 -5.496 1 81.31 197 ASP B C 1
ATOM 3464 O O . ASP B 1 197 ? 9.289 50.812 -5.406 1 81.31 197 ASP B O 1
ATOM 3468 N N . LEU B 1 198 ? 10.492 49.031 -6.086 1 82.75 198 LEU B N 1
ATOM 3469 C CA . LEU B 1 198 ? 9.336 48.219 -6.391 1 82.75 198 LEU B CA 1
ATOM 3470 C C . LEU B 1 198 ? 9.125 47.156 -5.309 1 82.75 198 LEU B C 1
ATOM 3472 O O . LEU B 1 198 ? 10.094 46.594 -4.801 1 82.75 198 LEU B O 1
ATOM 3476 N N . ASN B 1 199 ? 7.898 47.094 -4.883 1 89.25 199 ASN B N 1
ATOM 3477 C CA . ASN B 1 199 ? 7.531 46.031 -3.947 1 89.25 199 ASN B CA 1
ATOM 3478 C C . ASN B 1 199 ? 6.742 44.938 -4.637 1 89.25 199 ASN B C 1
ATOM 3480 O O . ASN B 1 199 ? 5.883 45.188 -5.477 1 89.25 199 ASN B O 1
ATOM 3484 N N . PHE B 1 200 ? 7.164 43.719 -4.305 1 90.94 200 PHE B N 1
ATOM 3485 C CA . PHE B 1 200 ? 6.398 42.562 -4.781 1 90.94 200 PHE B CA 1
ATOM 3486 C C . PHE B 1 200 ? 5.938 41.688 -3.613 1 90.94 200 PHE B C 1
ATOM 3488 O O . PHE B 1 200 ? 6.629 41.594 -2.598 1 90.94 200 PHE B O 1
ATOM 3495 N N . THR B 1 201 ? 4.719 41.156 -3.809 1 93.75 201 THR B N 1
ATOM 3496 C CA . THR B 1 201 ? 4.145 40.281 -2.805 1 93.75 201 THR B CA 1
ATOM 3497 C C . THR B 1 201 ? 4 38.844 -3.35 1 93.75 201 THR B C 1
ATOM 3499 O O . THR B 1 201 ? 3.34 38.656 -4.367 1 93.75 201 THR B O 1
ATOM 3502 N N . CYS B 1 202 ? 4.68 37.969 -2.66 1 94.94 202 CYS B N 1
ATOM 3503 C CA . CYS B 1 202 ? 4.48 36.562 -2.961 1 94.94 202 CYS B CA 1
ATOM 3504 C C . CYS B 1 202 ? 3.299 36 -2.176 1 94.94 202 CYS B C 1
ATOM 3506 O O . CYS B 1 202 ? 3.232 36.156 -0.954 1 94.94 202 CYS B O 1
ATOM 3508 N N . LYS B 1 203 ? 2.332 35.469 -2.891 1 95.69 203 LYS B N 1
ATOM 3509 C CA . LYS B 1 203 ? 1.175 34.844 -2.273 1 95.69 203 LYS B CA 1
ATOM 3510 C C . LYS B 1 203 ? 1.24 33.312 -2.428 1 95.69 203 LYS B C 1
ATOM 3512 O O . LYS B 1 203 ? 1.465 32.812 -3.529 1 95.69 203 LYS B O 1
ATOM 3517 N N . VAL B 1 204 ? 1.084 32.594 -1.298 1 95.81 204 VAL B N 1
ATOM 3518 C CA . VAL B 1 204 ? 1.108 31.141 -1.312 1 95.81 204 VAL B CA 1
ATOM 3519 C C . VAL B 1 204 ? -0.169 30.594 -0.678 1 95.81 204 VAL B C 1
ATOM 3521 O O . VAL B 1 204 ? -0.633 31.109 0.342 1 95.81 204 VAL B O 1
ATOM 3524 N N . GLU B 1 205 ? -0.72 29.625 -1.343 1 96.25 205 GLU B N 1
ATOM 3525 C CA . GLU B 1 205 ? -1.928 28.984 -0.83 1 96.25 205 GLU B CA 1
ATOM 3526 C C . GLU B 1 205 ? -1.785 27.469 -0.822 1 96.25 205 GLU B C 1
ATOM 3528 O O . GLU B 1 205 ? -1.253 26.891 -1.768 1 96.25 205 GLU B O 1
ATOM 3533 N N . ASN B 1 206 ? -2.145 26.844 0.284 1 96.44 206 ASN B N 1
ATOM 3534 C CA . ASN B 1 206 ? -2.312 25.391 0.347 1 96.44 206 ASN B CA 1
ATOM 3535 C C . ASN B 1 206 ? -3.693 25.016 0.869 1 96.44 206 ASN B C 1
ATOM 3537 O O . ASN B 1 206 ? -4.516 25.875 1.16 1 96.44 206 ASN B O 1
ATOM 3541 N N . PRO B 1 207 ? -4.066 23.828 0.941 1 96.94 207 PRO B N 1
ATOM 3542 C CA . PRO B 1 207 ? -5.441 23.438 1.242 1 96.94 207 PRO B CA 1
ATOM 3543 C C . PRO B 1 207 ? -5.93 23.969 2.588 1 96.94 207 PRO B C 1
ATOM 3545 O O . PRO B 1 207 ? -7.137 24.031 2.824 1 96.94 207 PRO B O 1
ATOM 3548 N N . VAL B 1 208 ? -5 24.375 3.457 1 97.31 208 VAL B N 1
ATOM 3549 C CA . VAL B 1 208 ? -5.488 24.688 4.797 1 97.31 208 VAL B CA 1
ATOM 3550 C C . VAL B 1 208 ? -5.152 26.141 5.137 1 97.31 208 VAL B C 1
ATOM 3552 O O . VAL B 1 208 ? -5.516 26.641 6.207 1 97.31 208 VAL B O 1
ATOM 3555 N N . SER B 1 209 ? -4.414 26.859 4.27 1 96.69 209 SER B N 1
ATOM 3556 C CA . SER B 1 209 ? -4.047 28.219 4.641 1 96.69 209 SER B CA 1
ATOM 3557 C C . SER B 1 209 ? -3.635 29.047 3.42 1 96.69 209 SER B C 1
ATOM 3559 O O . SER B 1 209 ? -3.434 28.484 2.336 1 96.69 209 SER B O 1
ATOM 3561 N N . LYS B 1 210 ? -3.619 30.328 3.58 1 97.12 210 LYS B N 1
ATOM 3562 C CA . LYS B 1 210 ? -3.059 31.312 2.668 1 97.12 210 LYS B CA 1
ATOM 3563 C C . LYS B 1 210 ? -2.049 32.219 3.381 1 97.12 210 LYS B C 1
ATOM 3565 O O . LYS B 1 210 ? -2.262 32.594 4.531 1 97.12 210 LYS B O 1
ATOM 3570 N N . ALA B 1 211 ? -0.919 32.469 2.713 1 97.44 211 ALA B N 1
ATOM 3571 C CA . ALA B 1 211 ? 0.103 33.344 3.273 1 97.44 211 ALA B CA 1
ATOM 3572 C C . ALA B 1 211 ? 0.707 34.25 2.197 1 97.44 211 ALA B C 1
ATOM 3574 O O . ALA B 1 211 ? 0.611 33.938 1.005 1 97.44 211 ALA B O 1
ATOM 3575 N N . SER B 1 212 ? 1.264 35.312 2.666 1 97 212 SER B N 1
ATOM 3576 C CA . SER B 1 212 ? 1.915 36.219 1.724 1 97 212 SER B CA 1
ATOM 3577 C C . SER B 1 212 ? 3.094 36.938 2.373 1 97 212 SER B C 1
ATOM 3579 O O . SER B 1 212 ? 3.146 37.062 3.596 1 97 212 SER B O 1
ATOM 3581 N N . LYS B 1 213 ? 3.982 37.312 1.563 1 96.75 213 LYS B N 1
ATOM 3582 C CA . LYS B 1 213 ? 5.164 38.062 1.981 1 96.75 213 LYS B CA 1
ATOM 3583 C C . LYS B 1 213 ? 5.535 39.125 0.951 1 96.75 213 LYS B C 1
ATOM 3585 O O . LYS B 1 213 ? 5.617 38.844 -0.244 1 96.75 213 LYS B O 1
ATOM 3590 N N . THR B 1 214 ? 5.68 40.344 1.421 1 95.06 214 THR B N 1
ATOM 3591 C CA . THR B 1 214 ? 6.043 41.438 0.551 1 95.06 214 THR B CA 1
ATOM 3592 C C . THR B 1 214 ? 7.5 41.844 0.763 1 95.06 214 THR B C 1
ATOM 3594 O O . THR B 1 214 ? 7.977 41.906 1.899 1 95.06 214 THR B O 1
ATOM 3597 N N . VAL B 1 215 ? 8.133 42.062 -0.384 1 92.25 215 VAL B N 1
ATOM 3598 C CA . VAL B 1 215 ? 9.531 42.469 -0.284 1 92.25 215 VAL B CA 1
ATOM 3599 C C . VAL B 1 215 ? 9.781 43.656 -1.211 1 92.25 215 VAL B C 1
ATOM 3601 O O . VAL B 1 215 ? 9.062 43.844 -2.197 1 92.25 215 VAL B O 1
ATOM 3604 N N . SER B 1 216 ? 10.789 44.375 -0.784 1 89.75 216 SER B N 1
ATOM 3605 C CA . SER B 1 216 ? 11.312 45.406 -1.646 1 89.75 216 SER B CA 1
ATOM 3606 C C . SER B 1 216 ? 12.438 44.906 -2.533 1 89.75 216 SER B C 1
ATOM 3608 O O . SER B 1 216 ? 13.375 44.25 -2.047 1 89.75 216 SER B O 1
ATOM 3610 N N . VAL B 1 217 ? 12.328 45.188 -3.83 1 85 217 VAL B N 1
ATOM 3611 C CA . VAL B 1 217 ? 13.336 44.688 -4.766 1 85 217 VAL B CA 1
ATOM 3612 C C . VAL B 1 217 ? 14.703 45.281 -4.398 1 85 217 VAL B C 1
ATOM 3614 O O . VAL B 1 217 ? 15.711 44.562 -4.406 1 85 217 VAL B O 1
ATOM 3617 N N . GLN B 1 218 ? 14.719 46.531 -4.066 1 82.88 218 GLN B N 1
ATOM 3618 C CA . GLN B 1 218 ? 15.977 47.219 -3.721 1 82.88 218 GLN B CA 1
ATOM 3619 C C . GLN B 1 218 ? 16.625 46.562 -2.498 1 82.88 218 GLN B C 1
ATOM 3621 O O . GLN B 1 218 ? 17.844 46.406 -2.451 1 82.88 218 GLN B O 1
ATOM 3626 N N . LYS B 1 219 ? 15.812 46.281 -1.579 1 84.88 219 LYS B N 1
ATOM 3627 C CA . LYS B 1 219 ? 16.328 45.75 -0.321 1 84.88 219 LYS B CA 1
ATOM 3628 C C . LYS B 1 219 ? 16.828 44.312 -0.497 1 84.88 219 LYS B C 1
ATOM 3630 O O . LYS B 1 219 ? 17.906 43.969 0.006 1 84.88 219 LYS B O 1
ATOM 3635 N N . ILE B 1 220 ? 16.203 43.469 -1.277 1 87.81 220 ILE B N 1
ATOM 3636 C CA . ILE B 1 220 ? 16.516 42.031 -1.317 1 87.81 220 ILE B CA 1
ATOM 3637 C C . ILE B 1 220 ? 17.578 41.781 -2.373 1 87.81 220 ILE B C 1
ATOM 3639 O O . ILE B 1 220 ? 18.344 40.812 -2.268 1 87.81 220 ILE B O 1
ATOM 3643 N N . CYS B 1 221 ? 17.656 42.719 -3.326 1 85 221 CYS B N 1
ATOM 3644 C CA . CYS B 1 221 ? 18.609 42.469 -4.406 1 85 221 CYS B CA 1
ATOM 3645 C C . CYS B 1 221 ? 19.844 43.344 -4.238 1 85 221 CYS B C 1
ATOM 3647 O O . CYS B 1 221 ? 20.812 43.219 -5 1 85 221 CYS B O 1
ATOM 3649 N N . ARG B 1 222 ? 19.922 44.406 -3.457 1 77.06 222 ARG B N 1
ATOM 3650 C CA . ARG B 1 222 ? 20.984 45.406 -3.326 1 77.06 222 ARG B CA 1
ATOM 3651 C C . ARG B 1 222 ? 22.359 44.75 -3.406 1 77.06 222 ARG B C 1
ATOM 3653 O O . ARG B 1 222 ? 23.219 45.188 -4.156 1 77.06 222 ARG B O 1
ATOM 3660 N N . GLY B 1 223 ? 22.797 44.031 -2.445 1 62.38 223 GLY B N 1
ATOM 3661 C CA . GLY B 1 223 ? 24.172 43.531 -2.412 1 62.38 223 GLY B CA 1
ATOM 3662 C C . GLY B 1 223 ? 24.516 42.656 -3.604 1 62.38 223 GLY B C 1
ATOM 3663 O O . GLY B 1 223 ? 25.703 42.438 -3.885 1 62.38 223 GLY B O 1
ATOM 3664 N N . LYS B 1 224 ? 23.562 42.312 -4.32 1 61.78 224 LYS B N 1
ATOM 3665 C CA . LYS B 1 224 ? 23.828 41.438 -5.445 1 61.78 224 LYS B CA 1
ATOM 3666 C C . LYS B 1 224 ? 23.938 42.219 -6.75 1 61.78 224 LYS B C 1
ATOM 3668 O O . LYS B 1 224 ? 24.578 41.75 -7.699 1 61.78 224 LYS B O 1
ATOM 3673 N N . ILE B 1 225 ? 23.25 43.312 -6.781 1 62.59 225 ILE B N 1
ATOM 3674 C CA . ILE B 1 225 ? 23.234 44.156 -7.973 1 62.59 225 ILE B CA 1
ATOM 3675 C C . ILE B 1 225 ? 24.469 45.062 -7.973 1 62.59 225 ILE B C 1
ATOM 3677 O O . ILE B 1 225 ? 25.078 45.312 -9.023 1 62.59 225 ILE B O 1
ATOM 3681 N N . PHE B 1 226 ? 24.828 45.656 -6.77 1 56.25 226 PHE B N 1
ATOM 3682 C CA . PHE B 1 226 ? 25.844 46.688 -6.777 1 56.25 226 PHE B CA 1
ATOM 3683 C C . PHE B 1 226 ? 27.219 46.125 -6.441 1 56.25 226 PHE B C 1
ATOM 3685 O O . PHE B 1 226 ? 27.688 46.25 -5.305 1 56.25 226 PHE B O 1
ATOM 3692 N N . SER B 1 227 ? 27.438 44.844 -6.691 1 51.34 227 SER B N 1
ATOM 3693 C CA . SER B 1 227 ? 28.859 44.625 -6.41 1 51.34 227 SER B CA 1
ATOM 3694 C C . SER B 1 227 ? 29.75 45.406 -7.375 1 51.34 227 SER B C 1
ATOM 3696 O O . SER B 1 227 ? 29.656 45.219 -8.594 1 51.34 227 SER B O 1
ATOM 3698 N N . PRO B 1 228 ? 30.25 46.5 -6.902 1 47.47 228 PRO B N 1
ATOM 3699 C CA . PRO B 1 228 ? 31.234 47.219 -7.719 1 47.47 228 PRO B CA 1
ATOM 3700 C C . PRO B 1 228 ? 32.344 46.281 -8.227 1 47.47 228 PRO B C 1
ATOM 3702 O O . PRO B 1 228 ? 32.812 45.406 -7.5 1 47.47 228 PRO B O 1
ATOM 3705 N N . PHE B 1 229 ? 32.344 45.906 -9.43 1 45.16 229 PHE B N 1
ATOM 3706 C CA . PHE B 1 229 ? 33.594 45.438 -10 1 45.16 229 PHE B CA 1
ATOM 3707 C C . PHE B 1 229 ? 34.75 46.312 -9.562 1 45.16 229 PHE B C 1
ATOM 3709 O O . PHE B 1 229 ? 34.938 47.406 -10.094 1 45.16 229 PHE B O 1
ATOM 3716 N N . LEU B 1 230 ? 35 46.562 -8.305 1 41.47 230 LEU B N 1
ATOM 3717 C CA . LEU B 1 230 ? 36.281 47.188 -7.949 1 41.47 230 LEU B CA 1
ATOM 3718 C C . LEU B 1 230 ? 37.438 46.438 -8.57 1 41.47 230 LEU B C 1
ATOM 3720 O O . LEU B 1 230 ? 37.969 45.5 -7.977 1 41.47 230 LEU B O 1
ATOM 3724 N N . SER B 1 231 ? 37.375 45.875 -9.68 1 41 231 SER B N 1
ATOM 3725 C CA . SER B 1 231 ? 38.625 45.406 -10.227 1 41 231 SER B CA 1
ATOM 3726 C C . SER B 1 231 ? 39.562 46.594 -10.492 1 41 231 SER B C 1
ATOM 3728 O O . SER B 1 231 ? 39.781 46.969 -11.648 1 41 231 SER B O 1
ATOM 3730 N N . TRP B 1 232 ? 39.344 47.844 -10.023 1 40.34 232 TRP B N 1
ATOM 3731 C CA . TRP B 1 232 ? 40.344 48.812 -10.5 1 40.34 232 TRP B CA 1
ATOM 3732 C C . TRP B 1 232 ? 41.75 48.344 -10.125 1 40.34 232 TRP B C 1
ATOM 3734 O O . TRP B 1 232 ? 41.969 47.688 -9.102 1 40.34 232 TRP B O 1
ATOM 3744 N N . GLN B 1 233 ? 42.75 48.5 -11.164 1 39.84 233 GLN B N 1
ATOM 3745 C CA . GLN B 1 233 ? 44.156 48.375 -11.508 1 39.84 233 GLN B CA 1
ATOM 3746 C C . GLN B 1 233 ? 45.031 49.125 -10.508 1 39.84 233 GLN B C 1
ATOM 3748 O O . GLN B 1 233 ? 44.969 50.375 -10.43 1 39.84 233 GLN B O 1
ATOM 3753 N N . ASN B 1 234 ? 45.031 48.781 -9.211 1 39.59 234 ASN B N 1
ATOM 3754 C CA . ASN B 1 234 ? 46.094 49.281 -8.344 1 39.59 234 ASN B CA 1
ATOM 3755 C C . ASN B 1 234 ? 47.469 49 -8.906 1 39.59 234 ASN B C 1
ATOM 3757 O O . ASN B 1 234 ? 48.031 47.938 -8.617 1 39.59 234 ASN B O 1
ATOM 3761 N N . TYR B 1 235 ? 47.688 49.062 -10.328 1 36.34 235 TYR B N 1
ATOM 3762 C CA . TYR B 1 235 ? 49.094 48.875 -10.719 1 36.34 235 TYR B CA 1
ATOM 3763 C C . TYR B 1 235 ? 49.969 49.969 -10.141 1 36.34 235 TYR B C 1
ATOM 3765 O O . TYR B 1 235 ? 50.375 50.906 -10.844 1 36.34 235 TYR B O 1
ATOM 3773 N N . ALA B 1 236 ? 49.688 50.812 -9.156 1 33.09 236 ALA B N 1
ATOM 3774 C CA . ALA B 1 236 ? 50.781 51.719 -8.766 1 33.09 236 ALA B CA 1
ATOM 3775 C C . ALA B 1 236 ? 51.875 50.938 -8.031 1 33.09 236 ALA B C 1
ATOM 3777 O O . ALA B 1 236 ? 51.719 50.594 -6.863 1 33.09 236 ALA B O 1
ATOM 3778 N N . PHE B 1 237 ? 52.469 49.906 -8.633 1 30.48 237 PHE B N 1
ATOM 3779 C CA . PHE B 1 237 ? 53.562 49.312 -7.887 1 30.48 237 PHE B CA 1
ATOM 3780 C C . PHE B 1 237 ? 54.594 50.375 -7.484 1 30.48 237 PHE B C 1
ATOM 3782 O O . PHE B 1 237 ? 54.938 51.219 -8.289 1 30.48 237 PHE B O 1
ATOM 3789 N N . ILE B 1 238 ? 55.062 50.219 -6.238 1 26.38 238 ILE B N 1
ATOM 3790 C CA . ILE B 1 238 ? 56.312 50.469 -5.531 1 26.38 238 ILE B CA 1
ATOM 3791 C C . ILE B 1 238 ? 57.469 49.781 -6.27 1 26.38 238 ILE B C 1
ATOM 3793 O O . ILE B 1 238 ? 57.375 48.625 -6.621 1 26.38 238 ILE B O 1
#

Secondary structure (DSSP, 8-state):
------------------------EEEEEEETTS-EEEE----SPPSEEEEEEEETTEEEEEEEEE--SS-TT---EEEEE-GGGTTTEEE-TTS-EEEE-S--GGG-EEEEEEEES-TTSPPEEEEEEEEEE----GGG-EEEEEGGGGTTTT-EEEEEEE-TT--TT-EEEEESGGG-EEETTEEEEE--TTSPPPEEEEEEEETTEEEEEEEEHHHHHHHHH-------------/------------------------EEEEEEETTS-EEEE----SPPSEEEEEEEETTEEEEEEEEE--SS-TT---EEEEE-GGGTTTEEE-TTS-EEEE-S--GGG-EEEEEEEES-TTSPPEEEEEEEEEE----GGG-EEEEEGGGGTTTT-EEEEEEE-TT--TT-EEEEESGGG-EEETTEEEEE--TTSPPPEEEEEEEETTEEEEEEEEHHHHHHHHH-------------

pLDDT: mean 81.19, std 20.96, range [24.22, 98.5]

Foldseek 3Di:
DPPPPPPPPPPPPPPPPVPPPPQDAAEAEAEAQAKDKDAAPDPAQFAKKWKWFDDPNDTGTAWIWGQDPVPPQSFIDTDDGDDVQPPQWDAGRRRRMIMGGRDDQVPFHKMKMWTDRDPPDGTDIHMYGYGYAYADEQVQKDKAKDCVCCVVPQQKIKIFMDRPPGCVQKWKDKPPPVQFPDDTRMTIHGPDPVPDWDKMKIWMDHPPYIYIYIDTPCVRCVVPNPPPPPPPPPPPPD/DDPPPPPPPPPPPPPPPPPPPPQDAAEAEAEAQAKDKDAAPDPAQFAKKWKWFDDPNDTGTAWIWGQDPVPPQSFIDTDDGDDVQPPQWDAGRRRRMIMGGRDDQVPFHKMKMWTDRDPPDGTDIHMYGYGYAYADEQVQKDKAKDCVCCVVPQQKIKIFMDRPPGCVQKWKDKPPPVQFPDDTRMTIHGDDPVPDWDKMKMWMDHPPYIYIYIDTPCVRCVVPNPPPPVPPDPVPDD

Organism: Podarcis muralis (NCBI:txid64176)

Solvent-accessible surface area (backbone atoms only — not comparable to full-atom values): 27272 Å² total; per-residue (Å²): 136,82,79,76,78,80,78,80,76,78,78,78,77,75,74,76,72,76,65,76,73,73,79,71,58,45,78,42,80,34,40,56,61,34,62,39,77,47,74,60,84,72,84,69,68,56,39,32,38,36,36,18,28,33,54,98,64,31,24,43,74,44,35,32,33,30,30,52,83,83,42,92,77,48,45,39,38,82,74,46,67,38,69,94,48,62,95,27,68,47,67,37,56,70,60,49,34,40,31,44,40,60,33,45,70,83,66,39,41,30,34,14,40,42,34,26,62,46,93,91,48,69,58,48,75,49,38,35,34,37,44,49,40,66,72,51,43,45,88,52,50,45,76,44,59,45,48,73,52,28,71,74,67,75,35,32,34,33,37,38,50,46,47,74,97,64,48,74,77,48,46,48,40,62,36,61,58,93,72,39,62,55,59,51,48,34,31,47,39,61,65,60,82,87,71,60,77,49,66,42,30,42,36,40,35,36,98,80,32,66,29,51,45,73,44,45,50,55,73,66,32,40,80,66,70,62,56,71,79,72,71,71,80,70,75,72,84,122,136,84,78,76,78,78,78,79,76,78,78,78,78,74,76,74,69,76,64,76,74,71,78,71,58,45,81,42,80,35,41,57,62,35,64,40,77,47,74,60,84,73,84,68,68,56,38,33,38,37,36,18,28,34,52,97,64,30,24,44,74,44,36,31,34,31,31,50,82,81,42,92,75,48,43,40,38,80,74,46,67,39,68,94,49,63,94,28,69,46,66,36,56,71,60,48,34,42,32,44,41,59,34,44,71,84,64,38,40,31,35,15,38,42,35,28,63,47,94,91,48,68,57,48,76,48,38,35,35,37,44,49,39,67,72,52,45,46,89,52,52,46,77,46,58,45,49,72,53,28,70,74,64,76,35,32,33,33,37,39,51,44,46,74,96,64,48,76,77,49,46,50,39,61,37,59,59,93,70,40,64,54,59,52,45,33,33,46,39,60,66,60,80,87,70,60,75,49,67,41,31,42,36,39,35,36,95,79,32,65,28,52,44,74,43,45,50,56,74,67,32,39,80,67,69,63,57,71,80,73,71,72,81,79,72,75,77,131